Protein AF-A0A7S2D9S4-F1 (afdb_monomer_lite)

Structure (mmCIF, N/CA/C/O backbone):
data_AF-A0A7S2D9S4-F1
#
_entry.id   AF-A0A7S2D9S4-F1
#
loop_
_atom_site.group_PDB
_atom_site.id
_atom_site.type_symbol
_atom_site.label_atom_id
_atom_site.label_alt_id
_atom_site.label_comp_id
_atom_site.label_asym_id
_atom_site.label_entity_id
_atom_site.label_seq_id
_atom_site.pdbx_PDB_ins_code
_atom_site.Cartn_x
_atom_site.Cartn_y
_atom_site.Cartn_z
_atom_site.occupancy
_atom_site.B_iso_or_equiv
_atom_site.auth_seq_id
_atom_site.auth_comp_id
_atom_site.auth_asym_id
_atom_site.auth_atom_id
_atom_site.pdbx_PDB_model_num
ATOM 1 N N . SER A 1 1 ? 46.582 -35.212 61.870 1.00 34.34 1 SER A N 1
ATOM 2 C CA . SER A 1 1 ? 46.529 -35.711 63.253 1.00 34.34 1 SER A CA 1
ATOM 3 C C . SER A 1 1 ? 45.079 -35.964 63.628 1.00 34.34 1 SER A C 1
ATOM 5 O O . SER A 1 1 ? 44.392 -35.088 64.133 1.00 34.34 1 SER A O 1
ATOM 7 N N . ASP A 1 2 ? 44.629 -37.137 63.190 1.00 38.47 2 ASP A N 1
ATOM 8 C CA . ASP A 1 2 ? 43.846 -38.169 63.878 1.00 38.47 2 ASP A CA 1
ATOM 9 C C . ASP A 1 2 ? 42.733 -37.792 64.857 1.00 38.47 2 ASP A C 1
ATOM 11 O O . ASP A 1 2 ? 42.972 -37.215 65.912 1.00 38.47 2 ASP A O 1
ATOM 15 N N . TYR A 1 3 ? 41.545 -38.327 64.558 1.00 33.69 3 TYR A N 1
ATOM 16 C CA . TYR A 1 3 ? 40.692 -38.990 65.542 1.00 33.69 3 TYR A CA 1
ATOM 17 C C . TYR A 1 3 ? 40.003 -40.194 64.883 1.00 33.69 3 TYR A C 1
ATOM 19 O O . TYR A 1 3 ? 39.382 -40.062 63.828 1.00 33.69 3 TYR A O 1
ATOM 27 N N . SER A 1 4 ? 40.113 -41.370 65.505 1.00 41.31 4 SER A N 1
ATOM 28 C CA . SER A 1 4 ? 39.498 -42.620 65.049 1.00 41.31 4 SER A CA 1
ATOM 29 C C . SER A 1 4 ? 38.968 -43.470 66.207 1.00 41.31 4 SER A C 1
ATOM 31 O O . SER A 1 4 ? 39.695 -43.691 67.173 1.00 41.31 4 SER A O 1
ATOM 33 N N . SER A 1 5 ? 37.800 -44.087 65.958 1.00 41.88 5 SER A N 1
ATOM 34 C CA . SER A 1 5 ? 37.340 -45.415 66.436 1.00 41.88 5 SER A CA 1
ATOM 35 C C . SER A 1 5 ? 36.933 -45.541 67.919 1.00 41.88 5 SER A C 1
ATOM 37 O O . SER A 1 5 ? 37.469 -44.837 68.757 1.00 41.88 5 SER A O 1
ATOM 39 N N . SER A 1 6 ? 36.063 -46.451 68.379 1.00 40.38 6 SER A N 1
ATOM 40 C CA . SER A 1 6 ? 35.069 -47.401 67.825 1.00 40.38 6 SER A CA 1
ATOM 41 C C . SER A 1 6 ? 34.424 -48.147 69.019 1.00 40.38 6 SER A C 1
ATOM 43 O O . SER A 1 6 ? 35.024 -48.173 70.093 1.00 40.38 6 SER A O 1
ATOM 45 N N . SER A 1 7 ? 33.280 -48.825 68.840 1.00 31.41 7 SER A N 1
ATOM 46 C CA . SER A 1 7 ? 32.895 -49.982 69.678 1.00 31.41 7 SER A CA 1
ATOM 47 C C . SER A 1 7 ? 31.935 -50.962 68.962 1.00 31.41 7 SER A C 1
ATOM 49 O O . SER A 1 7 ? 31.015 -50.554 68.259 1.00 31.41 7 SER A O 1
ATOM 51 N N . PHE A 1 8 ? 32.215 -52.265 69.139 1.00 38.44 8 PHE A N 1
ATOM 52 C CA . PHE A 1 8 ? 31.454 -53.485 68.767 1.00 38.44 8 PHE A CA 1
ATOM 53 C C . PHE A 1 8 ? 30.311 -53.759 69.789 1.00 38.44 8 PHE A C 1
ATOM 55 O O . PHE A 1 8 ? 30.329 -53.160 70.857 1.00 38.44 8 PHE A O 1
ATOM 62 N N . SER A 1 9 ? 29.289 -54.619 69.603 1.00 40.72 9 SER A N 1
ATOM 63 C CA . SER A 1 9 ? 29.305 -56.088 69.406 1.00 40.72 9 SER A CA 1
ATOM 64 C C . SER A 1 9 ? 27.863 -56.653 69.371 1.00 40.72 9 SER A C 1
ATOM 66 O O . SER A 1 9 ? 27.014 -56.157 70.108 1.00 40.72 9 SER A O 1
ATOM 68 N N . SER A 1 10 ? 27.598 -57.726 68.608 1.00 34.06 10 SER A N 1
ATOM 69 C CA . SER A 1 10 ? 27.167 -59.054 69.128 1.00 34.06 10 SER A CA 1
ATOM 70 C C . SER A 1 10 ? 26.382 -59.894 68.107 1.00 34.06 10 SER A C 1
ATOM 72 O O . SER A 1 10 ? 25.585 -59.407 67.311 1.00 34.06 10 SER A O 1
ATOM 74 N N . CYS A 1 11 ? 26.692 -61.187 68.124 1.00 42.84 11 CYS A N 1
ATOM 75 C CA . CYS A 1 11 ? 26.379 -62.222 67.153 1.00 42.84 11 CYS A CA 1
ATOM 76 C C . CYS A 1 11 ? 25.589 -63.315 67.889 1.00 42.84 11 CYS A C 1
ATOM 78 O O . CYS A 1 11 ? 26.165 -63.968 68.753 1.00 42.84 11 CYS A O 1
ATOM 80 N N . GLU A 1 12 ? 24.295 -63.500 67.593 1.00 40.69 12 GLU A N 1
ATOM 81 C CA . GLU A 1 12 ? 23.480 -64.548 68.249 1.00 40.69 12 GLU A CA 1
ATOM 82 C C . GLU A 1 12 ? 22.351 -65.152 67.379 1.00 40.69 12 GLU A C 1
ATOM 84 O O . GLU A 1 12 ? 21.585 -65.989 67.842 1.00 40.69 12 GLU A O 1
ATOM 89 N N . ILE A 1 13 ? 22.244 -64.799 66.091 1.00 46.59 13 ILE A N 1
ATOM 90 C CA . ILE A 1 13 ? 21.084 -65.190 65.251 1.00 46.59 13 ILE A CA 1
ATOM 91 C C . ILE A 1 13 ? 21.427 -66.269 64.197 1.00 46.59 13 ILE A C 1
ATOM 93 O O . ILE A 1 13 ? 20.544 -66.844 63.568 1.00 46.59 13 ILE A O 1
ATOM 97 N N . ALA A 1 14 ? 22.700 -66.627 64.021 1.00 43.12 14 ALA A N 1
ATOM 98 C CA . ALA A 1 14 ? 23.139 -67.373 62.834 1.00 43.12 14 ALA A CA 1
ATOM 99 C C . ALA A 1 14 ? 22.904 -68.902 62.845 1.00 43.12 14 ALA A C 1
ATOM 101 O O . ALA A 1 14 ? 23.112 -69.536 61.818 1.00 43.12 14 ALA A O 1
ATOM 102 N N . SER A 1 15 ? 22.474 -69.521 63.951 1.00 45.34 15 SER A N 1
ATOM 103 C CA . SER A 1 15 ? 22.431 -70.998 64.042 1.00 45.34 15 SER A CA 1
ATOM 104 C C . SER A 1 15 ? 21.071 -71.623 63.685 1.00 45.34 15 SER A C 1
ATOM 106 O O . SER A 1 15 ? 21.021 -72.716 63.133 1.00 45.34 15 SER A O 1
ATOM 108 N N . LYS A 1 16 ? 19.948 -70.921 63.898 1.00 43.03 16 LYS A N 1
ATOM 109 C CA . LYS A 1 16 ? 18.600 -71.461 63.606 1.00 43.03 16 LYS A CA 1
ATOM 110 C C . LYS A 1 16 ? 18.108 -71.229 62.173 1.00 43.03 16 LYS A C 1
ATOM 112 O O . LYS A 1 16 ? 17.070 -71.756 61.802 1.00 43.03 16 LYS A O 1
ATOM 117 N N . PHE A 1 17 ? 18.844 -70.462 61.371 1.00 44.12 17 PHE A N 1
ATOM 118 C CA . PHE A 1 17 ? 18.437 -70.099 60.010 1.00 44.12 17 PHE A CA 1
ATOM 119 C C . PHE A 1 17 ? 18.928 -71.096 58.941 1.00 44.12 17 PHE A C 1
ATOM 121 O O . PHE A 1 17 ? 18.460 -71.065 57.807 1.00 44.12 17 PHE A O 1
ATOM 128 N N . CYS A 1 18 ? 19.855 -71.997 59.285 1.00 42.78 18 CYS A N 1
ATOM 129 C CA . CYS A 1 18 ? 20.452 -72.924 58.319 1.00 42.78 18 CYS A CA 1
ATOM 130 C C . CYS A 1 18 ? 19.559 -74.131 57.982 1.00 42.78 18 CYS A C 1
ATOM 132 O O . CYS A 1 18 ? 19.650 -74.638 56.867 1.00 42.78 18 CYS A O 1
ATOM 134 N N . ASP A 1 19 ? 18.649 -74.534 58.875 1.00 38.31 19 ASP A N 1
ATOM 135 C CA . ASP A 1 19 ? 17.792 -75.712 58.656 1.00 38.31 19 ASP A CA 1
ATOM 136 C C . ASP A 1 19 ? 16.467 -75.384 57.940 1.00 38.31 19 ASP A C 1
ATOM 138 O O . ASP A 1 19 ? 15.843 -76.265 57.355 1.00 38.31 19 ASP A O 1
ATOM 142 N N . GLU A 1 20 ? 16.066 -74.108 57.892 1.00 40.72 20 GLU A N 1
ATOM 143 C CA . GLU A 1 20 ? 14.843 -73.656 57.203 1.00 40.72 20 GLU A CA 1
ATOM 144 C C . GLU A 1 20 ? 15.096 -73.245 55.734 1.00 40.72 20 GLU A C 1
ATOM 146 O O . GLU A 1 20 ? 14.169 -73.124 54.931 1.00 40.72 20 GLU A O 1
ATOM 151 N N . ILE A 1 21 ? 16.368 -73.099 55.336 1.00 44.41 21 ILE A N 1
ATOM 152 C CA . ILE A 1 21 ? 16.770 -72.785 53.952 1.00 44.41 21 ILE A CA 1
ATOM 153 C C . ILE A 1 21 ? 16.760 -74.034 53.046 1.00 44.41 21 ILE A C 1
ATOM 155 O O . ILE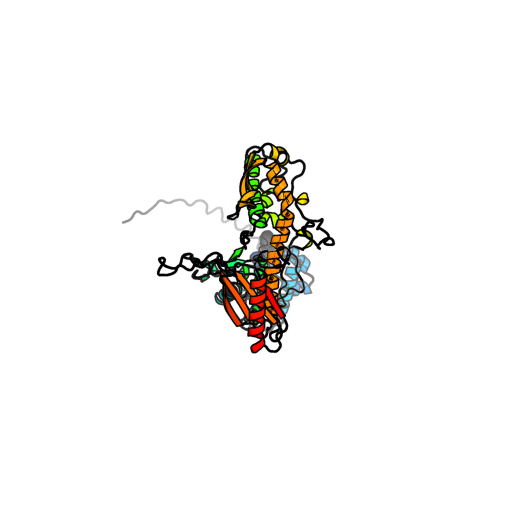 A 1 21 ? 16.640 -73.916 51.824 1.00 44.41 21 ILE A O 1
ATOM 159 N N . VAL A 1 22 ? 16.813 -75.246 53.610 1.00 44.53 22 VAL A N 1
ATOM 160 C CA . VAL A 1 22 ? 16.942 -76.488 52.823 1.00 44.53 22 VAL A CA 1
ATOM 161 C C . VAL A 1 22 ? 15.596 -77.000 52.276 1.00 44.53 22 VAL A C 1
ATOM 163 O O . VAL A 1 22 ? 15.577 -77.759 51.310 1.00 44.53 22 VAL A O 1
ATOM 166 N N . SER A 1 23 ? 14.451 -76.523 52.780 1.00 44.62 23 SER A N 1
ATOM 167 C CA . SER A 1 23 ? 13.117 -77.021 52.392 1.00 44.62 23 SER A CA 1
ATOM 168 C C . SER A 1 23 ? 12.351 -76.193 51.347 1.00 44.62 23 SER A C 1
ATOM 170 O O . SER A 1 23 ? 11.216 -76.544 51.033 1.00 44.62 23 SER A O 1
ATOM 172 N N . ASN A 1 24 ? 12.931 -75.137 50.756 1.00 42.56 24 ASN A N 1
ATOM 173 C CA . ASN A 1 24 ? 12.236 -74.322 49.738 1.00 42.56 24 ASN A CA 1
ATOM 174 C C . ASN A 1 24 ? 12.973 -74.131 48.404 1.00 42.56 24 ASN A C 1
ATOM 176 O O . ASN A 1 24 ? 12.505 -73.388 47.537 1.00 42.56 24 ASN A O 1
ATOM 180 N N . SER A 1 25 ? 14.065 -74.859 48.163 1.00 46.41 25 SER A N 1
ATOM 181 C CA . SER A 1 25 ? 14.618 -74.966 46.811 1.00 46.41 25 SER A CA 1
ATOM 182 C C . SER A 1 25 ? 13.801 -75.974 45.991 1.00 46.41 25 SER A C 1
ATOM 184 O O . SER A 1 25 ? 14.218 -77.095 45.713 1.00 46.41 25 SER A O 1
ATOM 186 N N . LYS A 1 26 ? 12.601 -75.567 45.548 1.00 54.06 26 LYS A N 1
ATOM 187 C CA . LYS A 1 26 ? 12.037 -76.148 44.323 1.00 54.06 26 LYS A CA 1
ATOM 188 C C . LYS A 1 26 ? 13.063 -75.868 43.233 1.00 54.06 26 LYS A C 1
ATOM 190 O O . LYS A 1 26 ? 13.129 -74.746 42.733 1.00 54.06 26 LYS A O 1
ATOM 195 N N . VAL A 1 27 ? 13.885 -76.863 42.911 1.00 53.53 27 VAL A N 1
ATOM 196 C CA . VAL A 1 27 ? 14.747 -76.847 41.731 1.00 53.53 27 VAL A CA 1
ATOM 197 C C . VAL A 1 27 ? 13.801 -76.690 40.547 1.00 53.53 27 VAL A C 1
ATOM 199 O O . VAL A 1 27 ? 13.168 -77.649 40.105 1.00 53.53 27 VAL A O 1
ATOM 202 N N . ARG A 1 28 ? 13.595 -75.441 40.111 1.00 58.34 28 ARG A N 1
ATOM 203 C CA . ARG A 1 28 ? 12.804 -75.153 38.920 1.00 58.34 28 ARG A CA 1
ATOM 204 C C . ARG A 1 28 ? 13.505 -75.873 37.781 1.00 58.34 28 ARG A C 1
ATOM 206 O O . ARG A 1 28 ? 14.725 -75.778 37.648 1.00 58.34 28 ARG A O 1
ATOM 213 N N . SER A 1 29 ? 12.745 -76.611 36.978 1.00 71.38 29 SER A N 1
ATOM 214 C CA . SER A 1 29 ? 13.304 -77.088 35.719 1.00 71.38 29 SER A CA 1
ATOM 215 C C . SER A 1 29 ? 13.772 -75.865 34.926 1.00 71.38 29 SER A C 1
ATOM 217 O O . SER A 1 29 ? 13.128 -74.816 34.985 1.00 71.38 29 SER A O 1
ATOM 219 N N . VAL A 1 30 ? 14.889 -75.987 34.207 1.00 72.31 30 VAL A N 1
ATOM 220 C CA . VAL A 1 30 ? 15.444 -74.890 33.392 1.00 72.31 30 VAL A CA 1
ATOM 221 C C . VAL A 1 30 ? 14.357 -74.288 32.494 1.00 72.31 30 VAL A C 1
ATOM 223 O O . VAL A 1 30 ? 14.194 -73.078 32.446 1.00 72.31 30 VAL A O 1
ATOM 226 N N . LYS A 1 31 ? 13.503 -75.144 31.922 1.00 76.56 31 LYS A N 1
ATOM 227 C CA . LYS A 1 31 ? 12.360 -74.741 31.100 1.00 76.56 31 LYS A CA 1
ATOM 228 C C . LYS A 1 31 ? 11.355 -73.843 31.837 1.00 76.56 31 LYS A C 1
ATOM 230 O O . LYS A 1 31 ? 10.920 -72.848 31.276 1.00 76.56 31 LYS A O 1
ATOM 235 N N . GLN A 1 32 ? 11.015 -74.163 33.088 1.00 74.69 32 GLN A N 1
ATOM 236 C CA . GLN A 1 32 ? 10.103 -73.332 33.883 1.00 74.69 32 GLN A CA 1
ATOM 237 C C . GLN A 1 32 ? 10.742 -71.984 34.241 1.00 74.69 32 GLN A C 1
ATOM 239 O O . GLN A 1 32 ? 10.067 -70.963 34.239 1.00 74.69 32 GLN A O 1
ATOM 244 N N . ALA A 1 33 ? 12.044 -71.971 34.539 1.00 74.62 33 ALA A N 1
ATOM 245 C CA . ALA A 1 33 ? 12.760 -70.731 34.820 1.00 74.62 33 ALA A CA 1
ATOM 246 C C . ALA A 1 33 ? 12.839 -69.814 33.582 1.00 74.62 33 ALA A C 1
ATOM 248 O O . ALA A 1 33 ? 12.669 -68.603 33.717 1.00 74.62 33 ALA A O 1
ATOM 249 N N . ASP A 1 34 ? 13.035 -70.390 32.392 1.00 76.94 34 ASP A N 1
ATOM 250 C CA . ASP A 1 34 ? 13.062 -69.657 31.121 1.00 76.94 34 ASP A CA 1
ATOM 251 C C . ASP A 1 34 ? 11.679 -69.092 30.749 1.00 76.94 34 ASP A C 1
ATOM 253 O O . ASP A 1 34 ? 11.579 -67.949 30.298 1.00 76.94 34 ASP A O 1
ATOM 257 N N . GLU A 1 35 ? 10.604 -69.858 30.974 1.00 81.50 35 GLU A N 1
ATOM 258 C CA . GLU A 1 35 ? 9.220 -69.405 30.771 1.00 81.50 35 GLU A CA 1
ATOM 259 C C . GLU A 1 35 ? 8.868 -68.241 31.715 1.00 81.50 35 GLU A C 1
ATOM 261 O O . GLU A 1 35 ? 8.424 -67.188 31.250 1.00 81.50 35 GLU A O 1
ATOM 266 N N . ASP A 1 36 ? 9.176 -68.366 33.012 1.00 78.69 36 ASP A N 1
ATOM 267 C CA . ASP A 1 36 ? 8.942 -67.308 34.007 1.00 78.69 36 ASP A CA 1
ATOM 268 C C . ASP A 1 36 ? 9.728 -66.017 33.674 1.00 78.69 36 ASP A C 1
ATOM 270 O O . ASP A 1 36 ? 9.254 -64.891 33.892 1.00 78.69 36 ASP A O 1
ATOM 274 N N . ALA A 1 37 ? 10.950 -66.167 33.147 1.00 77.50 37 ALA A N 1
ATOM 275 C CA . ALA A 1 37 ? 11.785 -65.049 32.718 1.00 77.50 37 ALA A CA 1
ATOM 276 C C . ALA A 1 37 ? 11.214 -64.358 31.470 1.00 77.50 37 ALA A C 1
ATOM 278 O O . ALA A 1 37 ? 11.161 -63.126 31.423 1.00 77.50 37 ALA A O 1
ATOM 279 N N . ASN A 1 38 ? 10.750 -65.130 30.483 1.00 81.81 38 ASN A N 1
ATOM 280 C CA . ASN A 1 38 ? 10.130 -64.595 29.272 1.00 81.81 38 ASN A CA 1
ATOM 281 C C . ASN A 1 38 ? 8.853 -63.805 29.599 1.00 81.81 38 ASN A C 1
ATOM 283 O O . ASN A 1 38 ? 8.688 -62.673 29.138 1.00 81.81 38 ASN A O 1
ATOM 287 N N . ASP A 1 39 ? 8.002 -64.344 30.474 1.00 83.69 39 ASP A N 1
ATOM 288 C CA . ASP A 1 39 ? 6.786 -63.664 30.926 1.00 83.69 39 ASP A CA 1
ATOM 289 C C . ASP A 1 39 ? 7.112 -62.338 31.628 1.00 83.69 39 ASP A C 1
ATOM 291 O O . ASP A 1 39 ? 6.521 -61.298 31.321 1.00 83.69 39 ASP A O 1
ATOM 295 N N . SER A 1 40 ? 8.117 -62.338 32.508 1.00 83.06 40 SER A N 1
ATOM 296 C CA . SER A 1 40 ? 8.566 -61.125 33.205 1.00 83.06 40 SER A CA 1
ATOM 297 C C . SER A 1 40 ? 9.092 -60.054 32.239 1.00 83.06 40 SER A C 1
ATOM 299 O O . SER A 1 40 ? 8.783 -58.866 32.388 1.00 83.06 40 SER A O 1
ATOM 301 N N . LEU A 1 41 ? 9.858 -60.461 31.221 1.00 82.31 41 LEU A N 1
ATOM 302 C CA . LEU A 1 41 ? 10.399 -59.559 30.200 1.00 82.31 41 LEU A CA 1
ATOM 303 C C . LEU A 1 41 ? 9.298 -58.964 29.316 1.00 82.31 41 LEU A C 1
ATOM 305 O O . LEU A 1 41 ? 9.310 -57.760 29.047 1.00 82.31 41 LEU A O 1
ATOM 309 N N . LEU A 1 42 ? 8.325 -59.774 28.894 1.00 86.69 42 LEU A N 1
ATOM 310 C CA . LEU A 1 42 ? 7.212 -59.315 28.061 1.00 86.69 42 LEU A CA 1
ATOM 311 C C . LEU A 1 42 ? 6.291 -58.351 28.819 1.00 86.69 42 LEU A C 1
ATOM 313 O O . LEU A 1 42 ? 5.883 -57.329 28.262 1.00 86.69 42 LEU A O 1
ATOM 317 N N . VAL A 1 43 ? 6.035 -58.604 30.108 1.00 88.00 43 VAL A N 1
ATOM 318 C CA . VAL A 1 43 ? 5.277 -57.681 30.970 1.00 88.00 43 VAL A CA 1
ATOM 319 C C . VAL A 1 43 ? 5.974 -56.320 31.073 1.00 88.00 43 VAL A C 1
ATOM 321 O O . VAL A 1 43 ? 5.325 -55.281 30.911 1.00 88.00 43 VAL A O 1
ATOM 324 N N . GLN A 1 44 ? 7.296 -56.298 31.277 1.00 86.94 44 GLN A N 1
ATOM 325 C CA . GLN A 1 44 ? 8.052 -55.043 31.308 1.00 86.94 44 GLN A CA 1
ATOM 326 C C . GLN A 1 44 ? 8.053 -54.322 29.958 1.00 86.94 44 GLN A C 1
ATOM 328 O O . GLN A 1 44 ? 7.797 -53.117 29.904 1.00 86.94 44 GLN A O 1
ATOM 333 N N . LEU A 1 45 ? 8.291 -55.048 28.863 1.00 86.94 45 LEU A N 1
ATOM 334 C CA . LEU A 1 45 ? 8.290 -54.488 27.513 1.00 86.94 45 LEU A CA 1
ATOM 335 C C . LEU A 1 45 ? 6.950 -53.818 27.182 1.00 86.94 45 LEU A C 1
ATOM 337 O O . LEU A 1 45 ? 6.920 -52.719 26.615 1.00 86.94 45 LEU A O 1
ATOM 341 N N . ARG A 1 46 ? 5.841 -54.455 27.570 1.00 88.56 46 ARG A N 1
ATOM 342 C CA . ARG A 1 46 ? 4.503 -53.895 27.397 1.00 88.56 46 ARG A CA 1
ATOM 343 C C . ARG A 1 46 ? 4.302 -52.620 28.204 1.00 88.56 46 ARG A C 1
ATOM 345 O O . ARG A 1 46 ? 3.842 -51.628 27.642 1.00 88.56 46 ARG A O 1
ATOM 352 N N . SER A 1 47 ? 4.701 -52.619 29.475 1.00 89.56 47 SER A N 1
ATOM 353 C CA . SER A 1 47 ? 4.623 -51.433 30.337 1.00 89.56 47 SER A CA 1
ATOM 354 C C . SER A 1 47 ? 5.374 -50.237 29.731 1.00 89.56 47 SER A C 1
ATOM 356 O O . SER A 1 47 ? 4.802 -49.160 29.552 1.00 89.56 47 SER A O 1
ATOM 358 N N . VAL A 1 48 ? 6.621 -50.448 29.290 1.00 87.19 48 VAL A N 1
ATOM 359 C CA . VAL A 1 48 ? 7.446 -49.408 28.645 1.00 87.19 48 VAL A CA 1
ATOM 360 C C . VAL A 1 48 ? 6.798 -48.897 27.356 1.00 87.19 48 VAL A C 1
ATOM 362 O O . VAL A 1 48 ? 6.753 -47.690 27.104 1.00 87.19 48 VAL A O 1
ATOM 365 N N . THR A 1 49 ? 6.257 -49.799 26.538 1.00 87.56 49 THR A N 1
ATOM 366 C CA . THR A 1 49 ? 5.587 -49.437 25.281 1.00 87.56 49 THR A CA 1
ATOM 367 C C . THR A 1 49 ? 4.337 -48.587 25.530 1.00 87.56 49 THR A C 1
ATOM 369 O O . THR A 1 49 ? 4.101 -47.597 24.823 1.00 87.56 49 THR A O 1
ATOM 372 N N . GLU A 1 50 ? 3.553 -48.921 26.557 1.00 86.94 50 GLU A N 1
ATOM 373 C CA . GLU A 1 50 ? 2.372 -48.158 26.965 1.00 86.94 50 GLU A CA 1
ATOM 374 C C . GLU A 1 50 ? 2.753 -46.768 27.509 1.00 86.94 50 GLU A C 1
ATOM 376 O O . GLU A 1 50 ? 2.126 -45.770 27.136 1.00 86.94 50 GLU A O 1
ATOM 381 N N . GLU A 1 51 ? 3.813 -46.654 28.316 1.00 85.75 51 GLU A N 1
ATOM 382 C CA . GLU A 1 51 ? 4.315 -45.360 28.804 1.00 85.75 51 GLU A CA 1
ATOM 383 C C . GLU A 1 51 ? 4.812 -44.446 27.679 1.00 85.75 51 GLU A C 1
ATOM 385 O O . GLU A 1 51 ? 4.460 -43.259 27.629 1.00 85.75 51 GLU A O 1
ATOM 390 N N . LEU A 1 52 ? 5.598 -44.990 26.744 1.00 83.88 52 LEU A N 1
ATOM 391 C CA . LEU A 1 52 ? 6.098 -44.235 25.593 1.00 83.88 52 LEU A CA 1
ATOM 392 C C . LEU A 1 52 ? 4.945 -43.740 24.713 1.00 83.88 52 LEU A C 1
ATOM 394 O O . LEU A 1 52 ? 4.985 -42.607 24.216 1.00 83.88 52 LEU A O 1
ATOM 398 N N . SER A 1 53 ? 3.891 -44.550 24.586 1.00 82.12 53 SER A N 1
ATOM 399 C CA . SER A 1 53 ? 2.706 -44.235 23.787 1.00 82.12 53 SER A CA 1
ATOM 400 C C . SER A 1 53 ? 1.867 -43.090 24.369 1.00 82.12 53 SER A C 1
ATOM 402 O O . SER A 1 53 ? 1.297 -42.322 23.593 1.00 82.12 53 SER A O 1
ATOM 404 N N . LYS A 1 54 ? 1.824 -42.913 25.701 1.00 81.44 54 LYS A N 1
ATOM 405 C CA . LYS A 1 54 ? 1.035 -41.851 26.368 1.00 81.44 54 LYS A CA 1
ATOM 406 C C . LYS A 1 54 ? 1.519 -40.430 26.050 1.00 81.44 54 LYS A C 1
ATOM 408 O O . LYS A 1 54 ? 0.711 -39.514 25.952 1.00 81.44 54 LYS A O 1
ATOM 413 N N . LYS A 1 55 ? 2.832 -40.233 25.894 1.00 70.81 55 LYS A N 1
ATOM 414 C CA . LYS A 1 55 ? 3.453 -38.899 25.740 1.00 70.81 55 LYS A CA 1
ATOM 415 C C . LYS A 1 55 ? 3.508 -38.395 24.287 1.00 70.81 55 LYS A C 1
ATOM 417 O O . LYS A 1 55 ? 3.695 -37.204 24.071 1.00 70.81 55 LYS A O 1
ATOM 422 N N . GLY A 1 56 ? 3.352 -39.273 23.291 1.00 63.66 56 GLY A N 1
ATOM 423 C CA . GLY A 1 56 ? 3.079 -38.909 21.890 1.00 63.66 56 GLY A CA 1
ATOM 424 C C . GLY A 1 56 ? 4.151 -38.126 21.107 1.00 63.66 56 GLY A C 1
ATOM 425 O O . GLY A 1 56 ? 3.890 -37.792 19.950 1.00 63.66 56 GLY A O 1
ATOM 426 N N . THR A 1 57 ? 5.329 -37.849 21.680 1.00 75.56 57 THR A N 1
ATOM 427 C CA . THR A 1 57 ? 6.420 -37.090 21.037 1.00 75.56 57 THR A CA 1
ATOM 428 C C . THR A 1 57 ? 7.120 -37.883 19.927 1.00 75.56 57 THR A C 1
ATOM 430 O O . THR A 1 57 ? 7.137 -39.116 19.939 1.00 75.56 57 THR A O 1
ATOM 433 N N . ASP A 1 58 ? 7.768 -37.189 18.985 1.00 66.19 58 ASP A N 1
ATOM 434 C CA . ASP A 1 58 ? 8.531 -37.832 17.900 1.00 66.19 58 ASP A CA 1
ATOM 435 C C . ASP A 1 58 ? 9.683 -38.707 18.421 1.00 66.19 58 ASP A C 1
ATOM 437 O O . ASP A 1 58 ? 9.970 -39.762 17.859 1.00 66.19 58 ASP A O 1
ATOM 441 N N . GLN A 1 59 ? 10.306 -38.314 19.538 1.00 71.38 59 GLN A N 1
ATOM 442 C CA . GLN A 1 59 ? 11.338 -39.114 20.206 1.00 71.38 59 GLN A CA 1
ATOM 443 C C . GLN A 1 59 ? 10.777 -40.443 20.727 1.00 71.38 59 GLN A C 1
ATOM 445 O O . GLN A 1 59 ? 11.401 -41.487 20.543 1.00 71.38 59 GLN A O 1
ATOM 450 N N . ASN A 1 60 ? 9.574 -40.432 21.304 1.00 79.00 60 ASN A N 1
ATOM 451 C CA . ASN A 1 60 ? 8.940 -41.645 21.812 1.00 79.00 60 ASN A CA 1
ATOM 452 C C . ASN A 1 60 ? 8.468 -42.564 20.685 1.00 79.00 60 ASN A C 1
ATOM 454 O O . ASN A 1 60 ? 8.613 -43.779 20.785 1.00 79.00 60 ASN A O 1
ATOM 458 N N . ARG A 1 61 ? 7.952 -41.998 19.585 1.00 78.50 61 ARG A N 1
ATOM 459 C CA . ARG A 1 61 ? 7.599 -42.773 18.383 1.00 78.50 61 ARG A CA 1
ATOM 460 C C . ARG A 1 61 ? 8.824 -43.469 17.792 1.00 78.50 61 ARG A C 1
ATOM 462 O O . ARG A 1 61 ? 8.735 -44.630 17.401 1.00 78.50 61 ARG A O 1
ATOM 469 N N . HIS A 1 62 ? 9.969 -42.787 17.776 1.00 78.12 62 HIS A N 1
ATOM 470 C CA . HIS A 1 62 ? 11.227 -43.379 17.332 1.00 78.12 62 HIS A CA 1
ATOM 471 C C . HIS A 1 62 ? 11.702 -44.505 18.265 1.00 78.12 62 HIS A C 1
ATOM 473 O O . HIS A 1 62 ? 12.059 -45.576 17.780 1.00 78.12 62 HIS A O 1
ATOM 479 N N . ALA A 1 63 ? 11.627 -44.316 19.587 1.00 80.88 63 ALA A N 1
ATOM 480 C CA . ALA A 1 63 ? 11.961 -45.359 20.561 1.00 80.88 63 ALA A CA 1
ATOM 481 C C . ALA A 1 63 ? 11.073 -46.611 20.410 1.00 80.88 63 ALA A C 1
ATOM 483 O O . ALA A 1 63 ? 11.585 -47.727 20.392 1.00 80.88 63 ALA A O 1
ATOM 484 N N . ILE A 1 64 ? 9.761 -46.430 20.207 1.00 85.31 64 ILE A N 1
ATOM 485 C CA . ILE A 1 64 ? 8.818 -47.528 19.933 1.00 85.31 64 ILE A CA 1
ATOM 486 C C . ILE A 1 64 ? 9.192 -48.271 18.642 1.00 85.31 64 ILE A C 1
ATOM 488 O O . ILE A 1 64 ? 9.139 -49.497 18.603 1.00 85.31 64 ILE A O 1
ATOM 492 N N . SER A 1 65 ? 9.608 -47.553 17.594 1.00 82.62 65 SER A N 1
ATOM 493 C CA . SER A 1 65 ? 10.057 -48.174 16.342 1.00 82.62 65 SER A CA 1
ATOM 494 C C . SER A 1 65 ? 11.315 -49.026 16.530 1.00 82.62 65 SER A C 1
ATOM 496 O O . SER A 1 65 ? 11.414 -50.092 15.926 1.00 82.62 65 SER A O 1
ATOM 498 N N . ILE A 1 66 ? 12.266 -48.577 17.356 1.00 82.75 66 ILE A N 1
ATOM 499 C CA . ILE A 1 66 ? 13.485 -49.338 17.670 1.00 82.75 66 ILE A CA 1
ATOM 500 C C . ILE A 1 66 ? 13.130 -50.607 18.452 1.00 82.75 66 ILE A C 1
ATOM 502 O O . ILE A 1 66 ? 13.586 -51.691 18.094 1.00 82.75 66 ILE A O 1
ATOM 506 N N . LEU A 1 67 ? 12.279 -50.489 19.477 1.00 85.19 67 LEU A N 1
ATOM 507 C CA . LEU A 1 67 ? 11.810 -51.632 20.267 1.00 85.19 67 LEU A CA 1
ATOM 508 C C . LEU A 1 67 ? 11.079 -52.659 19.394 1.00 85.19 67 LEU A C 1
ATOM 510 O O . LEU A 1 67 ? 11.351 -53.853 19.487 1.00 85.19 67 LEU A O 1
ATOM 514 N N . ALA A 1 68 ? 10.206 -52.199 18.495 1.00 86.50 68 ALA A N 1
ATOM 515 C CA . ALA A 1 68 ? 9.495 -53.077 17.574 1.00 86.50 68 ALA A CA 1
ATOM 516 C C . ALA A 1 68 ? 10.452 -53.845 16.654 1.00 86.50 68 ALA A C 1
ATOM 518 O O . ALA A 1 68 ? 10.295 -55.050 16.488 1.00 86.50 68 ALA A O 1
ATOM 519 N N . GLN A 1 69 ? 11.475 -53.182 16.109 1.00 84.62 69 GLN A N 1
ATOM 520 C CA . GLN A 1 69 ? 12.488 -53.838 15.277 1.00 84.62 69 GLN A CA 1
ATOM 521 C C . GLN A 1 69 ? 13.370 -54.820 16.057 1.00 84.62 69 GLN A C 1
ATOM 523 O O . GLN A 1 69 ? 13.860 -55.774 15.462 1.00 84.62 69 GLN A O 1
ATOM 528 N N . ALA A 1 70 ? 13.578 -54.612 17.358 1.00 83.62 70 ALA A N 1
ATOM 529 C CA . ALA A 1 70 ? 14.364 -55.524 18.188 1.00 83.62 70 ALA A CA 1
ATOM 530 C C . ALA A 1 70 ? 13.600 -56.808 18.553 1.00 83.62 70 ALA A C 1
ATOM 532 O O . ALA A 1 70 ? 14.211 -57.862 18.690 1.00 83.62 70 ALA A O 1
ATOM 533 N N . VAL A 1 71 ? 12.276 -56.717 18.712 1.00 85.00 71 VAL A N 1
ATOM 534 C CA . VAL A 1 71 ? 11.448 -57.818 19.235 1.00 85.00 71 VAL A CA 1
ATOM 535 C C . VAL A 1 71 ? 10.689 -58.560 18.128 1.00 85.00 71 VAL A C 1
ATOM 537 O O . VAL A 1 71 ? 10.340 -59.726 18.297 1.00 85.00 71 VAL A O 1
ATOM 540 N N . CYS A 1 72 ? 10.423 -57.921 16.983 1.00 87.69 72 CYS A N 1
ATOM 541 C CA . CYS A 1 72 ? 9.611 -58.524 15.926 1.00 87.69 72 CYS A CA 1
ATOM 542 C C . CYS A 1 72 ? 10.456 -59.260 14.870 1.00 87.69 72 CYS A C 1
ATOM 544 O O . CYS A 1 72 ? 11.161 -58.627 14.084 1.00 87.69 72 CYS A O 1
ATOM 546 N N . SER A 1 73 ? 10.328 -60.588 14.795 1.00 86.00 73 SER A N 1
ATOM 547 C CA . SER A 1 73 ? 10.874 -61.411 13.700 1.00 86.00 73 SER A CA 1
ATOM 548 C C . SER A 1 73 ? 9.927 -61.431 12.486 1.00 86.00 73 SER A C 1
ATOM 550 O O . SER A 1 73 ? 8.710 -61.398 12.688 1.00 86.00 73 SER A O 1
ATOM 552 N N . PRO A 1 74 ? 10.430 -61.547 11.237 1.00 85.56 74 PRO A N 1
ATOM 553 C CA . PRO A 1 74 ? 9.605 -61.840 10.057 1.00 85.56 74 PRO A CA 1
ATOM 554 C C . PRO A 1 74 ? 8.642 -63.023 10.249 1.00 85.56 74 PRO A C 1
ATOM 556 O O . PRO A 1 74 ? 7.495 -62.958 9.800 1.00 85.56 74 PRO A O 1
ATOM 559 N N . ASP A 1 75 ? 9.061 -64.031 11.020 1.00 86.62 75 ASP A N 1
ATOM 560 C CA . ASP A 1 75 ? 8.287 -65.243 11.322 1.00 86.62 75 ASP A CA 1
ATOM 561 C C . ASP A 1 75 ? 6.952 -64.948 12.023 1.00 86.62 75 ASP A C 1
ATOM 563 O O . ASP A 1 75 ? 6.039 -65.772 12.009 1.00 86.62 75 ASP A O 1
ATOM 567 N N . ILE A 1 76 ? 6.807 -63.774 12.648 1.00 87.62 76 ILE A N 1
ATOM 568 C CA . ILE A 1 76 ? 5.557 -63.348 13.290 1.00 87.62 76 ILE A CA 1
ATOM 569 C C . ILE A 1 76 ? 4.450 -63.152 12.251 1.00 87.62 76 ILE A C 1
ATOM 571 O O . ILE A 1 76 ? 3.289 -63.463 12.529 1.00 87.62 76 ILE A O 1
ATOM 575 N N . ILE A 1 77 ? 4.790 -62.632 11.067 1.00 84.88 77 ILE A N 1
ATOM 576 C CA . ILE A 1 77 ? 3.837 -62.513 9.960 1.00 84.88 77 ILE A CA 1
ATOM 577 C C . ILE A 1 77 ? 3.609 -63.891 9.342 1.00 84.88 77 ILE A C 1
ATOM 579 O O . ILE A 1 77 ? 2.456 -64.279 9.169 1.00 84.88 77 ILE A O 1
ATOM 583 N N . GLU A 1 78 ? 4.681 -64.638 9.066 1.00 84.00 78 GLU A N 1
ATOM 584 C CA . GLU A 1 78 ? 4.601 -65.944 8.395 1.00 84.00 78 GLU A CA 1
ATOM 585 C C . GLU A 1 78 ? 3.767 -66.962 9.191 1.00 84.00 78 GLU A C 1
ATOM 587 O O . GLU A 1 78 ? 2.973 -67.699 8.612 1.00 84.00 78 GLU A O 1
ATOM 592 N N . ASN A 1 79 ? 3.849 -66.926 10.525 1.00 86.50 79 ASN A N 1
ATOM 593 C CA . ASN A 1 79 ? 3.087 -67.801 11.419 1.00 86.50 79 ASN A CA 1
ATOM 594 C C . ASN A 1 79 ? 1.765 -67.186 11.927 1.00 86.50 79 ASN A C 1
ATOM 596 O O . ASN A 1 79 ? 1.156 -67.714 12.856 1.00 86.50 79 ASN A O 1
ATOM 600 N N . ASN A 1 80 ? 1.300 -66.066 11.355 1.00 86.06 80 ASN A N 1
ATOM 601 C CA . ASN A 1 80 ? 0.063 -65.372 11.754 1.00 86.06 80 ASN A CA 1
ATOM 602 C C . ASN A 1 80 ? -0.013 -64.970 13.249 1.00 86.06 80 ASN A C 1
ATOM 604 O O . ASN A 1 80 ? -1.095 -64.868 13.835 1.00 86.06 80 ASN A O 1
ATOM 608 N N . LEU A 1 81 ? 1.126 -64.668 13.878 1.00 90.12 81 LEU A N 1
ATOM 609 C CA . LEU A 1 81 ? 1.233 -64.375 15.314 1.00 90.12 81 LEU A CA 1
ATOM 610 C C . LEU A 1 81 ? 1.037 -62.892 15.674 1.00 90.12 81 LEU A C 1
ATOM 612 O O . LEU A 1 81 ? 1.047 -62.539 16.853 1.00 90.12 81 LEU A O 1
ATOM 616 N N . VAL A 1 82 ? 0.780 -62.016 14.695 1.00 87.38 82 VAL A N 1
ATOM 617 C CA . VAL A 1 82 ? 0.661 -60.552 14.876 1.00 87.38 82 VAL A CA 1
ATOM 618 C C . VAL A 1 82 ? -0.286 -60.162 16.020 1.00 87.38 82 VAL A C 1
ATOM 620 O O . VAL A 1 82 ? 0.018 -59.265 16.805 1.00 87.38 82 VAL A O 1
ATOM 623 N N . ALA A 1 83 ? -1.432 -60.835 16.157 1.00 85.88 83 ALA A N 1
ATOM 624 C CA . ALA A 1 83 ? -2.389 -60.536 17.224 1.00 85.88 83 ALA A CA 1
ATOM 625 C C . ALA A 1 83 ? -1.859 -60.904 18.623 1.00 85.88 83 ALA A C 1
ATOM 627 O O . ALA A 1 83 ? -2.140 -60.192 19.588 1.00 85.88 83 ALA A O 1
ATOM 628 N N . ALA A 1 84 ? -1.092 -61.991 18.738 1.00 86.50 84 ALA A N 1
ATOM 629 C CA . ALA A 1 84 ? -0.445 -62.382 19.987 1.00 86.50 84 ALA A CA 1
ATOM 630 C C . ALA A 1 84 ? 0.679 -61.403 20.346 1.00 86.50 84 ALA A C 1
ATOM 632 O O . ALA A 1 84 ? 0.732 -60.926 21.478 1.00 86.50 84 ALA A O 1
ATOM 633 N N . THR A 1 85 ? 1.492 -61.003 19.366 1.00 87.00 85 THR A N 1
ATOM 634 C CA . THR A 1 85 ? 2.564 -60.016 19.548 1.00 87.00 85 THR A CA 1
ATOM 635 C C . THR A 1 85 ? 2.032 -58.675 20.048 1.00 87.00 85 THR A C 1
ATOM 637 O O . THR A 1 85 ? 2.599 -58.110 20.979 1.00 87.00 85 THR A O 1
ATOM 640 N N . ILE A 1 86 ? 0.908 -58.185 19.512 1.00 89.81 86 ILE A N 1
ATOM 641 C CA . ILE A 1 86 ? 0.258 -56.954 20.001 1.00 89.81 86 ILE A CA 1
ATOM 642 C C . ILE A 1 86 ? -0.134 -57.089 21.481 1.00 89.81 86 ILE A C 1
ATOM 644 O O . ILE A 1 86 ? 0.132 -56.185 22.270 1.00 89.81 86 ILE A O 1
ATOM 648 N N . ARG A 1 87 ? -0.733 -58.221 21.882 1.00 87.88 87 ARG A N 1
ATOM 649 C CA . ARG A 1 87 ? -1.147 -58.451 23.279 1.00 87.88 87 ARG A CA 1
ATOM 650 C C . ARG A 1 87 ? 0.037 -58.543 24.241 1.00 87.88 87 ARG A C 1
ATOM 652 O O . ARG A 1 87 ? -0.072 -58.060 25.365 1.00 87.88 87 ARG A O 1
ATOM 659 N N . LEU A 1 88 ? 1.136 -59.159 23.812 1.00 86.38 88 LEU A N 1
ATOM 660 C CA . LEU A 1 88 ? 2.311 -59.385 24.656 1.00 86.38 88 LEU A CA 1
ATOM 661 C C . LEU A 1 88 ? 3.213 -58.154 24.759 1.00 86.38 88 LEU A C 1
ATOM 663 O O . LEU A 1 88 ? 3.809 -57.939 25.802 1.00 86.38 88 LEU A O 1
ATOM 667 N N . THR A 1 89 ? 3.295 -57.330 23.711 1.00 86.50 89 THR A N 1
ATOM 668 C CA . THR A 1 89 ? 4.252 -56.208 23.646 1.00 86.50 89 THR A CA 1
ATOM 669 C C . THR A 1 89 ? 3.605 -54.830 23.775 1.00 86.50 89 THR A C 1
ATOM 671 O O . THR A 1 89 ? 4.304 -53.848 23.991 1.00 86.50 89 THR A O 1
ATOM 674 N N . GLY A 1 90 ? 2.283 -54.716 23.602 1.00 86.12 90 GLY A N 1
ATOM 675 C CA . GLY A 1 90 ? 1.580 -53.426 23.563 1.00 86.12 90 GLY A CA 1
ATOM 676 C C . GLY A 1 90 ? 1.823 -52.604 22.287 1.00 86.12 90 GLY A C 1
ATOM 677 O O . GLY A 1 90 ? 1.319 -51.485 22.170 1.00 86.12 90 GLY A O 1
ATOM 678 N N . LEU A 1 91 ? 2.576 -53.133 21.315 1.00 90.25 91 LEU A N 1
ATOM 679 C CA . LEU A 1 91 ? 2.845 -52.462 20.043 1.00 90.25 91 LEU A CA 1
ATOM 680 C C . LEU A 1 91 ? 1.580 -52.367 19.181 1.00 90.25 91 LEU A C 1
ATOM 682 O O . LEU A 1 91 ? 0.744 -53.269 19.151 1.00 90.25 91 LEU A O 1
ATOM 686 N N . LYS A 1 92 ? 1.451 -51.281 18.411 1.00 89.69 92 LYS A N 1
ATOM 687 C CA . LYS A 1 92 ? 0.355 -51.136 17.440 1.00 89.69 92 LYS A CA 1
ATOM 688 C C . LYS A 1 92 ? 0.572 -52.056 16.240 1.00 89.69 92 LYS A C 1
ATOM 690 O O . LYS A 1 92 ? 1.701 -52.270 15.809 1.00 89.69 92 LYS A O 1
ATOM 695 N N . ARG A 1 93 ? -0.530 -52.513 15.635 1.00 87.25 93 ARG A N 1
ATOM 696 C CA . ARG A 1 93 ? -0.520 -53.431 14.481 1.00 87.25 93 ARG A CA 1
ATOM 697 C C . ARG A 1 93 ? 0.402 -52.972 13.348 1.00 87.25 93 ARG A C 1
ATOM 699 O O . ARG A 1 93 ? 1.230 -53.757 12.907 1.00 87.25 93 ARG A O 1
ATOM 706 N N . ASN A 1 94 ? 0.298 -51.712 12.924 1.00 86.06 94 ASN A N 1
ATOM 707 C CA . ASN A 1 94 ? 1.132 -51.186 11.838 1.00 86.06 94 ASN A CA 1
ATOM 708 C C . ASN A 1 94 ? 2.616 -51.197 12.217 1.00 86.06 94 ASN A C 1
ATOM 710 O O . ASN A 1 94 ? 3.436 -51.626 11.426 1.00 86.06 94 ASN A O 1
ATOM 714 N N . THR A 1 95 ? 2.953 -50.850 13.461 1.00 87.31 95 THR A N 1
ATOM 715 C CA . THR A 1 95 ? 4.336 -50.879 13.955 1.00 87.31 95 THR A CA 1
ATOM 716 C C . THR A 1 95 ? 4.931 -52.289 13.940 1.00 87.31 95 THR A C 1
ATOM 718 O O . THR A 1 95 ? 6.092 -52.453 13.578 1.00 87.31 95 THR A O 1
ATOM 721 N N . VAL A 1 96 ? 4.141 -53.311 14.293 1.00 86.25 96 VAL A N 1
ATOM 722 C CA . VAL A 1 96 ? 4.568 -54.720 14.213 1.00 86.25 96 VAL A CA 1
ATOM 723 C C . VAL A 1 96 ? 4.806 -55.130 12.758 1.00 86.25 96 VAL A C 1
ATOM 725 O O . VAL A 1 96 ? 5.840 -55.719 12.454 1.00 86.25 96 VAL A O 1
ATOM 728 N N . ILE A 1 97 ? 3.886 -54.784 11.851 1.00 84.81 97 ILE A N 1
ATOM 729 C CA . ILE A 1 97 ? 3.998 -55.116 10.422 1.00 84.81 97 ILE A CA 1
ATOM 730 C C . ILE A 1 97 ? 5.213 -54.422 9.791 1.00 84.81 97 ILE A C 1
ATOM 732 O O . ILE A 1 97 ? 6.004 -55.074 9.106 1.00 84.81 97 ILE A O 1
ATOM 736 N N . ASP A 1 98 ? 5.402 -53.132 10.069 1.00 83.06 98 ASP A N 1
ATOM 737 C CA . ASP A 1 98 ? 6.521 -52.336 9.561 1.00 83.06 98 ASP A CA 1
ATOM 738 C C . ASP A 1 98 ? 7.865 -52.899 10.050 1.00 83.06 98 ASP A C 1
ATOM 740 O O . ASP A 1 98 ? 8.807 -53.038 9.269 1.00 83.06 98 ASP A O 1
ATOM 744 N N . ALA A 1 99 ? 7.950 -53.287 11.329 1.00 86.62 99 ALA A N 1
ATOM 745 C CA . ALA A 1 99 ? 9.149 -53.886 11.907 1.00 86.62 99 ALA A CA 1
ATOM 746 C C . ALA A 1 99 ? 9.477 -55.257 11.295 1.00 86.62 99 ALA A C 1
ATOM 748 O O . ALA A 1 99 ? 10.615 -55.476 10.881 1.00 86.62 99 ALA A O 1
ATOM 749 N N . CYS A 1 100 ? 8.488 -56.150 11.168 1.00 85.38 100 CYS A N 1
ATOM 750 C CA . CYS A 1 100 ? 8.677 -57.467 10.548 1.00 85.38 100 CYS A CA 1
ATOM 751 C C . CYS A 1 100 ? 9.117 -57.338 9.083 1.00 85.38 100 CYS A C 1
ATOM 753 O O . CYS A 1 100 ? 10.051 -58.011 8.653 1.00 85.38 100 CYS A O 1
ATOM 755 N N . THR A 1 101 ? 8.491 -56.429 8.329 1.00 82.94 101 THR A N 1
ATOM 756 C CA . THR A 1 101 ? 8.819 -56.176 6.916 1.00 82.94 101 THR A CA 1
ATOM 757 C C . THR A 1 101 ? 10.224 -55.593 6.772 1.00 82.94 101 THR A C 1
ATOM 759 O O . THR A 1 101 ? 11.006 -56.037 5.929 1.00 82.94 101 THR A O 1
ATOM 762 N N . SER A 1 102 ? 10.584 -54.636 7.636 1.00 80.06 102 SER A N 1
ATOM 763 C CA . SER A 1 102 ? 11.929 -54.061 7.674 1.00 80.06 102 SER A CA 1
ATOM 764 C C . SER A 1 102 ? 12.984 -55.108 8.029 1.00 80.06 102 SER A C 1
ATOM 766 O O . SER A 1 102 ? 14.070 -55.089 7.453 1.00 80.06 102 SER A O 1
ATOM 768 N N . ASN A 1 103 ? 12.692 -56.019 8.958 1.00 81.75 103 ASN A N 1
ATOM 769 C CA . ASN A 1 103 ? 13.619 -57.082 9.331 1.00 81.75 103 ASN A CA 1
ATOM 770 C C . ASN A 1 103 ? 13.741 -58.135 8.224 1.00 81.75 103 ASN A C 1
ATOM 772 O O . ASN A 1 103 ? 14.859 -58.521 7.908 1.00 81.75 103 ASN A O 1
ATOM 776 N N . ALA A 1 104 ? 12.653 -58.492 7.536 1.00 80.06 104 ALA A N 1
ATOM 777 C CA . ALA A 1 104 ? 12.687 -59.411 6.394 1.00 80.06 104 ALA A CA 1
ATOM 778 C C . ALA A 1 104 ? 13.559 -58.873 5.247 1.00 80.06 104 ALA A C 1
ATOM 780 O O . ALA A 1 104 ? 14.312 -59.619 4.618 1.00 80.06 104 ALA A O 1
ATOM 781 N N . ALA A 1 105 ? 13.497 -57.559 5.002 1.00 74.69 105 ALA A N 1
ATOM 782 C CA . ALA A 1 105 ? 14.362 -56.886 4.038 1.00 74.69 105 ALA A CA 1
ATOM 783 C C . ALA A 1 105 ? 15.843 -56.899 4.464 1.00 74.69 105 ALA A C 1
ATOM 785 O O . ALA A 1 105 ? 16.719 -57.013 3.609 1.00 74.69 105 ALA A O 1
ATOM 786 N N . ARG A 1 106 ? 16.133 -56.831 5.774 1.00 68.94 106 ARG A N 1
ATOM 787 C CA . ARG A 1 106 ? 17.502 -56.943 6.313 1.00 68.94 106 ARG A CA 1
ATOM 788 C C . ARG A 1 106 ? 18.057 -58.358 6.183 1.00 68.94 106 ARG A C 1
ATOM 790 O O . ARG A 1 106 ? 19.217 -58.492 5.823 1.00 68.94 106 ARG A O 1
ATOM 797 N N . THR A 1 107 ? 17.247 -59.393 6.409 1.00 65.31 107 THR A N 1
ATOM 798 C CA . THR A 1 107 ? 17.689 -60.796 6.298 1.00 65.31 107 THR A CA 1
ATOM 799 C C . THR A 1 107 ? 17.970 -61.215 4.849 1.00 65.31 107 THR A C 1
ATOM 801 O O . THR A 1 107 ? 18.802 -62.084 4.616 1.00 65.31 107 THR A O 1
ATOM 804 N N . LYS A 1 108 ? 17.309 -60.587 3.863 1.00 63.06 108 LYS A N 1
ATOM 805 C CA . LYS A 1 108 ? 17.521 -60.846 2.423 1.00 63.06 108 LYS A CA 1
ATOM 806 C C . LYS A 1 108 ? 18.678 -60.047 1.799 1.00 63.06 108 LYS A C 1
ATOM 808 O O . LYS A 1 108 ? 19.083 -60.351 0.680 1.00 63.06 108 LYS A O 1
ATOM 813 N N . GLY A 1 109 ? 19.203 -59.028 2.483 1.00 50.97 109 GLY A N 1
ATOM 814 C CA . GLY A 1 109 ? 20.331 -58.217 2.016 1.00 50.97 109 GLY A CA 1
ATOM 815 C C . GLY A 1 109 ? 21.670 -58.750 2.532 1.00 50.97 109 GLY A C 1
ATOM 816 O O . GLY A 1 109 ? 21.851 -58.885 3.736 1.00 50.97 109 GLY A O 1
ATOM 817 N N . ASN A 1 110 ? 22.612 -59.022 1.624 1.00 44.62 110 ASN A N 1
ATOM 818 C CA . ASN A 1 110 ? 23.974 -59.490 1.916 1.00 44.62 110 ASN A CA 1
ATOM 819 C C . ASN A 1 110 ? 24.623 -58.744 3.108 1.00 44.62 110 ASN A C 1
ATOM 821 O O . ASN A 1 110 ? 24.773 -57.519 3.100 1.00 44.62 110 ASN A O 1
ATOM 825 N N . THR A 1 111 ? 25.025 -59.501 4.128 1.00 49.31 111 THR A N 1
ATOM 826 C CA . THR A 1 111 ? 25.522 -59.053 5.439 1.00 49.31 111 THR A CA 1
ATOM 827 C C . THR A 1 111 ? 26.968 -58.546 5.416 1.00 49.31 111 THR A C 1
ATOM 829 O O . THR A 1 111 ? 27.827 -59.105 6.097 1.00 49.31 111 THR A O 1
ATOM 832 N N . SER A 1 112 ? 27.280 -57.488 4.661 1.00 44.22 112 SER A N 1
ATOM 833 C CA . SER A 1 112 ? 28.653 -56.947 4.692 1.00 44.22 112 SER A CA 1
ATOM 834 C C . SER A 1 112 ? 28.836 -55.432 4.674 1.00 44.22 112 SER A C 1
ATOM 836 O O . SER A 1 112 ? 29.980 -55.013 4.774 1.00 44.22 112 SER A O 1
ATOM 838 N N . ASN A 1 113 ? 27.799 -54.584 4.634 1.00 45.34 113 ASN A N 1
ATOM 839 C CA . ASN A 1 113 ? 28.014 -53.127 4.758 1.00 45.34 113 ASN A CA 1
ATOM 840 C C . ASN A 1 113 ? 26.747 -52.322 5.108 1.00 45.34 113 ASN A C 1
ATOM 842 O O . ASN A 1 113 ? 26.313 -51.466 4.340 1.00 45.34 113 ASN A O 1
ATOM 846 N N . MET A 1 114 ? 26.142 -52.553 6.279 1.00 39.00 114 MET A N 1
ATOM 847 C CA . MET A 1 114 ? 25.106 -51.645 6.801 1.00 39.00 114 MET A CA 1
ATOM 848 C C . MET A 1 114 ? 25.298 -51.367 8.299 1.00 39.00 114 MET A C 1
ATOM 850 O O . MET A 1 114 ? 25.467 -52.316 9.065 1.00 39.00 114 MET A O 1
ATOM 854 N N . PRO A 1 115 ? 25.267 -50.092 8.738 1.00 35.75 115 PRO A N 1
ATOM 855 C CA . PRO A 1 115 ? 25.500 -49.736 10.131 1.00 35.75 115 PRO A CA 1
ATOM 856 C C . PRO A 1 115 ? 24.459 -50.313 11.095 1.00 35.75 115 PRO A C 1
ATOM 858 O O . PRO A 1 115 ? 23.293 -50.523 10.750 1.00 35.75 115 PRO A O 1
ATOM 861 N N . SER A 1 116 ? 24.884 -50.488 12.345 1.00 37.09 116 SER A N 1
ATOM 862 C CA . SER A 1 116 ? 24.041 -50.807 13.495 1.00 37.09 116 SER A CA 1
ATOM 863 C C . SER A 1 116 ? 22.873 -49.819 13.668 1.00 37.09 116 SER A C 1
ATOM 865 O O . SER A 1 116 ? 22.897 -48.680 13.197 1.00 37.09 116 SER A O 1
ATOM 867 N N . ILE A 1 117 ? 21.830 -50.267 14.380 1.00 44.75 117 ILE A N 1
ATOM 868 C CA . ILE A 1 117 ? 20.544 -49.574 14.628 1.00 44.75 117 ILE A CA 1
ATOM 869 C C . ILE A 1 117 ? 20.708 -48.140 15.195 1.00 44.75 117 ILE A C 1
ATOM 871 O O . ILE A 1 117 ? 19.782 -47.338 15.119 1.00 44.75 117 ILE A O 1
ATOM 875 N N . SER A 1 118 ? 21.897 -47.752 15.668 1.00 39.53 118 SER A N 1
ATOM 876 C CA . SER A 1 118 ? 22.206 -46.391 16.130 1.00 39.53 118 SER A CA 1
ATOM 877 C C . SER A 1 118 ? 22.502 -45.364 15.021 1.00 39.53 118 SER A C 1
ATOM 879 O O . SER A 1 118 ? 22.659 -44.179 15.327 1.00 39.53 118 SER A O 1
ATOM 881 N N . GLN A 1 119 ? 22.576 -45.762 13.742 1.00 41.06 119 GLN A N 1
ATOM 882 C CA . GLN A 1 119 ? 23.033 -44.876 12.658 1.00 41.06 119 GLN A CA 1
ATOM 883 C C . GLN A 1 119 ? 22.044 -44.612 11.518 1.00 41.06 119 GLN A C 1
ATOM 885 O O . GLN A 1 119 ? 22.352 -43.794 10.648 1.00 41.06 119 GLN A O 1
ATOM 890 N N . GLN A 1 120 ? 20.817 -45.144 11.550 1.00 39.78 120 GLN A N 1
ATOM 891 C CA . GLN A 1 120 ? 19.745 -44.607 10.703 1.00 39.78 120 GLN A CA 1
ATOM 892 C C . GLN A 1 120 ? 19.212 -43.296 11.295 1.00 39.78 120 GLN A C 1
ATOM 894 O O . GLN A 1 120 ? 18.051 -43.155 11.674 1.00 39.78 120 GLN A O 1
ATOM 899 N N . LYS A 1 121 ? 20.081 -42.278 11.322 1.00 36.41 121 LYS A N 1
ATOM 900 C CA . LYS A 1 121 ? 19.616 -40.900 11.229 1.00 36.41 121 LYS A CA 1
ATOM 901 C C . LYS A 1 121 ? 18.761 -40.869 9.966 1.00 36.41 121 LYS A C 1
ATOM 903 O O . LYS A 1 121 ? 19.298 -40.994 8.866 1.00 36.41 121 LYS A O 1
ATOM 908 N N . SER A 1 122 ? 17.448 -40.652 10.110 1.00 36.84 122 SER A N 1
ATOM 909 C CA . SER A 1 122 ? 16.677 -39.970 9.064 1.00 36.84 122 SER A CA 1
ATOM 910 C C . SER A 1 122 ? 17.608 -38.907 8.492 1.00 36.84 122 SER A C 1
ATOM 912 O O . SER A 1 122 ? 18.215 -38.214 9.320 1.00 36.84 122 SER A O 1
ATOM 914 N N . LYS A 1 123 ? 17.794 -38.798 7.169 1.00 37.19 123 LYS A N 1
ATOM 915 C CA . LYS A 1 123 ? 18.533 -37.668 6.586 1.00 37.19 123 LYS A CA 1
ATOM 916 C C . LYS A 1 123 ? 17.903 -36.399 7.152 1.00 37.19 123 LYS A C 1
ATOM 918 O O . LYS A 1 123 ? 16.859 -35.938 6.701 1.00 37.19 123 LYS A O 1
ATOM 923 N N . ARG A 1 124 ? 18.476 -35.907 8.248 1.00 40.91 124 ARG A N 1
ATOM 924 C CA . ARG A 1 124 ? 17.995 -34.754 8.981 1.00 40.91 124 ARG A CA 1
ATOM 925 C C . ARG A 1 124 ? 18.330 -33.662 7.997 1.00 40.91 124 ARG A C 1
ATOM 927 O O . ARG A 1 124 ? 19.520 -33.459 7.750 1.00 40.91 124 ARG A O 1
ATOM 934 N N . ARG A 1 125 ? 17.311 -33.049 7.379 1.00 43.25 125 ARG A N 1
ATOM 935 C CA . ARG A 1 125 ? 17.499 -31.827 6.588 1.00 43.25 125 ARG A CA 1
ATOM 936 C C . ARG A 1 125 ? 18.514 -30.987 7.348 1.00 43.25 125 ARG A C 1
ATOM 938 O O . ARG A 1 125 ? 18.327 -30.756 8.551 1.00 43.25 125 ARG A O 1
ATOM 945 N N . ARG A 1 126 ? 19.637 -30.679 6.695 1.00 43.69 126 ARG A N 1
ATOM 946 C CA . ARG A 1 126 ? 20.736 -29.945 7.317 1.00 43.69 126 ARG A CA 1
ATOM 947 C C . ARG A 1 126 ? 20.122 -28.731 8.017 1.00 43.69 126 ARG A C 1
ATOM 949 O O . ARG A 1 126 ? 19.225 -28.090 7.468 1.00 43.69 126 ARG A O 1
ATOM 956 N N . ARG A 1 127 ? 20.542 -28.449 9.257 1.00 51.50 127 ARG A N 1
ATOM 957 C CA . ARG A 1 127 ? 20.226 -27.158 9.886 1.00 51.50 127 ARG A CA 1
ATOM 958 C C . ARG A 1 127 ? 20.646 -26.096 8.872 1.00 51.50 127 ARG A C 1
ATOM 960 O O . ARG A 1 127 ? 21.803 -26.130 8.461 1.00 51.50 127 ARG A O 1
ATOM 967 N N . SER A 1 128 ? 19.688 -25.264 8.460 1.00 56.81 128 SER A N 1
ATOM 968 C CA . SER A 1 128 ? 19.880 -24.017 7.713 1.00 56.81 128 SER A CA 1
ATOM 969 C C . SER A 1 128 ? 21.316 -23.511 7.837 1.00 56.81 128 SER A C 1
ATOM 971 O O . SER A 1 128 ? 21.782 -23.278 8.959 1.00 56.81 128 SER A O 1
ATOM 973 N N . THR A 1 129 ? 22.049 -23.445 6.725 1.00 62.62 129 THR A N 1
ATOM 974 C CA . THR A 1 129 ? 23.400 -22.886 6.769 1.00 62.62 129 THR A CA 1
ATOM 975 C C . THR A 1 129 ? 23.307 -21.368 6.831 1.00 62.62 129 THR A C 1
ATOM 977 O O . THR A 1 129 ? 22.379 -20.785 6.283 1.00 62.62 129 THR A O 1
ATOM 980 N N . VAL A 1 130 ? 24.288 -20.707 7.448 1.00 64.56 130 VAL A N 1
ATOM 981 C CA . VAL A 1 130 ? 24.381 -19.232 7.451 1.00 64.56 130 VAL A CA 1
ATOM 982 C C . VAL A 1 130 ? 24.307 -18.663 6.023 1.00 64.56 130 VAL A C 1
ATOM 984 O O . VAL A 1 130 ? 23.755 -17.590 5.819 1.00 64.56 130 VAL A O 1
ATOM 987 N N . ARG A 1 131 ? 24.793 -19.412 5.019 1.00 69.12 131 ARG A N 1
ATOM 988 C CA . ARG A 1 131 ? 24.691 -19.043 3.598 1.00 69.12 131 ARG A CA 1
ATOM 989 C C . ARG A 1 131 ? 23.252 -19.045 3.078 1.00 69.12 131 ARG A C 1
ATOM 991 O O . ARG A 1 131 ? 22.893 -18.137 2.344 1.00 69.12 131 ARG A O 1
ATOM 998 N N . ASP A 1 132 ? 22.427 -20.013 3.478 1.00 77.75 132 ASP A N 1
ATOM 999 C CA . ASP A 1 132 ? 21.005 -20.031 3.108 1.00 77.75 132 ASP A CA 1
ATOM 1000 C C . ASP A 1 132 ? 20.262 -18.848 3.742 1.00 77.75 132 ASP A C 1
ATOM 1002 O O . ASP A 1 132 ? 19.429 -18.214 3.105 1.00 77.75 132 ASP A O 1
ATOM 1006 N N . GLU A 1 133 ? 20.582 -18.519 4.998 1.00 82.69 133 GLU A N 1
ATOM 1007 C CA . GLU A 1 133 ? 19.969 -17.388 5.709 1.00 82.69 133 GLU A CA 1
ATOM 1008 C C . GLU A 1 133 ? 20.357 -16.040 5.100 1.00 82.69 133 GLU A C 1
ATOM 1010 O O . GLU A 1 133 ? 19.489 -15.175 4.977 1.00 82.69 133 GLU A O 1
ATOM 1015 N N . ALA A 1 134 ? 21.618 -15.891 4.677 1.00 80.50 134 ALA A N 1
ATOM 1016 C CA . ALA A 1 134 ? 22.103 -14.724 3.946 1.00 80.50 134 ALA A CA 1
ATOM 1017 C C . ALA A 1 134 ? 21.399 -14.573 2.589 1.00 80.50 134 ALA A C 1
ATOM 1019 O O . ALA A 1 134 ? 20.913 -13.488 2.288 1.00 80.50 134 ALA A O 1
ATOM 1020 N N . PHE A 1 135 ? 21.237 -15.671 1.840 1.00 86.75 135 PHE A N 1
ATOM 1021 C CA . PHE A 1 135 ? 20.476 -15.673 0.589 1.00 86.75 135 PHE A CA 1
ATOM 1022 C C . PHE A 1 135 ? 19.032 -15.195 0.797 1.00 86.75 135 PHE A C 1
ATOM 1024 O O . PHE A 1 135 ? 18.584 -14.269 0.126 1.00 86.75 135 PHE A O 1
ATOM 1031 N N . TYR A 1 136 ? 18.300 -15.768 1.765 1.00 87.88 136 TYR A N 1
ATOM 1032 C CA . TYR A 1 136 ? 16.927 -15.326 2.046 1.00 87.88 136 TYR A CA 1
ATOM 1033 C C . TYR A 1 136 ? 16.874 -13.862 2.478 1.00 87.88 136 TYR A C 1
ATOM 1035 O O . TYR A 1 136 ? 15.936 -13.152 2.125 1.00 87.88 136 TYR A O 1
ATOM 1043 N N . TYR A 1 137 ? 17.852 -13.416 3.267 1.00 85.94 137 TYR A N 1
ATOM 1044 C CA . TYR A 1 137 ? 17.945 -12.029 3.689 1.00 85.94 137 TYR A CA 1
ATOM 1045 C C . TYR A 1 137 ? 18.109 -11.092 2.485 1.00 85.94 137 TYR A C 1
ATOM 1047 O O . TYR A 1 137 ? 17.298 -10.179 2.341 1.00 85.94 137 TYR A O 1
ATOM 1055 N N . GLU A 1 138 ? 19.090 -11.330 1.613 1.00 84.88 138 GLU A N 1
ATOM 1056 C CA . GLU A 1 138 ? 19.356 -10.502 0.426 1.00 84.88 138 GLU A CA 1
ATOM 1057 C C . GLU A 1 138 ? 18.161 -10.504 -0.530 1.00 84.88 138 GLU A C 1
ATOM 1059 O O . GLU A 1 138 ? 17.633 -9.441 -0.856 1.00 84.88 138 GLU A O 1
ATOM 1064 N N . LEU A 1 139 ? 17.627 -11.688 -0.846 1.00 87.25 139 LEU A N 1
ATOM 1065 C CA . LEU A 1 139 ? 16.470 -11.841 -1.727 1.00 87.25 139 LEU A CA 1
ATOM 1066 C C . LEU A 1 139 ? 15.246 -11.047 -1.229 1.00 87.25 139 LEU A C 1
ATOM 1068 O O . LEU A 1 139 ? 14.530 -10.425 -2.014 1.00 87.25 139 LEU A O 1
ATOM 1072 N N . ILE A 1 140 ? 15.001 -11.031 0.088 1.00 88.50 140 ILE A N 1
ATOM 1073 C CA . ILE A 1 140 ? 13.887 -10.274 0.679 1.00 88.50 140 ILE A CA 1
ATOM 1074 C C . ILE A 1 140 ? 14.131 -8.757 0.637 1.00 88.50 140 ILE A C 1
ATOM 1076 O O . ILE A 1 140 ? 13.166 -8.008 0.491 1.00 88.50 140 ILE A O 1
ATOM 1080 N N . HIS A 1 141 ? 15.371 -8.292 0.809 1.00 83.31 141 HIS A N 1
ATOM 1081 C CA . HIS A 1 141 ? 15.672 -6.854 0.853 1.00 83.31 141 HIS A CA 1
ATOM 1082 C C . HIS A 1 141 ? 15.775 -6.226 -0.532 1.00 83.31 141 HIS A C 1
ATOM 1084 O O . HIS A 1 141 ? 15.392 -5.070 -0.692 1.00 83.31 141 HIS A O 1
ATOM 1090 N N . GLU A 1 142 ? 16.305 -6.964 -1.502 1.00 80.94 142 GLU A N 1
ATOM 1091 C CA . GLU A 1 142 ? 16.702 -6.398 -2.791 1.00 80.94 142 GLU A CA 1
ATOM 1092 C C . GLU A 1 142 ? 15.717 -6.737 -3.908 1.00 80.94 142 GLU A C 1
ATOM 1094 O O . GLU A 1 142 ? 15.476 -5.906 -4.781 1.00 80.94 142 GLU A O 1
ATOM 1099 N N . SER A 1 143 ? 15.106 -7.923 -3.863 1.00 80.88 143 SER A N 1
ATOM 1100 C CA . SER A 1 143 ? 14.323 -8.447 -4.990 1.00 80.88 143 SER A CA 1
ATOM 1101 C C . SER A 1 143 ? 12.837 -8.622 -4.679 1.00 80.88 143 SER A C 1
ATOM 1103 O O . SER A 1 143 ? 12.028 -8.725 -5.598 1.00 80.88 143 SER A O 1
ATOM 1105 N N . CYS A 1 144 ? 12.441 -8.653 -3.402 1.00 80.56 144 CYS A N 1
ATOM 1106 C CA . CYS A 1 144 ? 11.047 -8.888 -3.039 1.00 80.56 144 CYS A CA 1
ATOM 1107 C C . CYS A 1 144 ? 10.150 -7.712 -3.459 1.00 80.56 144 CYS A C 1
ATOM 1109 O O . CYS A 1 144 ? 10.230 -6.635 -2.865 1.00 80.56 144 CYS A O 1
ATOM 1111 N N . PRO A 1 145 ? 9.180 -7.913 -4.372 1.00 73.88 145 PRO A N 1
ATOM 1112 C CA . PRO A 1 145 ? 8.311 -6.850 -4.865 1.00 73.88 145 PRO A CA 1
ATOM 1113 C C . PRO A 1 145 ? 7.331 -6.360 -3.795 1.00 73.88 145 PRO A C 1
ATOM 1115 O O . PRO A 1 145 ? 6.653 -5.355 -3.984 1.00 73.88 145 PRO A O 1
ATOM 1118 N N . LEU A 1 146 ? 7.212 -7.061 -2.666 1.00 77.00 146 LEU A N 1
ATOM 1119 C CA . LEU A 1 146 ? 6.382 -6.642 -1.540 1.00 77.00 146 LEU A CA 1
ATOM 1120 C C . LEU A 1 146 ? 7.122 -5.733 -0.558 1.00 77.00 146 LEU A C 1
ATOM 1122 O O . LEU A 1 146 ? 6.479 -5.254 0.378 1.00 77.00 146 LEU A O 1
ATOM 1126 N N . VAL A 1 147 ? 8.427 -5.527 -0.740 1.00 80.19 147 VAL A N 1
ATOM 1127 C CA . VAL A 1 147 ? 9.297 -4.745 0.137 1.00 80.19 147 VAL A CA 1
ATOM 1128 C C . VAL A 1 147 ? 9.834 -3.546 -0.638 1.00 80.19 147 VAL A C 1
ATOM 1130 O O . VAL A 1 147 ? 10.273 -3.668 -1.773 1.00 80.19 147 VAL A O 1
ATOM 1133 N N . GLU A 1 148 ? 9.774 -2.368 -0.029 1.00 76.25 148 GLU A N 1
ATOM 1134 C CA . GLU A 1 148 ? 10.270 -1.123 -0.617 1.00 76.25 148 GLU A CA 1
ATOM 1135 C C . GLU A 1 148 ? 11.026 -0.304 0.423 1.00 76.25 148 GLU A C 1
ATOM 1137 O O . GLU A 1 148 ? 10.809 -0.446 1.627 1.00 76.25 148 GLU A O 1
ATOM 1142 N N . LEU A 1 149 ? 11.895 0.592 -0.037 1.00 74.81 149 LEU A N 1
ATOM 1143 C CA . LEU A 1 149 ? 12.569 1.551 0.831 1.00 74.81 149 LEU A CA 1
ATOM 1144 C C . LEU A 1 149 ? 11.571 2.562 1.407 1.00 74.81 149 LEU A C 1
ATOM 1146 O O . LEU A 1 149 ? 10.824 3.213 0.676 1.00 74.81 149 LEU A O 1
ATOM 1150 N N . ASP A 1 150 ? 11.617 2.755 2.724 1.00 71.62 150 ASP A N 1
ATOM 1151 C CA . ASP A 1 150 ? 10.868 3.801 3.417 1.00 71.62 150 ASP A CA 1
ATOM 1152 C C . ASP A 1 150 ? 11.535 5.163 3.166 1.00 71.62 150 ASP A C 1
ATOM 1154 O O . ASP A 1 150 ? 12.421 5.605 3.906 1.00 71.62 150 ASP A O 1
ATOM 1158 N N . ARG A 1 151 ? 11.098 5.849 2.107 1.00 66.00 151 ARG A N 1
ATOM 1159 C CA . ARG A 1 151 ? 11.642 7.156 1.702 1.00 66.00 151 ARG A CA 1
ATOM 1160 C C . ARG A 1 151 ? 11.338 8.286 2.696 1.00 66.00 151 ARG A C 1
ATOM 1162 O O . ARG A 1 151 ? 11.965 9.340 2.617 1.00 66.00 151 ARG A O 1
ATOM 1169 N N . SER A 1 152 ? 10.427 8.077 3.655 1.00 57.44 152 SER A N 1
ATOM 1170 C CA . SER A 1 152 ? 10.105 9.078 4.686 1.00 57.44 152 SER A CA 1
ATOM 1171 C C . SER A 1 152 ? 11.222 9.239 5.725 1.00 57.44 152 SER A C 1
ATOM 1173 O O . SER A 1 152 ? 11.336 10.282 6.372 1.00 57.44 152 SER A O 1
ATOM 1175 N N . LYS A 1 153 ? 12.084 8.224 5.879 1.00 63.62 153 LYS A N 1
ATOM 1176 C CA . LYS A 1 153 ? 13.174 8.216 6.859 1.00 63.62 153 LYS A CA 1
ATOM 1177 C C . LYS A 1 153 ? 14.520 8.277 6.158 1.00 63.62 153 LYS A C 1
ATOM 1179 O O . LYS A 1 153 ? 15.005 7.300 5.601 1.00 63.62 153 LYS A O 1
ATOM 1184 N N . LYS A 1 154 ? 15.173 9.434 6.265 1.00 60.44 154 LYS A N 1
ATOM 1185 C CA . LYS A 1 154 ? 16.515 9.668 5.702 1.00 60.44 154 LYS A CA 1
ATOM 1186 C C . LYS A 1 154 ? 17.639 9.013 6.514 1.00 60.44 154 LYS A C 1
ATOM 1188 O O . LYS A 1 154 ? 18.781 8.966 6.065 1.00 60.44 154 LYS A O 1
ATOM 1193 N N . THR A 1 155 ? 17.351 8.533 7.724 1.00 65.31 155 THR A N 1
ATOM 1194 C CA . THR A 1 155 ? 18.354 7.967 8.627 1.00 65.31 155 THR A CA 1
ATOM 1195 C C . THR A 1 155 ? 18.399 6.444 8.535 1.00 65.31 155 THR A C 1
ATOM 1197 O O . THR A 1 155 ? 17.387 5.756 8.659 1.00 65.31 155 THR A O 1
ATOM 1200 N N . ARG A 1 156 ? 19.614 5.908 8.358 1.00 66.25 156 ARG A N 1
ATOM 1201 C CA . ARG A 1 156 ? 19.888 4.469 8.483 1.00 66.25 156 ARG A CA 1
ATOM 1202 C C . ARG A 1 156 ? 19.534 3.987 9.885 1.00 66.25 156 ARG A C 1
ATOM 1204 O O . ARG A 1 156 ? 19.613 4.754 10.849 1.00 66.25 156 ARG A O 1
ATOM 1211 N N . TRP A 1 157 ? 19.203 2.705 10.006 1.00 60.94 157 TRP A N 1
ATOM 1212 C CA . TRP A 1 157 ? 18.863 2.074 11.280 1.00 60.94 157 TRP A CA 1
ATOM 1213 C C . TRP A 1 157 ? 20.102 1.959 12.196 1.00 60.94 157 TRP A C 1
ATOM 1215 O O . TRP A 1 157 ? 20.732 0.914 12.309 1.00 60.94 157 TRP A O 1
ATOM 1225 N N . LYS A 1 158 ? 20.519 3.058 12.834 1.00 50.59 158 LYS A N 1
ATOM 1226 C CA . LYS A 1 158 ? 21.741 3.089 13.652 1.00 50.59 158 LYS A CA 1
ATOM 1227 C C . LYS A 1 158 ? 21.560 2.293 14.954 1.00 50.59 158 LYS A C 1
ATOM 1229 O O . LYS A 1 158 ? 20.693 2.611 15.761 1.00 50.59 158 LYS A O 1
ATOM 1234 N N . GLY A 1 159 ? 22.451 1.327 15.192 1.00 52.59 159 GLY A N 1
ATOM 1235 C CA . GLY A 1 159 ? 22.833 0.919 16.549 1.00 52.59 159 GLY A CA 1
ATOM 1236 C C . GLY A 1 159 ? 22.275 -0.393 17.106 1.00 52.59 159 GLY A C 1
ATOM 1237 O O . GLY A 1 159 ? 22.437 -0.624 18.301 1.00 52.59 159 GLY A O 1
ATOM 1238 N N . LYS A 1 160 ? 21.657 -1.277 16.311 1.00 54.28 160 LYS A N 1
ATOM 1239 C CA . LYS A 1 160 ? 21.244 -2.603 16.809 1.00 54.28 160 LYS A CA 1
ATOM 1240 C C . LYS A 1 160 ? 21.578 -3.688 15.794 1.00 54.28 160 LYS A C 1
ATOM 1242 O O . LYS A 1 160 ? 20.997 -3.725 14.721 1.00 54.28 160 LYS A O 1
ATOM 1247 N N . LYS A 1 161 ? 22.491 -4.595 16.145 1.00 58.19 161 LYS A N 1
ATOM 1248 C CA . LYS A 1 161 ? 22.699 -5.832 15.382 1.00 58.19 161 LYS A CA 1
ATOM 1249 C C . LYS A 1 161 ? 21.368 -6.578 15.296 1.00 58.19 161 LYS A C 1
ATOM 1251 O O . LYS A 1 161 ? 20.753 -6.842 16.332 1.00 58.19 161 LYS A O 1
ATOM 1256 N N . VAL A 1 162 ? 20.909 -6.876 14.083 1.00 61.06 162 VAL A N 1
ATOM 1257 C CA . VAL A 1 162 ? 19.681 -7.654 13.889 1.00 61.06 162 VAL A CA 1
ATOM 1258 C C . VAL A 1 162 ? 20.089 -9.109 13.748 1.00 61.06 162 VAL A C 1
ATOM 1260 O O . VAL A 1 162 ? 20.950 -9.444 12.936 1.00 61.06 162 VAL A O 1
ATOM 1263 N N . LYS A 1 163 ? 19.488 -9.962 14.576 1.00 66.00 163 LYS A N 1
ATOM 1264 C CA . LYS A 1 163 ? 19.634 -11.411 14.468 1.00 66.00 163 LYS A CA 1
ATOM 1265 C C . LYS A 1 163 ? 18.639 -11.897 13.427 1.00 66.00 163 LYS A C 1
ATOM 1267 O O . LYS A 1 163 ? 17.438 -11.699 13.591 1.00 66.00 163 LYS A O 1
ATOM 1272 N N . ILE A 1 164 ? 19.154 -12.481 12.357 1.00 65.94 164 ILE A N 1
ATOM 1273 C CA . ILE A 1 164 ? 18.370 -12.956 11.216 1.00 65.94 164 ILE A CA 1
ATOM 1274 C C . ILE A 1 164 ? 18.538 -14.465 11.125 1.00 65.94 164 ILE A C 1
ATOM 1276 O O . ILE A 1 164 ? 19.642 -14.986 11.303 1.00 65.94 164 ILE A O 1
ATOM 1280 N N . GLY A 1 165 ? 17.429 -15.148 10.850 1.00 64.88 165 GLY A N 1
ATOM 1281 C CA . GLY A 1 165 ? 17.408 -16.591 10.667 1.00 64.88 165 GLY A CA 1
ATOM 1282 C C . GLY A 1 165 ? 17.497 -17.382 11.975 1.00 64.88 165 GLY A C 1
ATOM 1283 O O . GLY A 1 165 ? 17.438 -16.843 13.082 1.00 64.88 165 GLY A O 1
ATOM 1284 N N . ARG A 1 166 ? 17.610 -18.708 11.862 1.00 67.94 166 ARG A N 1
ATOM 1285 C CA . ARG A 1 166 ? 17.691 -19.614 13.020 1.00 67.94 166 ARG A CA 1
ATOM 1286 C C . ARG A 1 166 ? 19.102 -19.710 13.584 1.00 67.94 166 ARG A C 1
ATOM 1288 O O . ARG A 1 166 ? 19.257 -20.158 14.721 1.00 67.94 166 ARG A O 1
ATOM 1295 N N . SER A 1 167 ? 20.113 -19.322 12.808 1.00 64.44 167 SER A N 1
ATOM 1296 C CA . SER A 1 167 ? 21.501 -19.291 13.263 1.00 64.44 167 SER A CA 1
ATOM 1297 C C . SER A 1 167 ? 21.824 -18.058 14.116 1.00 64.44 167 SER A C 1
ATOM 1299 O O . SER A 1 167 ? 22.903 -18.003 14.703 1.00 64.44 167 SER A O 1
ATOM 1301 N N . ASN A 1 168 ? 20.877 -17.113 14.255 1.00 64.12 168 ASN A N 1
ATOM 1302 C CA . ASN A 1 168 ? 21.087 -15.815 14.902 1.00 64.12 168 ASN A CA 1
ATOM 1303 C C . ASN A 1 168 ? 22.260 -15.039 14.285 1.00 64.12 168 ASN A C 1
ATOM 1305 O O . ASN A 1 168 ? 22.941 -14.298 14.996 1.00 64.12 168 ASN A O 1
ATOM 1309 N N . SER A 1 169 ? 22.489 -15.201 12.977 1.00 65.00 169 SER A N 1
ATOM 1310 C CA . SER A 1 169 ? 23.472 -14.423 12.225 1.00 65.00 169 SER A CA 1
ATOM 1311 C C . SER A 1 169 ? 23.269 -12.938 12.516 1.00 65.00 169 SER A C 1
ATOM 1313 O O . SER A 1 169 ? 22.189 -12.388 12.284 1.00 65.00 169 SER A O 1
ATOM 1315 N N . GLU A 1 170 ? 24.291 -12.307 13.091 1.00 64.31 170 GLU A N 1
ATOM 1316 C CA . GLU A 1 170 ? 24.279 -10.882 13.392 1.00 64.31 170 GLU A CA 1
ATOM 1317 C C . GLU A 1 170 ? 24.627 -10.117 12.119 1.00 64.31 170 GLU A C 1
ATOM 1319 O O . GLU A 1 170 ? 25.787 -10.078 11.712 1.00 64.31 170 GLU A O 1
ATOM 1324 N N . HIS A 1 171 ? 23.634 -9.481 11.500 1.00 63.03 171 HIS A N 1
ATOM 1325 C CA . HIS A 1 171 ? 23.903 -8.540 10.419 1.00 63.03 171 HIS A CA 1
ATOM 1326 C C . HIS A 1 171 ? 24.041 -7.132 10.995 1.00 63.03 171 HIS A C 1
ATOM 1328 O O . HIS A 1 171 ? 23.232 -6.676 11.817 1.00 63.03 171 HIS A O 1
ATOM 1334 N N . ASN A 1 172 ? 25.091 -6.433 10.561 1.00 53.84 172 ASN A N 1
ATOM 1335 C CA . ASN A 1 172 ? 25.266 -5.023 10.872 1.00 53.84 172 ASN A CA 1
ATOM 1336 C C . ASN A 1 172 ? 24.119 -4.233 10.242 1.00 53.84 172 ASN A C 1
ATOM 1338 O O . ASN A 1 172 ? 23.892 -4.290 9.036 1.00 53.84 172 ASN A O 1
ATOM 1342 N N . SER A 1 173 ? 23.400 -3.475 11.068 1.00 54.72 173 SER A N 1
ATOM 1343 C CA . SER A 1 173 ? 22.210 -2.736 10.661 1.00 54.72 173 SER A CA 1
ATOM 1344 C C . SER A 1 173 ? 22.537 -1.433 9.931 1.00 54.72 173 SER A C 1
ATOM 1346 O O . SER A 1 173 ? 22.071 -0.355 10.288 1.00 54.72 173 SER A O 1
ATOM 1348 N N . THR A 1 174 ? 23.341 -1.489 8.876 1.00 60.75 174 THR A N 1
ATOM 1349 C CA . THR A 1 174 ? 23.419 -0.366 7.929 1.00 60.75 174 THR A CA 1
ATOM 1350 C C . THR A 1 174 ? 22.187 -0.297 7.025 1.00 60.75 174 THR A C 1
ATOM 1352 O O . THR A 1 174 ? 22.102 0.613 6.201 1.00 60.75 174 THR A O 1
ATOM 1355 N N . CYS A 1 175 ? 21.223 -1.208 7.210 1.00 70.88 175 CYS A N 1
ATOM 1356 C CA . CYS A 1 175 ? 19.963 -1.264 6.489 1.00 70.88 175 CYS A CA 1
ATOM 1357 C C . CYS A 1 175 ? 19.261 0.097 6.487 1.00 70.88 175 CYS A C 1
ATOM 1359 O O . CYS A 1 175 ? 19.078 0.744 7.530 1.00 70.88 175 CYS A O 1
ATOM 1361 N N . MET A 1 176 ? 18.805 0.495 5.304 1.00 73.81 176 MET A N 1
ATOM 1362 C CA . MET A 1 176 ? 17.779 1.518 5.191 1.00 73.81 176 MET A CA 1
ATOM 1363 C C . MET A 1 176 ? 16.463 0.979 5.775 1.00 73.81 176 MET A C 1
ATOM 1365 O O . MET A 1 176 ? 16.221 -0.233 5.726 1.00 73.81 176 MET A O 1
ATOM 1369 N N . PRO A 1 177 ? 15.611 1.830 6.368 1.00 76.81 177 PRO A N 1
ATOM 1370 C CA . PRO A 1 177 ? 14.278 1.407 6.767 1.00 76.81 177 PRO A CA 1
ATOM 1371 C C . PRO A 1 177 ? 13.474 0.992 5.528 1.00 76.81 177 PRO A C 1
ATOM 1373 O O . PRO A 1 177 ? 13.555 1.646 4.490 1.00 76.81 177 PRO A O 1
ATOM 1376 N N . HIS A 1 178 ? 12.723 -0.100 5.639 1.00 79.38 178 HIS A N 1
ATOM 1377 C CA . HIS A 1 178 ? 11.889 -0.628 4.565 1.00 79.38 178 HIS A CA 1
ATOM 1378 C C . HIS A 1 178 ? 10.436 -0.747 5.030 1.00 79.38 178 HIS A C 1
ATOM 1380 O O . HIS A 1 178 ? 10.147 -0.898 6.224 1.00 79.38 178 HIS A O 1
ATOM 1386 N N . ILE A 1 179 ? 9.519 -0.721 4.073 1.00 78.38 179 ILE A N 1
ATOM 1387 C CA . ILE A 1 179 ? 8.091 -0.958 4.252 1.00 78.38 179 ILE A CA 1
ATOM 1388 C C . ILE A 1 179 ? 7.675 -2.215 3.488 1.00 78.38 179 ILE A C 1
ATOM 1390 O O . ILE A 1 179 ? 8.187 -2.487 2.406 1.00 78.38 179 ILE A O 1
ATOM 1394 N N . ARG A 1 180 ? 6.750 -2.999 4.053 1.00 80.62 180 ARG A N 1
ATOM 1395 C CA . ARG A 1 180 ? 6.109 -4.134 3.374 1.00 80.62 180 ARG A CA 1
ATOM 1396 C C . ARG A 1 180 ? 4.639 -3.860 3.084 1.00 80.62 180 ARG A C 1
ATOM 1398 O O . ARG A 1 180 ? 3.893 -3.488 3.992 1.00 80.62 180 ARG A O 1
ATOM 1405 N N . HIS A 1 181 ? 4.217 -4.151 1.854 1.00 66.69 181 HIS A N 1
ATOM 1406 C CA . HIS A 1 181 ? 2.830 -3.997 1.373 1.00 66.69 181 HIS A CA 1
ATOM 1407 C C . HIS A 1 181 ? 1.982 -5.278 1.531 1.00 66.69 181 HIS A C 1
ATOM 1409 O O . HIS A 1 181 ? 0.759 -5.270 1.365 1.00 66.69 181 HIS A O 1
ATOM 1415 N N . GLY A 1 182 ? 2.627 -6.387 1.904 1.00 68.69 182 GLY A N 1
ATOM 1416 C CA . GLY A 1 182 ? 2.011 -7.676 2.226 1.00 68.69 182 GLY A CA 1
ATOM 1417 C C . GLY A 1 182 ? 2.234 -8.104 3.678 1.00 68.69 182 GLY A C 1
ATOM 1418 O O . GLY A 1 182 ? 2.989 -7.488 4.438 1.00 68.69 182 GLY A O 1
ATOM 1419 N N . THR A 1 183 ? 1.580 -9.189 4.083 1.00 77.25 183 THR A N 1
ATOM 1420 C CA . THR A 1 183 ? 1.877 -9.880 5.343 1.00 77.25 183 THR A CA 1
ATOM 1421 C C . THR A 1 183 ? 3.261 -10.533 5.281 1.00 77.25 183 THR A C 1
ATOM 1423 O O . THR A 1 183 ? 3.804 -10.776 4.205 1.00 77.25 183 THR A O 1
ATOM 1426 N N . LYS A 1 184 ? 3.839 -10.882 6.439 1.00 84.81 184 LYS A N 1
ATOM 1427 C CA . LYS A 1 184 ? 5.061 -11.708 6.459 1.00 84.81 184 LYS A CA 1
ATOM 1428 C C . LYS A 1 184 ? 4.866 -13.030 5.701 1.00 84.81 184 LYS A C 1
ATOM 1430 O O . LYS A 1 184 ? 5.799 -13.502 5.069 1.00 84.81 184 LYS A O 1
ATOM 1435 N N . ASN A 1 185 ? 3.658 -13.594 5.727 1.00 84.25 185 ASN A N 1
ATOM 1436 C CA . ASN A 1 185 ? 3.339 -14.825 5.007 1.00 84.25 185 ASN A CA 1
ATOM 1437 C C . ASN A 1 185 ? 3.270 -14.614 3.491 1.00 84.25 185 ASN A C 1
ATOM 1439 O O . ASN A 1 185 ? 3.629 -15.523 2.751 1.00 84.25 185 ASN A O 1
ATOM 1443 N N . ASP A 1 186 ? 2.864 -13.431 3.026 1.00 79.50 186 ASP A N 1
ATOM 1444 C CA . ASP A 1 186 ? 2.882 -13.101 1.596 1.00 79.50 186 ASP A CA 1
ATOM 1445 C C . ASP A 1 186 ? 4.326 -13.020 1.081 1.00 79.50 186 ASP A C 1
ATOM 1447 O O . ASP A 1 186 ? 4.625 -13.580 0.033 1.00 79.50 186 ASP A O 1
ATOM 1451 N N . ILE A 1 187 ? 5.241 -12.428 1.864 1.00 85.62 187 ILE A N 1
ATOM 1452 C CA . ILE A 1 187 ? 6.686 -12.430 1.563 1.00 85.62 187 ILE A CA 1
ATOM 1453 C C . ILE A 1 187 ? 7.226 -13.862 1.529 1.00 85.62 187 ILE A C 1
ATOM 1455 O O . ILE A 1 187 ? 7.927 -14.234 0.597 1.00 85.62 187 ILE A O 1
ATOM 1459 N N . VAL A 1 188 ? 6.881 -14.689 2.520 1.00 88.81 188 VAL A N 1
ATOM 1460 C CA . VAL A 1 188 ? 7.299 -16.100 2.547 1.00 88.81 188 VAL A CA 1
ATOM 1461 C C . VAL A 1 188 ? 6.774 -16.859 1.329 1.00 88.81 188 VAL A C 1
ATOM 1463 O O . VAL A 1 188 ? 7.513 -17.638 0.737 1.00 88.81 188 VAL A O 1
ATOM 1466 N N . SER A 1 189 ? 5.518 -16.626 0.947 1.00 84.75 189 SER A N 1
ATOM 1467 C CA . SER A 1 189 ? 4.907 -17.256 -0.228 1.00 84.75 189 SER A CA 1
ATOM 1468 C C . SER A 1 189 ? 5.613 -16.824 -1.511 1.00 84.75 189 SER A C 1
ATOM 1470 O O . SER A 1 189 ? 5.889 -17.670 -2.353 1.00 84.75 189 SER A O 1
ATOM 1472 N N . TRP A 1 190 ? 5.965 -15.537 -1.622 1.00 86.56 190 TRP A N 1
ATOM 1473 C CA . TRP A 1 190 ? 6.763 -15.016 -2.730 1.00 86.56 190 TRP A CA 1
ATOM 1474 C C . TRP A 1 190 ? 8.135 -15.695 -2.808 1.00 86.56 190 TRP A C 1
ATOM 1476 O O . TRP A 1 190 ? 8.453 -16.262 -3.844 1.00 86.56 190 TRP A O 1
ATOM 1486 N N . VAL A 1 191 ? 8.896 -15.738 -1.707 1.00 88.38 191 VAL A N 1
ATOM 1487 C CA . VAL A 1 191 ? 10.216 -16.400 -1.672 1.00 88.38 191 VAL A CA 1
ATOM 1488 C C . VAL A 1 191 ? 10.108 -17.874 -2.064 1.00 88.38 191 VAL A C 1
ATOM 1490 O O . VAL A 1 191 ? 10.946 -18.384 -2.796 1.00 88.38 191 VAL A O 1
ATOM 1493 N N . LEU A 1 192 ? 9.084 -18.583 -1.579 1.00 87.19 192 LEU A N 1
ATOM 1494 C CA . LEU A 1 192 ? 8.893 -20.001 -1.895 1.00 87.19 192 LEU A CA 1
ATOM 1495 C C . LEU A 1 192 ? 8.554 -20.256 -3.367 1.00 87.19 192 LEU A C 1
ATOM 1497 O O . LEU A 1 192 ? 8.877 -21.336 -3.861 1.00 87.19 192 LEU A O 1
ATOM 1501 N N . GLY A 1 193 ? 7.898 -19.299 -4.025 1.00 79.75 193 GLY A N 1
ATOM 1502 C CA . GLY A 1 193 ? 7.549 -19.347 -5.444 1.00 79.75 193 GLY A CA 1
ATOM 1503 C C . GLY A 1 193 ? 8.571 -18.683 -6.369 1.00 79.75 193 GLY A C 1
ATOM 1504 O O . GLY A 1 193 ? 8.345 -18.670 -7.573 1.00 79.75 193 GLY A O 1
ATOM 1505 N N . SER A 1 194 ? 9.658 -18.131 -5.826 1.00 81.38 194 SER A N 1
ATOM 1506 C CA . SER A 1 194 ? 10.645 -17.371 -6.588 1.00 81.38 194 SER A CA 1
ATOM 1507 C C . SER A 1 194 ? 11.588 -18.301 -7.358 1.00 81.38 194 SER A C 1
ATOM 1509 O O . SER A 1 194 ? 11.997 -19.363 -6.870 1.00 81.38 194 SER A O 1
ATOM 1511 N N . GLU A 1 195 ? 11.946 -17.912 -8.579 1.00 78.00 195 GLU A N 1
ATOM 1512 C CA . GLU A 1 195 ? 12.893 -18.681 -9.385 1.00 78.00 195 GLU A CA 1
ATOM 1513 C C . GLU A 1 195 ? 14.327 -18.549 -8.876 1.00 78.00 195 GLU A C 1
ATOM 1515 O O . GLU A 1 195 ? 15.091 -19.505 -8.981 1.00 78.00 195 GLU A O 1
ATOM 1520 N N . GLU A 1 196 ? 14.669 -17.445 -8.210 1.00 84.44 196 GLU A N 1
ATOM 1521 C CA . GLU A 1 196 ? 15.957 -17.262 -7.541 1.00 84.44 196 GLU A CA 1
ATOM 1522 C C . GLU A 1 196 ? 16.167 -18.343 -6.474 1.00 84.44 196 GLU A C 1
ATOM 1524 O O . GLU A 1 196 ? 17.252 -18.916 -6.363 1.00 84.44 196 GLU A O 1
ATOM 1529 N N . LEU A 1 197 ? 15.116 -18.697 -5.721 1.00 84.69 197 LEU A N 1
ATOM 1530 C CA . LEU A 1 197 ? 15.175 -19.822 -4.792 1.00 84.69 197 LEU A CA 1
ATOM 1531 C C . LEU A 1 197 ? 15.334 -21.158 -5.529 1.00 84.69 197 LEU A C 1
ATOM 1533 O O . LEU A 1 197 ? 16.017 -22.053 -5.028 1.00 84.69 197 LEU A O 1
ATOM 1537 N N . ASN A 1 198 ? 14.712 -21.326 -6.696 1.00 81.69 198 ASN A N 1
ATOM 1538 C CA . ASN A 1 198 ? 14.879 -22.540 -7.495 1.00 81.69 198 ASN A CA 1
ATOM 1539 C C . ASN A 1 198 ? 16.314 -22.662 -8.029 1.00 81.69 198 ASN A C 1
ATOM 1541 O O . ASN A 1 198 ? 16.905 -23.733 -7.895 1.00 81.69 198 ASN A O 1
ATOM 1545 N N . GLY A 1 199 ? 16.907 -21.574 -8.526 1.00 82.19 199 GLY A N 1
ATOM 1546 C CA . GLY A 1 199 ? 18.316 -21.509 -8.921 1.00 82.19 199 GLY A CA 1
ATOM 1547 C C . GLY A 1 199 ? 19.258 -21.780 -7.745 1.00 82.19 199 GLY A C 1
ATOM 1548 O O . GLY A 1 199 ? 20.151 -22.625 -7.844 1.00 82.19 199 GLY A O 1
ATOM 1549 N N . HIS A 1 200 ? 18.998 -21.172 -6.583 1.00 83.06 200 HIS A N 1
ATOM 1550 C CA . HIS A 1 200 ? 19.764 -21.430 -5.358 1.00 83.06 200 HIS A CA 1
ATOM 1551 C C . HIS A 1 200 ? 19.654 -22.893 -4.911 1.00 83.06 200 HIS A C 1
ATOM 1553 O O . HIS A 1 200 ? 20.651 -23.494 -4.524 1.00 83.06 200 HIS A O 1
ATOM 1559 N N . LYS A 1 201 ? 18.475 -23.520 -5.027 1.00 83.62 201 LYS A N 1
ATOM 1560 C CA . LYS A 1 201 ? 18.291 -24.961 -4.766 1.00 83.62 201 LYS A CA 1
ATOM 1561 C C . LYS A 1 201 ? 18.997 -25.848 -5.788 1.00 83.62 201 LYS A C 1
ATOM 1563 O O . LYS A 1 201 ? 19.431 -26.931 -5.419 1.00 83.62 201 LYS A O 1
ATOM 1568 N N . GLN A 1 202 ? 19.119 -25.436 -7.048 1.00 81.75 202 GLN A N 1
ATOM 1569 C CA . GLN A 1 202 ? 19.883 -26.196 -8.044 1.00 81.75 202 GLN A CA 1
ATOM 1570 C C . GLN A 1 202 ? 21.382 -26.174 -7.722 1.00 81.75 202 GLN A C 1
ATOM 1572 O O . GLN A 1 202 ? 22.036 -27.215 -7.760 1.00 81.75 202 GLN A O 1
ATOM 1577 N N . GLN A 1 203 ? 21.913 -25.011 -7.336 1.00 80.50 203 GLN A N 1
ATOM 1578 C CA . GLN A 1 203 ? 23.313 -24.851 -6.921 1.00 80.50 203 GLN A CA 1
ATOM 1579 C C . GLN A 1 203 ? 23.586 -25.462 -5.536 1.00 80.50 203 GLN A C 1
ATOM 1581 O O . GLN A 1 203 ? 24.693 -25.924 -5.244 1.00 80.50 203 GLN A O 1
ATOM 1586 N N . HIS A 1 204 ? 22.559 -25.516 -4.686 1.00 80.75 204 HIS A N 1
ATOM 1587 C CA . HIS A 1 204 ? 22.597 -26.085 -3.345 1.00 80.75 204 HIS A CA 1
ATOM 1588 C C . HIS A 1 204 ? 21.403 -27.033 -3.112 1.00 80.75 204 HIS A C 1
ATOM 1590 O O . HIS A 1 204 ? 20.450 -26.662 -2.418 1.00 80.75 204 HIS A O 1
ATOM 1596 N N . PRO A 1 205 ? 21.460 -28.286 -3.618 1.00 73.31 205 PRO A N 1
ATOM 1597 C CA . PRO A 1 205 ? 20.357 -29.260 -3.539 1.00 73.31 205 PRO A CA 1
ATOM 1598 C C . PRO A 1 205 ? 19.868 -29.568 -2.118 1.00 73.31 205 PRO A C 1
ATOM 1600 O O . PRO A 1 205 ? 18.724 -29.969 -1.912 1.00 73.31 205 PRO A O 1
ATOM 1603 N N . ASP A 1 206 ? 20.725 -29.342 -1.123 1.00 70.62 206 ASP A N 1
ATOM 1604 C CA . ASP A 1 206 ? 20.426 -29.541 0.295 1.00 70.62 206 ASP A CA 1
ATOM 1605 C C . ASP A 1 206 ? 19.789 -28.311 0.981 1.00 70.62 206 ASP A C 1
ATOM 1607 O O . ASP A 1 206 ? 19.570 -28.333 2.199 1.00 70.62 206 ASP A O 1
ATOM 1611 N N . CYS A 1 207 ? 19.501 -27.231 0.242 1.00 75.50 207 CYS A N 1
ATOM 1612 C CA . CYS A 1 207 ? 18.947 -25.990 0.787 1.00 75.50 207 CYS A CA 1
ATOM 1613 C C . CYS A 1 207 ? 17.577 -26.218 1.458 1.00 75.50 207 CYS A C 1
ATOM 1615 O O . CYS A 1 207 ? 16.622 -26.735 0.870 1.00 75.50 207 CYS A O 1
ATOM 1617 N N . SER A 1 208 ? 17.451 -25.791 2.719 1.00 70.38 208 SER A N 1
ATOM 1618 C CA . SER A 1 208 ? 16.223 -25.947 3.504 1.00 70.38 208 SER A CA 1
ATOM 1619 C C . SER A 1 208 ? 15.293 -24.736 3.361 1.00 70.38 208 SER A C 1
ATOM 1621 O O . SER A 1 208 ? 15.292 -23.850 4.213 1.00 70.38 208 SER A O 1
ATOM 1623 N N . ALA A 1 209 ? 14.408 -24.741 2.365 1.00 77.38 209 ALA A N 1
ATOM 1624 C CA . ALA A 1 209 ? 13.358 -23.727 2.210 1.00 77.38 209 ALA A CA 1
ATOM 1625 C C . ALA A 1 209 ? 12.128 -24.025 3.086 1.00 77.38 209 ALA A C 1
ATOM 1627 O O . ALA A 1 209 ? 11.135 -24.588 2.626 1.00 77.38 209 ALA A O 1
ATOM 1628 N N . SER A 1 210 ? 12.200 -23.694 4.381 1.00 83.94 210 SER A N 1
ATOM 1629 C CA . SER A 1 210 ? 11.040 -23.808 5.282 1.00 83.94 210 SER A CA 1
ATOM 1630 C C . SER A 1 210 ? 10.365 -22.446 5.497 1.00 83.94 210 SER A C 1
ATOM 1632 O O . SER A 1 210 ? 11.086 -21.472 5.730 1.00 83.94 210 SER A O 1
ATOM 1634 N N . PRO A 1 211 ? 9.018 -22.365 5.524 1.00 87.12 211 PRO A N 1
ATOM 1635 C CA . PRO A 1 211 ? 8.298 -21.109 5.758 1.00 87.12 211 PRO A CA 1
ATOM 1636 C C . PRO A 1 211 ? 8.765 -20.366 7.017 1.00 87.12 211 PRO A C 1
ATOM 1638 O O . PRO A 1 211 ? 9.000 -19.163 6.990 1.00 87.12 211 PRO A O 1
ATOM 1641 N N . LEU A 1 212 ? 8.976 -21.104 8.111 1.00 84.50 212 LEU A N 1
ATOM 1642 C CA . LEU A 1 212 ? 9.433 -20.550 9.388 1.00 84.50 212 LEU A CA 1
ATOM 1643 C C . LEU A 1 212 ? 10.860 -19.989 9.323 1.00 84.50 212 LEU A C 1
ATOM 1645 O O . LEU A 1 212 ? 11.166 -19.032 10.026 1.00 84.50 212 LEU A O 1
ATOM 1649 N N . LEU A 1 213 ? 11.738 -20.595 8.516 1.00 84.75 213 LEU A N 1
ATOM 1650 C CA . LEU A 1 213 ? 13.097 -20.089 8.323 1.00 84.75 213 LEU A CA 1
ATOM 1651 C C . LEU A 1 213 ? 13.066 -18.770 7.551 1.00 84.75 213 LEU A C 1
ATOM 1653 O O . LEU A 1 213 ? 13.601 -17.776 8.029 1.00 84.75 213 LEU A O 1
ATOM 1657 N N . ILE A 1 214 ? 12.367 -18.750 6.417 1.00 88.25 214 ILE A N 1
ATOM 1658 C CA . ILE A 1 214 ? 12.223 -17.552 5.584 1.00 88.25 214 ILE A CA 1
ATOM 1659 C C . ILE A 1 214 ? 11.596 -16.418 6.403 1.00 88.25 214 ILE A C 1
ATOM 1661 O O . ILE A 1 214 ? 12.086 -15.293 6.398 1.00 88.25 214 ILE A O 1
ATOM 1665 N N . GLN A 1 215 ? 10.565 -16.724 7.197 1.00 88.56 215 GLN A N 1
ATOM 1666 C CA . GLN A 1 215 ? 9.925 -15.746 8.073 1.00 88.56 215 GLN A CA 1
ATOM 1667 C C . GLN A 1 215 ? 10.885 -15.174 9.127 1.00 88.56 215 GLN A C 1
ATOM 1669 O O . GLN A 1 215 ? 10.799 -13.984 9.435 1.00 88.56 215 GLN A O 1
ATOM 1674 N N . SER A 1 216 ? 11.797 -15.995 9.667 1.00 85.00 216 SER A N 1
ATOM 1675 C CA . SER A 1 216 ? 12.851 -15.542 10.588 1.00 85.00 216 SER A CA 1
ATOM 1676 C C . SER A 1 216 ? 13.953 -14.726 9.905 1.00 85.00 216 SER A C 1
ATOM 1678 O O . SER A 1 216 ? 14.697 -14.030 10.591 1.00 85.00 216 SER A O 1
ATOM 1680 N N . CYS A 1 217 ? 14.038 -14.768 8.572 1.00 86.25 217 CYS A N 1
ATOM 1681 C CA . CYS A 1 217 ? 14.947 -13.931 7.793 1.00 86.25 217 CYS A CA 1
ATOM 1682 C C . CYS A 1 217 ? 14.360 -12.548 7.443 1.00 86.25 217 CYS A C 1
ATOM 1684 O O . CYS A 1 217 ? 15.086 -11.678 6.965 1.00 86.25 217 CYS A O 1
ATOM 1686 N N . ILE A 1 218 ? 13.068 -12.305 7.709 1.00 87.69 218 ILE A N 1
ATOM 1687 C CA . ILE A 1 218 ? 12.446 -10.986 7.516 1.00 87.69 218 ILE A CA 1
ATOM 1688 C C . ILE A 1 218 ? 12.963 -10.029 8.595 1.00 87.69 218 ILE A C 1
ATOM 1690 O O . ILE A 1 218 ? 12.539 -10.100 9.752 1.00 87.69 218 ILE A O 1
ATOM 1694 N N . CYS A 1 219 ? 13.851 -9.121 8.192 1.00 83.81 219 CYS A N 1
ATOM 1695 C CA . CYS A 1 219 ? 14.506 -8.161 9.074 1.00 83.81 219 CYS A CA 1
ATOM 1696 C C . CYS A 1 219 ? 13.517 -7.209 9.760 1.00 83.81 219 CYS A C 1
ATOM 1698 O O . CYS A 1 219 ? 12.510 -6.785 9.190 1.00 83.81 219 CYS A O 1
ATOM 1700 N N . ASP A 1 220 ? 13.853 -6.795 10.981 1.00 82.12 220 ASP A N 1
ATOM 1701 C CA . ASP A 1 220 ? 13.075 -5.822 11.746 1.00 82.12 220 ASP A CA 1
ATOM 1702 C C . ASP A 1 220 ? 13.042 -4.423 11.119 1.00 82.12 220 ASP A C 1
ATOM 1704 O O . ASP A 1 220 ? 12.172 -3.624 11.491 1.00 82.12 220 ASP A O 1
ATOM 1708 N N . CYS A 1 221 ? 13.951 -4.116 10.186 1.00 79.25 221 CYS A N 1
ATOM 1709 C CA . CYS A 1 221 ? 13.916 -2.874 9.415 1.00 79.25 221 CYS A CA 1
ATOM 1710 C C . CYS A 1 221 ? 12.719 -2.821 8.448 1.00 79.25 221 CYS A C 1
ATOM 1712 O O . CYS A 1 221 ? 12.304 -1.719 8.097 1.00 79.25 221 CYS A O 1
ATOM 1714 N N . ILE A 1 222 ? 12.141 -3.975 8.082 1.00 82.94 222 ILE A N 1
ATOM 1715 C CA . ILE A 1 222 ? 10.975 -4.105 7.204 1.00 82.94 222 ILE A CA 1
ATOM 1716 C C . ILE A 1 222 ? 9.708 -4.007 8.060 1.00 82.94 222 ILE A C 1
ATOM 1718 O O . ILE A 1 222 ? 9.230 -4.983 8.654 1.00 82.94 222 ILE A O 1
ATOM 1722 N N . LYS A 1 223 ? 9.154 -2.799 8.162 1.00 81.12 223 LYS A N 1
ATOM 1723 C CA . LYS A 1 223 ? 7.907 -2.554 8.896 1.00 81.12 223 LYS A CA 1
ATOM 1724 C C . LYS A 1 223 ? 6.706 -2.714 7.982 1.00 81.12 223 LYS A C 1
ATOM 1726 O O . LYS A 1 223 ? 6.789 -2.505 6.784 1.00 81.12 223 LYS A O 1
ATOM 1731 N N . GLU A 1 224 ? 5.574 -3.116 8.547 1.00 75.00 224 GLU A N 1
ATOM 1732 C CA . GLU A 1 224 ? 4.317 -3.053 7.799 1.00 75.00 224 GLU A CA 1
ATOM 1733 C C . GLU A 1 224 ? 4.075 -1.617 7.352 1.00 75.00 224 GLU A C 1
ATOM 1735 O O . GLU A 1 224 ? 4.247 -0.710 8.175 1.00 75.00 224 GLU A O 1
ATOM 1740 N N . ALA A 1 225 ? 3.707 -1.434 6.081 1.00 66.25 225 ALA A N 1
ATOM 1741 C CA . ALA A 1 225 ? 3.261 -0.145 5.580 1.00 66.25 225 ALA A CA 1
ATOM 1742 C C . ALA A 1 225 ? 2.156 0.354 6.517 1.00 66.25 225 ALA A C 1
ATOM 1744 O O . ALA A 1 225 ? 1.092 -0.261 6.653 1.00 66.25 225 ALA A O 1
ATOM 1745 N N . LYS A 1 226 ? 2.446 1.429 7.254 1.00 61.31 226 LYS A N 1
ATOM 1746 C CA . LYS A 1 226 ? 1.421 2.083 8.060 1.00 61.31 226 LYS A CA 1
ATOM 1747 C C . LYS A 1 226 ? 0.549 2.835 7.065 1.00 61.31 226 LYS A C 1
ATOM 1749 O O . LYS A 1 226 ? 1.063 3.556 6.221 1.00 61.31 226 LYS A O 1
ATOM 1754 N N . THR A 1 227 ? -0.764 2.694 7.176 1.00 52.72 227 THR A N 1
ATOM 1755 C CA . THR A 1 227 ? -1.734 3.420 6.337 1.00 52.72 227 THR A CA 1
ATOM 1756 C C . THR A 1 227 ? -1.558 4.947 6.363 1.00 52.72 227 THR A C 1
ATOM 1758 O O . THR A 1 227 ? -2.022 5.614 5.444 1.00 52.72 227 THR A O 1
ATOM 1761 N N . GLY A 1 228 ? -0.789 5.480 7.320 1.00 50.53 228 GLY A N 1
ATOM 1762 C CA . GLY A 1 228 ? -0.342 6.873 7.379 1.00 50.53 228 GLY A CA 1
ATOM 1763 C C . GLY A 1 228 ? 0.760 7.281 6.385 1.00 50.53 228 GLY A C 1
ATOM 1764 O O . GLY A 1 228 ? 1.369 8.327 6.576 1.00 50.53 228 GLY A O 1
ATOM 1765 N N . GLU A 1 229 ? 1.065 6.488 5.353 1.00 53.09 229 GLU A N 1
ATOM 1766 C CA . GLU A 1 229 ? 1.920 6.935 4.235 1.00 53.09 229 GLU A CA 1
ATOM 1767 C C . GLU A 1 229 ? 1.213 7.945 3.323 1.00 53.09 229 GLU A C 1
ATOM 1769 O O . GLU A 1 229 ? 1.867 8.753 2.667 1.00 53.09 229 GLU A O 1
ATOM 1774 N N . CYS A 1 230 ? -0.121 7.919 3.293 1.00 62.38 230 CYS A N 1
ATOM 1775 C CA . CYS A 1 230 ? -0.903 8.900 2.562 1.00 62.38 230 CYS A CA 1
ATOM 1776 C C . CYS A 1 230 ? -1.285 10.063 3.482 1.00 62.38 230 CYS A C 1
ATOM 1778 O O . CYS A 1 230 ? -2.088 9.904 4.402 1.00 62.38 230 CYS A O 1
ATOM 1780 N N . VAL A 1 231 ? -0.741 11.246 3.200 1.00 64.06 231 VAL A N 1
ATOM 1781 C CA . VAL A 1 231 ? -1.050 12.495 3.917 1.00 64.06 231 VAL A CA 1
ATOM 1782 C C . VAL A 1 231 ? -2.280 13.219 3.355 1.00 64.06 231 VAL A C 1
ATOM 1784 O O . VAL A 1 231 ? -2.539 14.370 3.707 1.00 64.06 231 VAL A O 1
ATOM 1787 N N . CYS A 1 232 ? -3.045 12.568 2.471 1.00 73.31 232 CYS A N 1
ATOM 1788 C CA . CYS A 1 232 ? -4.217 13.189 1.870 1.00 73.31 232 CYS A CA 1
ATOM 1789 C C . CYS A 1 232 ? -5.299 13.483 2.928 1.00 73.31 232 CYS A C 1
ATOM 1791 O O . CYS A 1 232 ? -5.369 12.813 3.968 1.00 73.31 232 CYS A O 1
ATOM 1793 N N . PRO A 1 233 ? -6.200 14.441 2.648 1.00 77.75 233 PRO A N 1
ATOM 1794 C CA . PRO A 1 233 ? -7.327 14.755 3.521 1.00 77.75 233 PRO A CA 1
ATOM 1795 C C . PRO A 1 233 ? -8.155 13.537 3.942 1.00 77.75 233 PRO A C 1
ATOM 1797 O O . PRO A 1 233 ? -8.508 13.419 5.109 1.00 77.75 233 PRO A O 1
ATOM 1800 N N . VAL A 1 234 ? -8.414 12.606 3.021 1.00 84.06 234 VAL A N 1
ATOM 1801 C CA . VAL A 1 234 ? -9.242 11.414 3.269 1.00 84.06 234 VAL A CA 1
ATOM 1802 C C . VAL A 1 234 ? -8.626 10.511 4.335 1.00 84.06 234 VAL A C 1
ATOM 1804 O O . VAL A 1 234 ? -9.306 10.116 5.284 1.00 84.06 234 VAL A O 1
ATOM 1807 N N . CYS A 1 235 ? -7.340 10.189 4.186 1.00 83.12 235 CYS A N 1
ATOM 1808 C CA . CYS A 1 235 ? -6.621 9.341 5.127 1.00 83.12 235 CYS A CA 1
ATOM 1809 C C . CYS A 1 235 ? -6.443 10.043 6.467 1.00 83.12 235 CYS A C 1
ATOM 1811 O O . CYS A 1 235 ? -6.808 9.472 7.491 1.00 83.12 235 CYS A O 1
ATOM 1813 N N . TYR A 1 236 ? -5.963 11.290 6.462 1.00 83.88 236 TYR A N 1
ATOM 1814 C CA . TYR A 1 236 ? -5.762 12.046 7.696 1.00 83.88 236 TYR A CA 1
ATOM 1815 C C . TYR A 1 236 ? -7.051 12.143 8.517 1.00 83.88 236 TYR A C 1
ATOM 1817 O O . TYR A 1 236 ? -7.058 11.799 9.700 1.00 83.88 236 TYR A O 1
ATOM 1825 N N . ASP A 1 237 ? -8.147 12.570 7.886 1.00 86.31 237 ASP A N 1
ATOM 1826 C CA . ASP A 1 237 ? -9.409 12.787 8.579 1.00 86.31 237 ASP A CA 1
ATOM 1827 C C . ASP A 1 237 ? -9.941 11.467 9.175 1.00 86.31 237 ASP A C 1
ATOM 1829 O O . ASP A 1 237 ? -10.378 11.443 10.325 1.00 86.31 237 ASP A O 1
ATOM 1833 N N . PHE A 1 238 ? -9.874 10.349 8.440 1.00 92.19 238 PHE A N 1
ATOM 1834 C CA . PHE A 1 238 ? -10.336 9.051 8.945 1.00 92.19 238 PHE A CA 1
ATOM 1835 C C . PHE A 1 238 ? -9.467 8.521 10.095 1.00 92.19 238 PHE A C 1
ATOM 1837 O O . PHE A 1 238 ? -9.995 8.105 11.128 1.00 92.19 238 PHE A O 1
ATOM 1844 N N . GLU A 1 239 ? -8.139 8.545 9.944 1.00 90.12 239 GLU A N 1
ATOM 1845 C CA . GLU A 1 239 ? -7.215 8.034 10.962 1.00 90.12 239 GLU A CA 1
ATOM 1846 C C . GLU A 1 239 ? -7.282 8.852 12.258 1.00 90.12 239 GLU A C 1
ATOM 1848 O O . GLU A 1 239 ? -7.287 8.280 13.354 1.00 90.12 239 GLU A O 1
ATOM 1853 N N . HIS A 1 240 ? -7.394 10.179 12.140 1.00 88.75 240 HIS A N 1
ATOM 1854 C CA . HIS A 1 240 ? -7.553 11.082 13.280 1.00 88.75 240 HIS A CA 1
ATOM 1855 C C . HIS A 1 240 ? -8.859 10.819 14.033 1.00 88.75 240 HIS A C 1
ATOM 1857 O O . HIS A 1 240 ? -8.841 10.623 15.251 1.00 88.75 240 HIS A O 1
ATOM 1863 N N . ARG A 1 241 ? -9.985 10.732 13.309 1.00 94.62 241 ARG A N 1
ATOM 1864 C CA . ARG A 1 241 ? -11.294 10.419 13.903 1.00 94.62 241 ARG A CA 1
ATOM 1865 C C . ARG A 1 241 ? -11.288 9.060 14.597 1.00 94.62 241 ARG A C 1
ATOM 1867 O O . ARG A 1 241 ? -11.724 8.963 15.741 1.00 94.62 241 ARG A O 1
ATOM 1874 N N . LEU A 1 242 ? -10.750 8.023 13.947 1.00 95.44 242 LEU A N 1
ATOM 1875 C CA . LEU A 1 242 ? -10.690 6.672 14.511 1.00 95.44 242 LEU A CA 1
ATOM 1876 C C . LEU A 1 242 ? -9.864 6.630 15.804 1.00 95.44 242 LEU A C 1
ATOM 1878 O O . LEU A 1 242 ? -10.262 5.978 16.770 1.00 95.44 242 LEU A O 1
ATOM 1882 N N . LYS A 1 243 ? -8.741 7.359 15.844 1.00 93.44 243 LYS A N 1
ATOM 1883 C CA . LYS A 1 243 ? -7.899 7.478 17.039 1.00 93.44 243 LYS A CA 1
ATOM 1884 C C . LYS A 1 243 ? -8.662 8.107 18.207 1.00 93.44 243 LYS A C 1
ATOM 1886 O O . LYS A 1 243 ? -8.638 7.554 19.303 1.00 93.44 243 LYS A O 1
ATOM 1891 N N . ILE A 1 244 ? -9.341 9.231 17.973 1.00 94.69 244 ILE A N 1
ATOM 1892 C CA . ILE A 1 244 ? -10.111 9.932 19.014 1.00 94.69 244 ILE A CA 1
ATOM 1893 C C . ILE A 1 244 ? -11.288 9.076 19.475 1.00 94.69 244 ILE A C 1
ATOM 1895 O O . ILE A 1 244 ? -11.518 8.945 20.677 1.00 94.69 244 ILE A O 1
ATOM 1899 N N . PHE A 1 245 ? -11.973 8.417 18.538 1.00 96.25 245 PHE A N 1
ATOM 1900 C CA . PHE A 1 245 ? -13.053 7.497 18.864 1.00 96.25 245 PHE A CA 1
ATOM 1901 C C . PHE A 1 245 ? -12.573 6.354 19.763 1.00 96.25 245 PHE A C 1
ATOM 1903 O O . PHE A 1 245 ? -13.221 6.037 20.758 1.00 96.25 245 PHE A O 1
ATOM 1910 N N . ASN A 1 246 ? -11.410 5.768 19.461 1.00 94.69 246 ASN A N 1
ATOM 1911 C CA . ASN A 1 246 ? -10.828 4.708 20.278 1.00 94.69 246 ASN A CA 1
ATOM 1912 C C . ASN A 1 246 ? -10.506 5.169 21.708 1.00 94.69 246 ASN A C 1
ATOM 1914 O O . ASN A 1 246 ? -10.723 4.407 22.649 1.00 94.69 246 ASN A O 1
ATOM 1918 N N . THR A 1 247 ? -10.015 6.397 21.885 1.00 94.56 247 THR A N 1
ATOM 1919 C CA . THR A 1 247 ? -9.814 6.979 23.220 1.00 94.56 247 THR A CA 1
ATOM 1920 C C . THR A 1 247 ? -11.151 7.142 23.944 1.00 94.56 247 THR A C 1
ATOM 1922 O O . THR A 1 247 ? -11.334 6.573 25.019 1.00 94.56 247 THR A O 1
ATOM 1925 N N . GLY A 1 248 ? -12.127 7.809 23.317 1.00 93.62 248 GLY A N 1
ATOM 1926 C CA . GLY A 1 248 ? -13.431 8.075 23.932 1.00 93.62 248 GLY A CA 1
ATOM 1927 C C . GLY A 1 248 ? -14.203 6.805 24.306 1.00 93.62 248 GLY A C 1
ATOM 1928 O O . GLY A 1 248 ? -14.784 6.728 25.388 1.00 93.62 248 GLY A O 1
ATOM 1929 N N . ILE A 1 249 ? -14.171 5.773 23.457 1.00 91.62 249 ILE A N 1
ATOM 1930 C CA . ILE A 1 249 ? -14.845 4.502 23.754 1.00 91.62 249 ILE A CA 1
ATOM 1931 C C . ILE A 1 249 ? -14.120 3.679 24.824 1.00 91.62 249 ILE A C 1
ATOM 1933 O O . ILE A 1 249 ? -14.759 2.891 25.522 1.00 91.62 249 ILE A O 1
ATOM 1937 N N . SER A 1 250 ? -12.800 3.836 24.961 1.00 91.38 250 SER A N 1
ATOM 1938 C CA . SER A 1 250 ? -12.038 3.170 26.024 1.00 91.38 250 SER A CA 1
ATOM 1939 C C . SER A 1 250 ? -12.398 3.758 27.386 1.00 91.38 250 SER A C 1
ATOM 1941 O O . SER A 1 250 ? -12.714 3.004 28.299 1.00 91.38 250 SER A O 1
ATOM 1943 N N . GLU A 1 251 ? -12.493 5.085 27.487 1.00 91.81 251 GLU A N 1
ATOM 1944 C CA . GLU A 1 251 ? -12.930 5.768 28.713 1.00 91.81 251 GLU A CA 1
ATOM 1945 C C . GLU A 1 251 ? -14.365 5.382 29.112 1.00 91.81 251 GLU A C 1
ATOM 1947 O O . GLU A 1 251 ? -14.639 5.107 30.279 1.00 91.81 251 GLU A O 1
ATOM 1952 N N . LEU A 1 252 ? -15.291 5.283 28.148 1.00 90.75 252 LEU A N 1
ATOM 1953 C CA . LEU A 1 252 ? -16.651 4.802 28.429 1.00 90.75 252 LEU A CA 1
ATOM 1954 C C . LEU A 1 252 ? -16.672 3.354 28.944 1.00 90.75 252 LEU A C 1
ATOM 1956 O O . LEU A 1 252 ? -17.507 3.008 29.777 1.00 90.75 252 LEU A O 1
ATOM 1960 N N . ARG A 1 253 ? -15.755 2.505 28.468 1.00 88.62 253 ARG A N 1
ATOM 1961 C CA . ARG A 1 253 ? -15.630 1.109 28.919 1.00 88.62 253 ARG A CA 1
ATOM 1962 C C . ARG A 1 253 ? -15.044 0.979 30.313 1.00 88.62 253 ARG A C 1
ATOM 1964 O O . ARG A 1 253 ? -15.432 0.066 31.036 1.00 88.62 253 ARG A O 1
ATOM 1971 N N . GLU A 1 254 ? -14.128 1.867 30.678 1.00 87.88 254 GLU A N 1
ATOM 1972 C CA . GLU A 1 254 ? -13.597 1.942 32.041 1.00 87.88 254 GLU A CA 1
ATOM 1973 C C . GLU A 1 254 ? -14.702 2.300 33.039 1.00 87.88 254 GLU A C 1
ATOM 1975 O O . GLU A 1 254 ? -14.747 1.755 34.138 1.00 87.88 254 GLU A O 1
ATOM 1980 N N . GLN A 1 255 ? -15.640 3.156 32.630 1.00 85.38 255 GLN A N 1
ATOM 1981 C CA . GLN A 1 255 ? -16.787 3.549 33.450 1.00 85.38 255 GLN A CA 1
ATOM 1982 C C . GLN A 1 255 ? -17.899 2.492 33.470 1.00 85.38 255 GLN A C 1
ATOM 1984 O O . GLN A 1 255 ? -18.620 2.366 34.461 1.00 85.38 255 GLN A O 1
ATOM 1989 N N . ARG A 1 256 ? -18.069 1.741 32.376 1.00 82.12 256 ARG A N 1
ATOM 1990 C CA . ARG A 1 256 ? -19.157 0.773 32.211 1.00 82.12 256 ARG A CA 1
ATOM 1991 C C . ARG A 1 256 ? -18.692 -0.435 31.406 1.00 82.12 256 ARG A C 1
ATOM 1993 O O . ARG A 1 256 ? -18.472 -0.349 30.200 1.00 82.12 256 ARG A O 1
ATOM 2000 N N . SER A 1 257 ? -18.621 -1.596 32.047 1.00 79.00 257 SER A N 1
ATOM 2001 C CA . SER A 1 257 ? -18.355 -2.855 31.352 1.00 79.00 257 SER A CA 1
ATOM 2002 C C . SER A 1 257 ? -19.625 -3.391 30.665 1.00 79.00 257 SER A C 1
ATOM 2004 O O . SER A 1 257 ? -20.736 -3.253 31.176 1.00 79.00 257 SER A O 1
ATOM 2006 N N . CYS A 1 258 ? -19.482 -4.012 29.487 1.00 82.19 258 CYS A N 1
ATOM 2007 C CA . CYS A 1 258 ? -20.529 -4.859 28.895 1.00 82.19 258 CYS A CA 1
ATOM 2008 C C . CYS A 1 258 ? -19.930 -6.169 28.378 1.00 82.19 258 CYS A C 1
ATOM 2010 O O . CYS A 1 258 ? -18.783 -6.214 27.934 1.00 82.19 258 CYS A O 1
ATOM 2012 N N . SER A 1 259 ? -20.747 -7.222 28.357 1.00 83.19 259 SER A N 1
ATOM 2013 C CA . SER A 1 259 ? -20.416 -8.526 27.762 1.00 83.19 259 SER A CA 1
ATOM 2014 C C . SER A 1 259 ? -20.419 -8.522 26.228 1.00 83.19 259 SER A C 1
ATOM 2016 O O . SER A 1 259 ? -19.886 -9.422 25.592 1.00 83.19 259 SER A O 1
ATOM 2018 N N . CYS A 1 260 ? -21.023 -7.503 25.627 1.00 82.38 260 CYS A N 1
ATOM 2019 C CA . CYS A 1 260 ? -21.253 -7.359 24.197 1.00 82.38 260 CYS A CA 1
ATOM 2020 C C . CYS A 1 260 ? -20.058 -6.815 23.391 1.00 82.38 260 CYS A C 1
ATOM 2022 O O . CYS A 1 260 ? -19.989 -7.014 22.179 1.00 82.38 260 CYS A O 1
ATOM 2024 N N . CYS A 1 261 ? -19.109 -6.135 24.036 1.00 83.62 261 CYS A N 1
ATOM 2025 C CA . CYS A 1 261 ? -17.865 -5.671 23.422 1.00 83.62 261 CYS A CA 1
ATOM 2026 C C . CYS A 1 261 ? -16.692 -5.732 24.415 1.00 83.62 261 CYS A C 1
ATOM 2028 O O . CYS A 1 261 ? -16.134 -4.690 24.775 1.00 83.62 261 CYS A O 1
ATOM 2030 N N . PRO A 1 262 ? -16.312 -6.940 24.869 1.00 83.19 262 PRO A N 1
ATOM 2031 C CA . PRO A 1 262 ? -15.135 -7.119 25.709 1.00 83.19 262 PRO A CA 1
ATOM 2032 C C . PRO A 1 262 ? -13.867 -6.654 24.979 1.00 83.19 262 PRO A C 1
ATOM 2034 O O . PRO A 1 262 ? -13.857 -6.498 23.754 1.00 83.19 262 PRO A O 1
ATOM 2037 N N . THR A 1 263 ? -12.789 -6.424 25.728 1.00 81.06 263 THR A N 1
ATOM 2038 C CA . THR A 1 263 ? -11.527 -5.833 25.241 1.00 81.06 263 THR A CA 1
ATOM 2039 C C . THR A 1 263 ? -10.887 -6.582 24.060 1.00 81.06 263 THR A C 1
ATOM 2041 O O . THR A 1 263 ? -10.127 -5.995 23.280 1.00 81.06 263 THR A O 1
ATOM 2044 N N . ASP A 1 264 ? -11.193 -7.870 23.920 1.00 84.25 264 ASP A N 1
ATOM 2045 C CA . ASP A 1 264 ? -10.744 -8.790 22.873 1.00 84.25 264 ASP A CA 1
ATOM 2046 C C . ASP A 1 264 ? -11.741 -8.955 21.711 1.00 84.25 264 ASP A C 1
ATOM 2048 O O . ASP A 1 264 ? -11.426 -9.614 20.719 1.00 84.25 264 ASP A O 1
ATOM 2052 N N . SER A 1 265 ? -12.924 -8.336 21.780 1.00 89.56 265 SER A N 1
ATOM 2053 C CA . SER A 1 265 ? -13.906 -8.420 20.698 1.00 89.56 265 SER A CA 1
ATOM 2054 C C . SER A 1 265 ? -13.391 -7.797 19.400 1.00 89.56 265 SER A C 1
ATOM 2056 O O . SER A 1 265 ? -12.600 -6.847 19.394 1.00 89.56 265 SER A O 1
ATOM 2058 N N . ILE A 1 266 ? -13.909 -8.300 18.276 1.00 90.62 266 ILE A N 1
ATOM 2059 C CA . ILE A 1 266 ? -13.547 -7.837 16.929 1.00 90.62 266 ILE A CA 1
ATOM 2060 C C . ILE A 1 266 ? -13.758 -6.325 16.796 1.00 90.62 266 ILE A C 1
ATOM 2062 O O . ILE A 1 266 ? -12.908 -5.639 16.234 1.00 90.62 266 ILE A O 1
ATOM 2066 N N . PHE A 1 267 ? -14.847 -5.797 17.360 1.00 92.12 267 PHE A N 1
ATOM 2067 C CA . PHE A 1 267 ? -15.133 -4.365 17.364 1.00 92.12 267 PHE A CA 1
ATOM 2068 C C . PHE A 1 267 ? -14.042 -3.550 18.062 1.00 92.12 267 PHE A C 1
ATOM 2070 O O . PHE A 1 267 ? -13.510 -2.608 17.481 1.00 92.12 267 PHE A O 1
ATOM 2077 N N . VAL A 1 268 ? -13.669 -3.932 19.290 1.00 89.69 268 VAL A N 1
ATOM 2078 C CA . VAL A 1 268 ? -12.616 -3.238 20.051 1.00 89.69 268 VAL A CA 1
ATOM 2079 C C . VAL A 1 268 ? -11.267 -3.369 19.358 1.00 89.69 268 VAL A C 1
ATOM 2081 O O . VAL A 1 268 ? -10.495 -2.417 19.309 1.00 89.69 268 VAL A O 1
ATOM 2084 N N . GLY A 1 269 ? -10.972 -4.542 18.799 1.00 90.69 269 GLY A N 1
ATOM 2085 C CA . GLY A 1 269 ? -9.774 -4.750 17.995 1.00 90.69 269 GLY A CA 1
ATOM 2086 C C . GLY A 1 269 ? -9.723 -3.814 16.786 1.00 90.69 269 GLY A C 1
ATOM 2087 O O . GLY A 1 269 ? -8.679 -3.217 16.523 1.00 90.69 269 GLY A O 1
ATOM 2088 N N . ALA A 1 270 ? -10.851 -3.646 16.092 1.00 92.44 270 ALA A N 1
ATOM 2089 C CA . ALA A 1 270 ? -10.966 -2.828 14.890 1.00 92.44 270 ALA A CA 1
ATOM 2090 C C . ALA A 1 270 ? -10.705 -1.337 15.148 1.00 92.44 270 ALA A C 1
ATOM 2092 O O . ALA A 1 270 ? -10.099 -0.678 14.307 1.00 92.44 270 ALA A O 1
ATOM 2093 N N . THR A 1 271 ? -11.109 -0.794 16.301 1.00 91.81 271 THR A N 1
ATOM 2094 C CA . THR A 1 271 ? -10.954 0.644 16.593 1.00 91.81 271 THR A CA 1
ATOM 2095 C C . THR A 1 271 ? -9.520 1.050 16.930 1.00 91.81 271 THR A C 1
ATOM 2097 O O . THR A 1 271 ? -9.181 2.224 16.832 1.00 91.81 271 THR A O 1
ATOM 2100 N N . LYS A 1 272 ? -8.644 0.101 17.287 1.00 89.62 272 LYS A N 1
ATOM 2101 C CA . LYS A 1 272 ? -7.272 0.394 17.745 1.00 89.62 272 LYS A CA 1
ATOM 2102 C C . LYS A 1 272 ? -6.365 0.975 16.663 1.00 89.62 272 LYS A C 1
ATOM 2104 O O . LYS A 1 272 ? -5.392 1.654 16.981 1.00 89.62 272 LYS A O 1
ATOM 2109 N N . SER A 1 273 ? -6.610 0.648 15.396 1.00 88.56 273 SER A N 1
ATOM 2110 C CA . SER A 1 273 ? -5.810 1.168 14.284 1.00 88.56 273 SER A CA 1
ATOM 2111 C C . SER A 1 273 ? -6.547 1.039 12.953 1.00 88.56 273 SER A C 1
ATOM 2113 O O . SER A 1 273 ? -7.362 0.127 12.805 1.00 88.56 273 SER A O 1
ATOM 2115 N N . PRO A 1 274 ? -6.207 1.853 11.942 1.00 88.38 274 PRO A N 1
ATOM 2116 C CA . PRO A 1 274 ? -6.835 1.755 10.625 1.00 88.38 274 PRO A CA 1
ATOM 2117 C C . PRO A 1 274 ? -6.553 0.417 9.917 1.00 88.38 274 PRO A C 1
ATOM 2119 O O . PRO A 1 274 ? -7.408 -0.118 9.212 1.00 88.38 274 PRO A O 1
ATOM 2122 N N . VAL A 1 275 ? -5.384 -0.184 10.167 1.00 86.06 275 VAL A N 1
ATOM 2123 C CA . VAL A 1 275 ? -5.037 -1.532 9.680 1.00 86.06 275 VAL A CA 1
ATOM 2124 C C . VAL A 1 275 ? -5.959 -2.591 10.290 1.00 86.06 275 VAL A C 1
ATOM 2126 O O . VAL A 1 275 ? -6.512 -3.426 9.569 1.00 86.06 275 VAL A O 1
ATOM 2129 N N . ALA A 1 276 ? -6.161 -2.547 11.611 1.00 89.31 276 ALA A N 1
ATOM 2130 C CA . ALA A 1 276 ? -7.080 -3.454 12.297 1.00 89.31 276 ALA A CA 1
ATOM 2131 C C . ALA A 1 276 ? -8.529 -3.231 11.848 1.00 89.31 276 ALA A C 1
ATOM 2133 O O . ALA A 1 276 ? -9.253 -4.201 11.624 1.00 89.31 276 ALA A O 1
ATOM 2134 N N . PHE A 1 277 ? -8.917 -1.971 11.637 1.00 92.06 277 PHE A N 1
ATOM 2135 C CA . PHE A 1 277 ? -10.217 -1.601 11.096 1.00 92.06 277 PHE A CA 1
ATOM 2136 C C . PHE A 1 277 ? -10.451 -2.263 9.738 1.00 92.06 277 PHE A C 1
ATOM 2138 O O . PHE A 1 277 ? -11.397 -3.034 9.590 1.00 92.06 277 PHE A O 1
ATOM 2145 N N . LYS A 1 278 ? -9.539 -2.056 8.775 1.00 90.88 278 LYS A N 1
ATOM 2146 C CA . LYS A 1 278 ? -9.605 -2.657 7.433 1.00 90.88 278 LYS A CA 1
ATOM 2147 C C . LYS A 1 278 ? -9.708 -4.179 7.495 1.00 90.88 278 LYS A C 1
ATOM 2149 O O . LYS A 1 278 ? -10.543 -4.754 6.802 1.00 90.88 278 LYS A O 1
ATOM 2154 N N . LYS A 1 279 ? -8.903 -4.826 8.345 1.00 89.62 279 LYS A N 1
ATOM 2155 C CA . LYS A 1 279 ? -8.925 -6.285 8.528 1.00 89.62 279 LYS A CA 1
ATOM 2156 C C . LYS A 1 279 ? -10.268 -6.791 9.066 1.00 89.62 279 LYS A C 1
ATOM 2158 O O . LYS A 1 279 ? -10.699 -7.865 8.671 1.00 89.62 279 LYS A O 1
ATOM 2163 N N . ALA A 1 280 ? -10.915 -6.039 9.953 1.00 91.75 280 ALA A N 1
ATOM 2164 C CA . ALA A 1 280 ? -12.188 -6.430 10.551 1.00 91.75 280 ALA A CA 1
ATOM 2165 C C . ALA A 1 280 ? -13.390 -6.196 9.620 1.00 91.75 280 ALA A C 1
ATOM 2167 O O . ALA A 1 280 ? -14.359 -6.950 9.665 1.00 91.75 280 ALA A O 1
ATOM 2168 N N . VAL A 1 281 ? -13.346 -5.155 8.779 1.00 92.25 281 VAL A N 1
ATOM 2169 C CA . VAL A 1 281 ? -14.488 -4.756 7.931 1.00 92.25 281 VAL A CA 1
ATOM 2170 C C . VAL A 1 281 ? -14.408 -5.258 6.488 1.00 92.25 281 VAL A C 1
ATOM 2172 O O . VAL A 1 281 ? -15.384 -5.123 5.750 1.00 92.25 281 VAL A O 1
ATOM 2175 N N . CYS A 1 282 ? -13.288 -5.846 6.069 1.00 91.62 282 CYS A N 1
ATOM 2176 C CA . CYS A 1 282 ? -13.101 -6.400 4.727 1.00 91.62 282 CYS A CA 1
ATOM 2177 C C . CYS A 1 282 ? -12.984 -7.927 4.754 1.00 91.62 282 CYS A C 1
ATOM 2179 O O . CYS A 1 282 ? -12.538 -8.510 5.737 1.00 91.62 282 CYS A O 1
ATOM 2181 N N . CYS A 1 283 ? -13.337 -8.580 3.644 1.00 90.31 283 CYS A N 1
ATOM 2182 C CA . CYS A 1 283 ? -12.991 -9.986 3.446 1.00 90.31 283 CYS A CA 1
ATOM 2183 C C . CYS A 1 283 ? -11.468 -10.176 3.364 1.00 90.31 283 CYS A C 1
ATOM 2185 O O . CYS A 1 283 ? -10.721 -9.229 3.089 1.00 90.31 283 CYS A O 1
ATOM 2187 N N . GLU A 1 284 ? -11.027 -11.422 3.550 1.00 87.81 284 GLU A N 1
ATOM 2188 C CA . GLU A 1 284 ? -9.639 -11.809 3.309 1.00 87.81 284 GLU A CA 1
ATOM 2189 C C . GLU A 1 284 ? -9.191 -11.435 1.893 1.00 87.81 284 GLU A C 1
ATOM 2191 O O . GLU A 1 284 ? -9.989 -11.369 0.950 1.00 87.81 284 GLU A O 1
ATOM 2196 N N . LYS A 1 285 ? -7.895 -11.142 1.761 1.00 88.44 285 LYS A N 1
ATOM 2197 C CA . LYS A 1 285 ? -7.308 -10.805 0.469 1.00 88.44 285 LYS A CA 1
ATOM 2198 C C . LYS A 1 285 ? -7.356 -12.030 -0.447 1.00 88.44 285 LYS A C 1
ATOM 2200 O O . LYS A 1 285 ? -7.044 -13.135 -0.012 1.00 88.44 285 LYS A O 1
ATOM 2205 N N . ALA A 1 286 ? -7.695 -11.803 -1.708 1.00 86.56 286 ALA A N 1
ATOM 2206 C CA . ALA A 1 286 ? -7.710 -12.818 -2.752 1.00 86.56 286 ALA A CA 1
ATOM 2207 C C . ALA A 1 286 ? -6.628 -12.516 -3.792 1.00 86.56 286 ALA A C 1
ATOM 2209 O O . ALA A 1 286 ? -6.198 -11.368 -3.926 1.00 86.56 286 ALA A O 1
ATOM 2210 N N . GLU A 1 287 ? -6.194 -13.550 -4.504 1.00 88.88 287 GLU A N 1
ATOM 2211 C CA . GLU A 1 287 ? -5.262 -13.435 -5.626 1.00 88.88 287 GLU A CA 1
ATOM 2212 C C . GLU A 1 287 ? -5.917 -12.685 -6.791 1.00 88.88 287 GLU A C 1
ATOM 2214 O O . GLU A 1 287 ? -7.082 -12.921 -7.117 1.00 88.88 287 GLU A O 1
ATOM 2219 N N . PHE A 1 288 ? -5.174 -11.754 -7.389 1.00 86.88 288 PHE A N 1
ATOM 2220 C CA . PHE A 1 288 ? -5.594 -11.000 -8.569 1.00 86.88 288 PHE A CA 1
ATOM 2221 C C . PHE A 1 288 ? -4.850 -11.499 -9.807 1.00 86.88 288 PHE A C 1
ATOM 2223 O O . PHE A 1 288 ? -3.728 -11.076 -10.089 1.00 86.88 288 PHE A O 1
ATOM 2230 N N . ASN A 1 289 ? -5.496 -12.406 -10.539 1.00 85.88 289 ASN A N 1
ATOM 2231 C CA . ASN A 1 289 ? -4.976 -12.940 -11.796 1.00 85.88 289 ASN A CA 1
ATOM 2232 C C . ASN A 1 289 ? -4.816 -11.829 -12.843 1.00 85.88 289 ASN A C 1
ATOM 2234 O O . ASN A 1 289 ? -5.665 -10.945 -12.936 1.00 85.88 289 ASN A O 1
ATOM 2238 N N . GLY A 1 290 ? -3.746 -11.897 -13.635 1.00 86.06 290 GLY A N 1
ATOM 2239 C CA . GLY A 1 290 ? -3.403 -10.893 -14.646 1.00 86.06 290 GLY A CA 1
ATOM 2240 C C . GLY A 1 290 ? -2.477 -9.788 -14.135 1.00 86.06 290 GLY A C 1
ATOM 2241 O O . GLY A 1 290 ? -2.026 -8.971 -14.925 1.00 86.06 290 GLY A O 1
ATOM 2242 N N . LEU A 1 291 ? -2.165 -9.771 -12.834 1.00 89.12 291 LEU A N 1
ATOM 2243 C CA . LEU A 1 291 ? -1.212 -8.832 -12.235 1.00 89.12 291 LEU A CA 1
ATOM 2244 C C . LEU A 1 291 ? 0.116 -9.496 -11.847 1.00 89.12 291 LEU A C 1
ATOM 2246 O O . LEU A 1 291 ? 0.859 -8.958 -11.026 1.00 89.12 291 LEU A O 1
ATOM 2250 N N . GLN A 1 292 ? 0.416 -10.679 -12.382 1.00 89.75 292 GLN A N 1
ATOM 2251 C CA . GLN A 1 292 ? 1.720 -11.307 -12.192 1.00 89.75 292 GLN A CA 1
ATOM 2252 C C . GLN A 1 292 ? 2.809 -10.466 -12.866 1.00 89.75 292 GLN A C 1
ATOM 2254 O O . GLN A 1 292 ? 2.615 -9.941 -13.960 1.00 89.75 292 GLN A O 1
ATOM 2259 N N . LEU A 1 293 ? 3.965 -10.337 -12.213 1.00 87.75 293 LEU A N 1
ATOM 2260 C CA . LEU A 1 293 ? 5.113 -9.677 -12.831 1.00 87.75 293 LEU A CA 1
ATOM 2261 C C . LEU A 1 293 ? 5.762 -10.647 -13.834 1.00 87.75 293 LEU A C 1
ATOM 2263 O O . LEU A 1 293 ? 5.911 -11.820 -13.492 1.00 87.75 293 LEU A O 1
ATOM 2267 N N . PRO A 1 294 ? 6.197 -10.201 -15.028 1.00 86.75 294 PRO A N 1
ATOM 2268 C CA . PRO A 1 294 ? 6.725 -11.114 -16.047 1.00 86.75 294 PRO A CA 1
ATOM 2269 C C . PRO A 1 294 ? 7.976 -11.882 -15.602 1.00 86.75 294 PRO A C 1
ATOM 2271 O O . PRO A 1 294 ? 8.106 -13.063 -15.899 1.00 86.75 294 PRO A O 1
ATOM 2274 N N . HIS A 1 295 ? 8.854 -11.248 -14.819 1.00 81.31 295 HIS A N 1
ATOM 2275 C CA . HIS A 1 295 ? 10.036 -11.900 -14.241 1.00 81.31 295 HIS A CA 1
ATOM 2276 C C . HIS A 1 295 ? 9.697 -12.881 -13.106 1.00 81.31 295 HIS A C 1
ATOM 2278 O O . HIS A 1 295 ? 10.573 -13.591 -12.620 1.00 81.31 295 HIS A O 1
ATOM 2284 N N . ASN A 1 296 ? 8.442 -12.908 -12.647 1.00 80.88 296 ASN A N 1
ATOM 2285 C CA . ASN A 1 296 ? 7.986 -13.772 -11.568 1.00 80.88 296 ASN A CA 1
ATOM 2286 C C . ASN A 1 296 ? 6.518 -14.213 -11.755 1.00 80.88 296 ASN A C 1
ATOM 2288 O O . ASN A 1 296 ? 5.626 -13.802 -10.997 1.00 80.88 296 ASN A O 1
ATOM 2292 N N . PRO A 1 297 ? 6.253 -15.075 -12.750 1.00 82.19 297 PRO A N 1
ATOM 2293 C CA . PRO A 1 297 ? 4.905 -15.526 -13.080 1.00 82.19 297 PRO A CA 1
ATOM 2294 C C . PRO A 1 297 ? 4.294 -16.416 -11.985 1.00 82.19 297 PRO A C 1
ATOM 2296 O O . PRO A 1 297 ? 3.074 -16.546 -11.905 1.00 82.19 297 PRO A O 1
ATOM 2299 N N . GLY A 1 298 ? 5.123 -17.010 -11.115 1.00 81.75 298 GLY A N 1
ATOM 2300 C CA . GLY A 1 298 ? 4.688 -17.876 -10.015 1.00 81.75 298 GLY A CA 1
ATOM 2301 C C . GLY A 1 298 ? 4.040 -17.141 -8.837 1.00 81.75 298 GLY A C 1
ATOM 2302 O O . GLY A 1 298 ? 3.416 -17.777 -7.985 1.00 81.75 298 GLY A O 1
ATOM 2303 N N . PHE A 1 299 ? 4.153 -15.811 -8.769 1.00 83.75 299 PHE A N 1
ATOM 2304 C CA . PHE A 1 299 ? 3.549 -15.011 -7.707 1.00 83.75 299 PHE A CA 1
ATOM 2305 C C . PHE A 1 299 ? 2.380 -14.179 -8.219 1.00 83.75 299 PHE A C 1
ATOM 2307 O O . PHE A 1 299 ? 2.537 -13.300 -9.065 1.00 83.75 299 PHE A O 1
ATOM 2314 N N . THR A 1 300 ? 1.219 -14.376 -7.599 1.00 86.06 300 THR A N 1
ATOM 2315 C CA . THR A 1 300 ? 0.039 -13.545 -7.841 1.00 86.06 300 THR A CA 1
ATOM 2316 C C . THR A 1 300 ? -0.189 -12.614 -6.649 1.00 86.06 300 THR A C 1
ATOM 2318 O O . THR A 1 300 ? -0.302 -13.094 -5.514 1.00 86.06 300 THR A O 1
ATOM 2321 N N . PRO A 1 301 ? -0.264 -11.284 -6.853 1.00 87.12 301 PRO A N 1
ATOM 2322 C CA . PRO A 1 301 ? -0.487 -10.354 -5.757 1.00 87.12 301 PRO A CA 1
ATOM 2323 C C . PRO A 1 301 ? -1.871 -10.559 -5.140 1.00 87.12 301 PRO A C 1
ATOM 2325 O O . PRO A 1 301 ? -2.849 -10.887 -5.816 1.00 87.12 301 PRO A O 1
ATOM 2328 N N . LYS A 1 302 ? -1.959 -10.328 -3.828 1.00 87.62 302 LYS A N 1
ATOM 2329 C CA . LYS A 1 302 ? -3.205 -10.448 -3.071 1.00 87.62 302 LYS A CA 1
ATOM 2330 C C . LYS A 1 302 ? -3.742 -9.078 -2.686 1.00 87.62 302 LYS A C 1
ATOM 2332 O O . LYS A 1 302 ? -3.086 -8.333 -1.953 1.00 87.62 302 LYS A O 1
ATOM 2337 N N . PHE A 1 303 ? -4.980 -8.788 -3.078 1.00 86.88 303 PHE A N 1
ATOM 2338 C CA . PHE A 1 303 ? -5.686 -7.570 -2.679 1.00 86.88 303 PHE A CA 1
ATOM 2339 C C . PHE A 1 303 ? -7.007 -7.890 -1.999 1.00 86.88 303 PHE A C 1
ATOM 2341 O O . PHE A 1 303 ? -7.609 -8.947 -2.183 1.00 86.88 303 PHE A O 1
ATOM 2348 N N . THR A 1 304 ? -7.486 -6.941 -1.202 1.00 88.12 304 THR A N 1
ATOM 2349 C CA . THR A 1 304 ? -8.881 -6.956 -0.771 1.00 88.12 304 THR A CA 1
ATOM 2350 C C . THR A 1 304 ? -9.767 -6.883 -2.013 1.00 88.12 304 THR A C 1
ATOM 2352 O O . THR A 1 304 ? -9.521 -6.058 -2.892 1.00 88.12 304 THR A O 1
ATOM 2355 N N . ALA A 1 305 ? -10.791 -7.735 -2.091 1.00 86.81 305 ALA A N 1
ATOM 2356 C CA . ALA A 1 305 ? -11.713 -7.727 -3.220 1.00 86.81 305 ALA A CA 1
ATOM 2357 C C . ALA A 1 305 ? -12.358 -6.341 -3.388 1.00 86.81 305 ALA A C 1
ATOM 2359 O O . ALA A 1 305 ? -12.840 -5.760 -2.413 1.00 86.81 305 ALA A O 1
ATOM 2360 N N . PHE A 1 306 ? -12.418 -5.842 -4.624 1.00 85.62 306 PHE A N 1
ATOM 2361 C CA . PHE A 1 306 ? -12.891 -4.488 -4.928 1.00 85.62 306 PHE A CA 1
ATOM 2362 C C . PHE A 1 306 ? -14.284 -4.198 -4.336 1.00 85.62 306 PHE A C 1
ATOM 2364 O O . PHE A 1 306 ? -14.492 -3.195 -3.659 1.00 85.62 306 PHE A O 1
ATOM 2371 N N . LYS A 1 307 ? -15.210 -5.159 -4.425 1.00 86.25 307 LYS A N 1
ATOM 2372 C CA . LYS A 1 307 ? -16.553 -5.093 -3.814 1.00 86.25 307 LYS A CA 1
ATOM 2373 C C . LYS A 1 307 ? -16.597 -4.823 -2.301 1.00 86.25 307 LYS A C 1
ATOM 2375 O O . LYS A 1 307 ? -17.619 -4.373 -1.778 1.00 86.25 307 LYS A O 1
ATOM 2380 N N . CYS A 1 308 ? -15.532 -5.145 -1.565 1.00 87.12 308 CYS A N 1
ATOM 2381 C CA . CYS A 1 308 ? -15.444 -4.890 -0.124 1.00 87.12 308 CYS A CA 1
ATOM 2382 C C .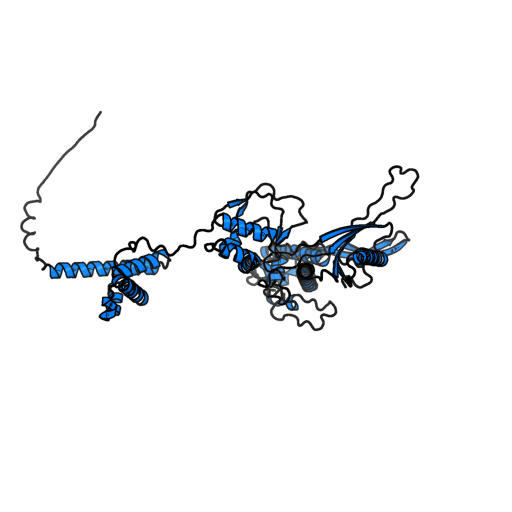 CYS A 1 308 ? -15.132 -3.424 0.185 1.00 87.12 308 CYS A C 1
ATOM 2384 O O . CYS A 1 308 ? -15.452 -2.957 1.275 1.00 87.12 308 CYS A O 1
ATOM 2386 N N . VAL A 1 309 ? -14.515 -2.717 -0.762 1.00 87.25 309 VAL A N 1
ATOM 2387 C CA . VAL A 1 309 ? -13.957 -1.376 -0.566 1.00 87.25 309 VAL A CA 1
ATOM 2388 C C . VAL A 1 309 ? -14.600 -0.320 -1.458 1.00 87.25 309 VAL A C 1
ATOM 2390 O O . VAL A 1 309 ? -14.410 0.851 -1.182 1.00 87.25 309 VAL A O 1
ATOM 2393 N N . VAL A 1 310 ? -15.384 -0.716 -2.469 1.00 83.06 310 VAL A N 1
ATOM 2394 C CA . VAL A 1 310 ? -16.130 0.190 -3.355 1.00 83.06 310 VAL A CA 1
ATOM 2395 C C . VAL A 1 310 ? -16.907 1.237 -2.566 1.00 83.06 310 VAL A C 1
ATOM 2397 O O . VAL A 1 310 ? -17.671 0.908 -1.647 1.00 83.06 310 VAL A O 1
ATOM 2400 N N . ASP A 1 311 ? -16.714 2.485 -2.984 1.00 75.38 311 ASP A N 1
ATOM 2401 C CA . ASP A 1 311 ? -17.497 3.640 -2.582 1.00 75.38 311 ASP A CA 1
ATOM 2402 C C . ASP A 1 311 ? -18.508 3.963 -3.689 1.00 75.38 311 ASP A C 1
ATOM 2404 O O . ASP A 1 311 ? -18.153 4.452 -4.760 1.00 75.38 311 ASP A O 1
ATOM 2408 N N . CYS A 1 312 ? -19.787 3.679 -3.432 1.00 64.50 312 CYS A N 1
ATOM 2409 C CA . CYS A 1 312 ? -20.879 3.912 -4.380 1.00 64.50 312 CYS A CA 1
ATOM 2410 C C . CYS A 1 312 ? -21.118 5.399 -4.690 1.00 64.50 312 CYS A C 1
ATOM 2412 O O . CYS A 1 312 ? -21.919 5.712 -5.569 1.00 64.50 312 CYS A O 1
ATOM 2414 N N . LYS A 1 313 ? -20.453 6.315 -3.971 1.00 66.56 313 LYS A N 1
ATOM 2415 C CA . LYS A 1 313 ? -20.489 7.756 -4.249 1.00 66.56 313 LYS A CA 1
ATOM 2416 C C . LYS A 1 313 ? -19.599 8.163 -5.432 1.00 66.56 313 LYS A C 1
ATOM 2418 O O . LYS A 1 313 ? -19.745 9.282 -5.912 1.00 66.56 3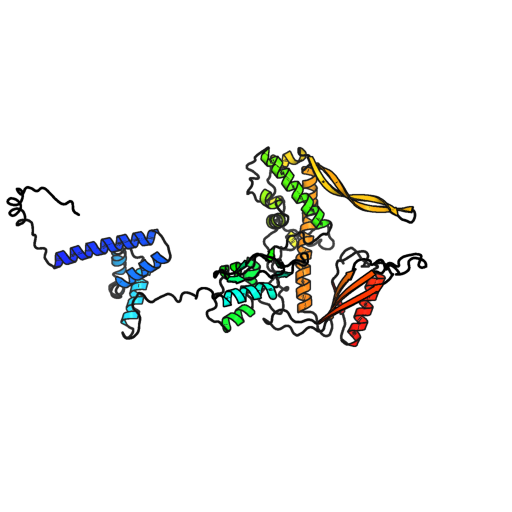13 LYS A O 1
ATOM 2423 N N . LEU A 1 314 ? -18.706 7.288 -5.907 1.00 62.16 314 LEU A N 1
ATOM 2424 C CA . LEU A 1 314 ? -17.797 7.568 -7.024 1.00 62.16 314 LEU A CA 1
ATOM 2425 C C . LEU A 1 314 ? -18.365 7.031 -8.364 1.00 62.16 314 LEU A C 1
ATOM 2427 O O . LEU A 1 314 ? -18.623 5.828 -8.484 1.00 62.16 314 LEU A O 1
ATOM 2431 N N . PRO A 1 315 ? -18.562 7.878 -9.394 1.00 56.75 315 PRO A N 1
ATOM 2432 C CA . PRO A 1 315 ? -18.821 7.428 -10.769 1.00 56.75 315 PRO A CA 1
ATOM 2433 C C . PRO A 1 315 ? -17.568 6.751 -11.375 1.00 56.75 315 PRO A C 1
ATOM 2435 O O . PRO A 1 315 ? -16.472 7.187 -11.035 1.00 56.75 315 PRO A O 1
ATOM 2438 N N . PRO A 1 316 ? -17.662 5.749 -12.282 1.00 51.84 316 PRO A N 1
ATOM 2439 C CA . PRO A 1 316 ? -18.831 5.059 -12.824 1.00 51.84 316 PRO A CA 1
ATOM 2440 C C . PRO A 1 316 ? -18.997 3.654 -12.207 1.00 51.84 316 PRO A C 1
ATOM 2442 O O . PRO A 1 316 ? -19.304 2.689 -12.899 1.00 51.84 316 PRO A O 1
ATOM 2445 N N . HIS A 1 317 ? -18.809 3.493 -10.895 1.00 57.50 317 HIS A N 1
ATOM 2446 C CA . HIS A 1 317 ? -18.885 2.172 -10.250 1.00 57.50 317 HIS A CA 1
ATOM 2447 C C . HIS A 1 317 ? -20.320 1.707 -9.941 1.00 57.50 317 HIS A C 1
ATOM 2449 O O . HIS A 1 317 ? -20.520 0.896 -9.036 1.00 57.50 317 HIS A O 1
ATOM 2455 N N . LYS A 1 318 ? -21.329 2.211 -10.667 1.00 50.94 318 LYS A N 1
ATOM 2456 C CA . LYS A 1 318 ? -22.755 1.938 -10.395 1.00 50.94 318 LYS A CA 1
ATOM 2457 C C . LYS A 1 318 ? -23.106 0.443 -10.473 1.00 50.94 318 LYS A C 1
ATOM 2459 O O . LYS A 1 318 ? -24.016 0.017 -9.771 1.00 50.94 318 LYS A O 1
ATOM 2464 N N . ASP A 1 319 ? -22.323 -0.341 -11.214 1.00 52.25 319 ASP A N 1
ATOM 2465 C CA . ASP A 1 319 ? -22.503 -1.793 -11.376 1.00 52.25 319 ASP A CA 1
ATOM 2466 C C . ASP A 1 319 ? -21.650 -2.639 -10.411 1.00 52.25 319 ASP A C 1
ATOM 2468 O O . ASP A 1 319 ? -21.668 -3.874 -10.444 1.00 52.25 319 ASP A O 1
ATOM 2472 N N . ALA A 1 320 ? -20.880 -2.006 -9.519 1.00 63.94 320 ALA A N 1
ATOM 2473 C CA . ALA A 1 320 ? -20.044 -2.728 -8.574 1.00 63.94 320 ALA A CA 1
ATOM 2474 C C . ALA A 1 320 ? -20.884 -3.251 -7.398 1.00 63.94 320 ALA A C 1
ATOM 2476 O O . ALA A 1 320 ? -21.112 -2.563 -6.401 1.00 63.94 320 ALA A O 1
ATOM 2477 N N . ASN A 1 321 ? -21.318 -4.510 -7.501 1.00 70.88 321 ASN A N 1
ATOM 2478 C CA . ASN A 1 321 ? -22.023 -5.217 -6.432 1.00 70.88 321 ASN A CA 1
ATOM 2479 C C . ASN A 1 321 ? -21.252 -5.138 -5.105 1.00 70.88 321 ASN A C 1
ATOM 2481 O O . ASN A 1 321 ? -20.185 -5.738 -4.960 1.00 70.88 321 ASN A O 1
ATOM 2485 N N . ILE A 1 322 ? -21.807 -4.426 -4.120 1.00 79.06 322 ILE A N 1
ATOM 2486 C CA . ILE A 1 322 ? -21.212 -4.281 -2.788 1.00 79.06 322 ILE A CA 1
ATOM 2487 C C . ILE A 1 322 ? -21.177 -5.646 -2.091 1.00 79.06 322 ILE A C 1
ATOM 2489 O O . ILE A 1 322 ? -22.142 -6.410 -2.111 1.00 79.06 322 ILE A O 1
ATOM 2493 N N . CYS A 1 323 ? -20.062 -5.956 -1.425 1.00 84.44 323 CYS A N 1
ATOM 2494 C CA . CYS A 1 323 ? -19.959 -7.179 -0.637 1.00 84.44 323 CYS A CA 1
ATOM 2495 C C . CYS A 1 323 ? -20.999 -7.198 0.497 1.00 84.44 323 CYS A C 1
ATOM 2497 O O . CYS A 1 323 ? -21.027 -6.294 1.330 1.00 84.44 323 CYS A O 1
ATOM 2499 N N . ASN A 1 324 ? -21.797 -8.265 0.566 1.00 82.69 324 ASN A N 1
ATOM 2500 C CA . ASN A 1 324 ? -22.774 -8.512 1.630 1.00 82.69 324 ASN A CA 1
ATOM 2501 C C . ASN A 1 324 ? -22.210 -9.324 2.812 1.00 82.69 324 ASN A C 1
ATOM 2503 O O . ASN A 1 324 ? -22.880 -9.459 3.832 1.00 82.69 324 ASN A O 1
ATOM 2507 N N . LYS A 1 325 ? -20.990 -9.866 2.688 1.00 85.00 325 LYS A N 1
ATOM 2508 C CA . LYS A 1 325 ? -20.352 -10.714 3.713 1.00 85.00 325 LYS A CA 1
ATOM 2509 C C . LYS A 1 325 ? -19.539 -9.932 4.744 1.00 85.00 325 LYS A C 1
ATOM 2511 O O . LYS A 1 325 ? -19.284 -10.449 5.824 1.00 85.00 325 LYS A O 1
ATOM 2516 N N . CYS A 1 326 ? -19.085 -8.727 4.407 1.00 87.94 326 CYS A N 1
ATOM 2517 C CA . CYS A 1 326 ? -18.222 -7.915 5.262 1.00 87.94 326 CYS A CA 1
ATOM 2518 C C . CYS A 1 326 ? -18.793 -6.506 5.463 1.00 87.94 326 CYS A C 1
ATOM 2520 O O . CYS A 1 326 ? -19.745 -6.096 4.798 1.00 87.94 326 CYS A O 1
ATOM 2522 N N . GLY A 1 327 ? -18.189 -5.755 6.380 1.00 87.94 327 GLY A N 1
ATOM 2523 C CA . GLY A 1 327 ? -18.534 -4.368 6.679 1.00 87.94 327 GLY A CA 1
ATOM 2524 C C . GLY A 1 327 ? -18.901 -4.155 8.144 1.00 87.94 327 GLY A C 1
ATOM 2525 O O . GLY A 1 327 ? -19.013 -5.101 8.923 1.00 87.94 327 GLY A O 1
ATOM 2526 N N . LEU A 1 328 ? -19.131 -2.892 8.515 1.00 88.69 328 LEU A N 1
ATOM 2527 C CA . LEU A 1 328 ? -19.397 -2.502 9.906 1.00 88.69 328 LEU A CA 1
ATOM 2528 C C . LEU A 1 328 ? -20.563 -3.258 10.554 1.00 88.69 328 LEU A C 1
ATOM 2530 O O . LEU A 1 328 ? -20.470 -3.614 11.724 1.00 88.69 328 LEU A O 1
ATOM 2534 N N . LYS A 1 329 ? -21.625 -3.572 9.799 1.00 85.81 329 LYS A N 1
ATOM 2535 C CA . LYS A 1 329 ? -22.796 -4.307 10.315 1.00 85.81 329 LYS A CA 1
ATOM 2536 C C . LYS A 1 329 ? -22.440 -5.666 10.932 1.00 85.81 329 LYS A C 1
ATOM 2538 O O . LYS A 1 329 ? -23.186 -6.146 11.779 1.00 85.81 329 LYS A O 1
ATOM 2543 N N . GLY A 1 330 ? -21.344 -6.284 10.487 1.00 85.00 330 GLY A N 1
ATOM 2544 C CA . GLY A 1 330 ? -20.881 -7.578 10.987 1.00 85.00 330 GLY A CA 1
ATOM 2545 C C . GLY A 1 330 ? -20.023 -7.495 12.249 1.00 85.00 330 GLY A C 1
ATOM 2546 O O . GLY A 1 330 ? -19.842 -8.514 12.904 1.00 85.00 330 GLY A O 1
ATOM 2547 N N . ILE A 1 331 ? -19.501 -6.311 12.595 1.00 90.69 331 ILE A N 1
ATOM 2548 C CA . ILE A 1 331 ? -18.599 -6.147 13.744 1.00 90.69 331 ILE A CA 1
ATOM 2549 C C . ILE A 1 331 ? -19.171 -5.257 14.845 1.00 90.69 331 ILE A C 1
ATOM 2551 O O . ILE A 1 331 ? -18.767 -5.403 15.990 1.00 90.69 331 ILE A O 1
ATOM 2555 N N . VAL A 1 332 ? -20.097 -4.344 14.537 1.00 91.25 332 VAL A N 1
ATOM 2556 C CA . VAL A 1 332 ? -20.696 -3.457 15.544 1.00 91.25 332 VAL A CA 1
ATOM 2557 C C . VAL A 1 332 ? -21.641 -4.265 16.448 1.00 91.25 332 VAL A C 1
ATOM 2559 O O . VAL A 1 332 ? -22.549 -4.927 15.935 1.00 91.25 332 VAL A O 1
ATOM 2562 N N . PRO A 1 333 ? -21.465 -4.222 17.782 1.00 89.31 333 PRO A N 1
ATOM 2563 C CA . PRO A 1 333 ? -22.300 -4.977 18.710 1.00 89.31 333 PRO A CA 1
ATOM 2564 C C . PRO A 1 333 ? -23.735 -4.427 18.733 1.00 89.31 333 PRO A C 1
ATOM 2566 O O . PRO A 1 333 ? -23.948 -3.217 18.813 1.00 89.31 333 PRO A O 1
ATOM 2569 N N . ARG A 1 334 ? -24.733 -5.318 18.674 1.00 86.31 334 ARG A N 1
ATOM 2570 C CA . ARG A 1 334 ? -26.161 -4.952 18.715 1.00 86.31 334 ARG A CA 1
ATOM 2571 C C . ARG A 1 334 ? -26.628 -4.760 20.158 1.00 86.31 334 ARG A C 1
ATOM 2573 O O . ARG A 1 334 ? -26.284 -5.578 21.004 1.00 86.31 334 ARG A O 1
ATOM 2580 N N . GLY A 1 335 ? -27.421 -3.715 20.415 1.00 84.69 335 GLY A N 1
ATOM 2581 C CA . GLY A 1 335 ? -27.971 -3.427 21.750 1.00 84.69 335 GLY A CA 1
ATOM 2582 C C . GLY A 1 335 ? -26.890 -3.212 22.812 1.00 84.69 335 GLY A C 1
ATOM 2583 O O . GLY A 1 335 ? -27.035 -3.642 23.951 1.00 84.69 335 GLY A O 1
ATOM 2584 N N . CYS A 1 336 ? -25.745 -2.655 22.410 1.00 88.19 336 CYS A N 1
ATOM 2585 C CA . CYS A 1 336 ? -24.622 -2.445 23.306 1.00 88.19 336 CYS A CA 1
ATOM 2586 C C . CYS A 1 336 ? -24.850 -1.185 24.152 1.00 88.19 336 CYS A C 1
ATOM 2588 O O . CYS A 1 336 ? -24.878 -0.095 23.577 1.00 88.19 336 CYS A O 1
ATOM 2590 N N . PRO A 1 337 ? -24.890 -1.283 25.496 1.00 89.06 337 PRO A N 1
ATOM 2591 C CA . PRO A 1 337 ? -25.112 -0.116 26.346 1.00 89.06 337 PRO A CA 1
ATOM 2592 C C . PRO A 1 337 ? -24.024 0.955 26.198 1.00 89.06 337 PRO A C 1
ATOM 2594 O O . PRO A 1 337 ? -24.300 2.137 26.353 1.00 89.06 337 PRO A O 1
ATOM 2597 N N . ILE A 1 338 ? -22.787 0.561 25.865 1.00 90.31 338 ILE A N 1
ATOM 2598 C CA . ILE A 1 338 ? -21.692 1.507 25.589 1.00 90.31 338 ILE A CA 1
ATOM 2599 C C . ILE A 1 338 ? -21.944 2.261 24.277 1.00 90.31 338 ILE A C 1
ATOM 2601 O O . ILE A 1 338 ? -21.681 3.458 24.207 1.00 90.31 338 ILE A O 1
ATOM 2605 N N . MET A 1 339 ? -22.475 1.584 23.250 1.00 90.12 339 MET A N 1
ATOM 2606 C CA . MET A 1 339 ? -22.824 2.226 21.976 1.00 90.12 339 MET A CA 1
ATOM 2607 C C . MET A 1 339 ? -24.014 3.182 22.130 1.00 90.12 339 MET A C 1
ATOM 2609 O O . MET A 1 339 ? -24.050 4.226 21.489 1.00 90.12 339 MET A O 1
ATOM 2613 N N . GLU A 1 340 ? -24.962 2.866 23.011 1.00 89.88 340 GLU A N 1
ATOM 2614 C CA . GLU A 1 340 ? -26.070 3.766 23.363 1.00 89.88 340 GLU A CA 1
ATOM 2615 C C . GLU A 1 340 ? -25.590 4.976 24.179 1.00 89.88 340 GLU A C 1
ATOM 2617 O O . GLU A 1 340 ? -26.138 6.068 24.069 1.00 89.88 340 GLU A O 1
ATOM 2622 N N . SER A 1 341 ? -24.522 4.815 24.966 1.00 91.50 341 SER A N 1
ATOM 2623 C CA . SER A 1 341 ? -23.922 5.896 25.756 1.00 91.50 341 SER A CA 1
ATOM 2624 C C . SER A 1 341 ? -22.976 6.811 24.965 1.00 91.50 341 SER A C 1
ATOM 2626 O O . SER A 1 341 ? -22.452 7.759 25.548 1.00 91.50 341 SER A O 1
ATOM 2628 N N . LEU A 1 342 ? -22.764 6.610 23.657 1.00 93.12 342 LEU A N 1
ATOM 2629 C CA . LEU A 1 342 ? -21.878 7.487 22.872 1.00 93.12 342 LEU A CA 1
ATOM 2630 C C . LEU A 1 342 ? -22.331 8.955 22.904 1.00 93.12 342 LEU A C 1
ATOM 2632 O O . LEU A 1 342 ? -21.499 9.855 22.984 1.00 93.12 342 LEU A O 1
ATOM 2636 N N . SER A 1 343 ? -23.641 9.208 22.924 1.00 93.69 343 SER A N 1
ATOM 2637 C CA . SER A 1 343 ? -24.194 10.569 22.994 1.00 93.69 343 SER A CA 1
ATOM 2638 C C . SER A 1 343 ? -24.009 11.249 24.355 1.00 93.69 343 SER A C 1
ATOM 2640 O O . SER A 1 343 ? -24.270 12.438 24.479 1.00 93.69 343 SER A O 1
ATOM 2642 N N . SER A 1 344 ? -23.541 10.524 25.378 1.00 91.38 344 SER A N 1
ATOM 2643 C CA . SER A 1 344 ? -23.251 11.086 26.707 1.00 91.38 344 SER A CA 1
ATOM 2644 C C . SER A 1 344 ? -21.811 11.589 26.861 1.00 91.38 344 SER A C 1
ATOM 2646 O O . SER A 1 344 ? -21.485 12.231 27.859 1.00 91.38 344 SER A O 1
ATOM 2648 N N . LYS A 1 345 ? -20.934 11.310 25.886 1.00 94.12 345 LYS A N 1
ATOM 2649 C CA . LYS A 1 345 ? -19.507 11.635 25.956 1.00 94.12 345 LYS A CA 1
ATOM 2650 C C . LYS A 1 345 ? -19.158 12.759 24.988 1.00 94.12 345 LYS A C 1
ATOM 2652 O O . LYS A 1 345 ? -19.201 12.566 23.776 1.00 94.12 345 LYS A O 1
ATOM 2657 N N . ALA A 1 346 ? -18.754 13.904 25.530 1.00 96.31 346 ALA A N 1
ATOM 2658 C CA . ALA A 1 346 ? -18.164 14.985 24.747 1.00 96.31 346 ALA A CA 1
ATOM 2659 C C . ALA A 1 346 ? -16.719 14.642 24.346 1.00 96.31 346 ALA A C 1
ATOM 2661 O O . ALA A 1 346 ? -15.961 14.092 25.153 1.00 96.31 346 ALA A O 1
ATOM 2662 N N . VAL A 1 347 ? -16.348 14.975 23.110 1.00 97.00 347 VAL A N 1
ATOM 2663 C CA . VAL A 1 347 ? -14.998 14.820 22.554 1.00 97.00 347 VAL A CA 1
ATOM 2664 C C . VAL A 1 347 ? -14.664 15.972 21.605 1.00 97.00 347 VAL A C 1
ATOM 2666 O O . VAL A 1 347 ? -15.551 16.609 21.036 1.00 97.00 347 VAL A O 1
ATOM 2669 N N . SER A 1 348 ? -13.370 16.203 21.399 1.00 94.69 348 SER A N 1
ATOM 2670 C CA . SER A 1 348 ? -12.854 17.242 20.506 1.00 94.69 348 SER A CA 1
ATOM 2671 C C . SER A 1 348 ? -12.008 16.606 19.407 1.00 94.69 348 SER A C 1
ATOM 2673 O O . SER A 1 348 ? -11.151 15.767 19.694 1.00 94.69 348 SER A O 1
ATOM 2675 N N . TRP A 1 349 ? -12.247 16.973 18.146 1.00 92.75 349 TRP A N 1
ATOM 2676 C CA . TRP A 1 349 ? -11.469 16.502 16.994 1.00 92.75 349 TRP A CA 1
ATOM 2677 C C . TRP A 1 349 ? -11.267 17.593 15.949 1.00 92.75 349 TRP A C 1
ATOM 2679 O O . TRP A 1 349 ? -11.936 18.616 15.957 1.00 92.75 349 TRP A O 1
ATOM 2689 N N . ASN A 1 350 ? -10.334 17.377 15.020 1.00 86.25 350 ASN A N 1
ATOM 2690 C CA . ASN A 1 350 ? -10.101 18.329 13.939 1.00 86.25 350 ASN A CA 1
ATOM 2691 C C . ASN A 1 350 ? -11.045 18.022 12.781 1.00 86.25 350 ASN A C 1
ATOM 2693 O O . ASN A 1 350 ? -11.119 16.878 12.325 1.00 86.25 350 ASN A O 1
ATOM 2697 N N . LYS A 1 351 ? -11.719 19.055 12.279 1.00 86.06 351 LYS A N 1
ATOM 2698 C CA . LYS A 1 351 ? -12.648 18.981 11.154 1.00 86.06 351 LYS A CA 1
ATOM 2699 C C . LYS A 1 351 ? -12.310 20.047 10.120 1.00 86.06 351 LYS A C 1
ATOM 2701 O O . LYS A 1 351 ? -11.923 21.166 10.454 1.00 86.06 351 LYS A O 1
ATOM 2706 N N . ARG A 1 352 ? -12.436 19.687 8.845 1.00 82.44 352 ARG A N 1
ATOM 2707 C CA . ARG A 1 352 ? -12.258 20.608 7.720 1.00 82.44 352 ARG A CA 1
ATOM 2708 C C . ARG A 1 352 ? -13.503 21.470 7.568 1.00 82.44 352 ARG A C 1
ATOM 2710 O O . ARG A 1 352 ? -14.602 20.940 7.443 1.00 82.44 352 ARG A O 1
ATOM 2717 N N . VAL A 1 353 ? -13.314 22.784 7.591 1.00 81.94 353 VAL A N 1
ATOM 2718 C CA . VAL A 1 353 ? -14.382 23.782 7.492 1.00 81.94 353 VAL A CA 1
ATOM 2719 C C . VAL A 1 353 ? -14.032 24.762 6.381 1.00 81.94 353 VAL A C 1
ATOM 2721 O O . VAL A 1 353 ? -12.904 25.262 6.320 1.00 81.94 353 VAL A O 1
ATOM 2724 N N . GLU A 1 354 ? -14.990 25.042 5.501 1.00 86.94 354 GLU A N 1
ATOM 2725 C CA . GLU A 1 354 ? -14.860 26.116 4.520 1.00 86.94 354 GLU A CA 1
ATOM 2726 C C . GLU A 1 354 ? -14.893 27.458 5.241 1.00 86.94 354 GLU A C 1
ATOM 2728 O O . GLU A 1 354 ? -15.840 27.790 5.949 1.00 86.94 354 GLU A O 1
ATOM 2733 N N . THR A 1 355 ? -13.808 28.214 5.118 1.00 76.88 355 THR A N 1
ATOM 2734 C CA . THR A 1 355 ? -13.680 29.535 5.723 1.00 76.88 355 THR A CA 1
ATOM 2735 C C . THR A 1 355 ? -13.526 30.571 4.614 1.00 76.88 355 THR A C 1
ATOM 2737 O O . THR A 1 355 ? -12.624 30.426 3.780 1.00 76.88 355 THR A O 1
ATOM 2740 N N . PRO A 1 356 ? -14.372 31.614 4.589 1.00 85.69 356 PRO A N 1
ATOM 2741 C CA . PRO A 1 356 ? -14.219 32.704 3.642 1.00 85.69 356 PRO A CA 1
ATOM 2742 C C . PRO A 1 356 ? -12.951 33.505 3.957 1.00 85.69 356 PRO A C 1
ATOM 2744 O O . PRO A 1 356 ? -12.624 33.754 5.119 1.00 85.69 356 PRO A O 1
ATOM 2747 N N . TYR A 1 357 ? -12.237 33.916 2.917 1.00 76.81 357 TYR A N 1
ATOM 2748 C CA . TYR A 1 357 ? -11.077 34.795 3.000 1.00 76.81 357 TYR A CA 1
ATOM 2749 C C . TYR A 1 357 ? -11.074 35.775 1.824 1.00 76.81 357 TYR A C 1
ATOM 2751 O O . TYR A 1 357 ? -11.614 35.483 0.756 1.00 76.81 357 TYR A O 1
ATOM 2759 N N . LYS A 1 358 ? -10.456 36.943 2.014 1.00 70.19 358 LYS A N 1
ATOM 2760 C CA . LYS A 1 358 ? -10.260 37.924 0.943 1.00 70.19 358 LYS A CA 1
ATOM 2761 C C . LYS A 1 358 ? -8.957 37.650 0.199 1.00 70.19 358 LYS A C 1
ATOM 2763 O O . LYS A 1 358 ? -7.908 37.461 0.821 1.00 70.19 358 LYS A O 1
ATOM 2768 N N . THR A 1 359 ? -9.018 37.615 -1.129 1.00 73.94 359 THR A N 1
ATOM 2769 C CA . THR A 1 359 ? -7.826 37.513 -1.978 1.00 73.94 359 THR A CA 1
ATOM 2770 C C . THR A 1 359 ? -7.082 38.853 -2.026 1.00 73.94 359 THR A C 1
ATOM 2772 O O . THR A 1 359 ? -7.585 39.885 -1.587 1.00 73.94 359 THR A O 1
ATOM 2775 N N . LYS A 1 360 ? -5.880 38.873 -2.619 1.00 74.19 360 LYS A N 1
ATOM 2776 C CA . LYS A 1 360 ? -5.130 40.121 -2.867 1.00 74.19 360 LYS A CA 1
ATOM 2777 C C . LYS A 1 360 ? -5.875 41.118 -3.771 1.00 74.19 360 LYS A C 1
ATOM 2779 O O . LYS A 1 360 ? -5.482 42.275 -3.817 1.00 74.19 360 LYS A O 1
ATOM 2784 N N . LYS A 1 361 ? -6.912 40.669 -4.487 1.00 81.50 361 LYS A N 1
ATOM 2785 C CA . LYS A 1 361 ? -7.764 41.487 -5.364 1.00 81.50 361 LYS A CA 1
ATOM 2786 C C . LYS A 1 361 ? -9.048 41.972 -4.671 1.00 81.50 361 LYS A C 1
ATOM 2788 O O . LYS A 1 361 ? -9.945 42.453 -5.343 1.00 81.50 361 LYS A O 1
ATOM 2793 N N . ASP A 1 362 ? -9.143 41.814 -3.350 1.00 82.06 362 ASP A N 1
ATOM 2794 C CA . ASP A 1 362 ? -10.331 42.122 -2.534 1.00 82.06 362 ASP A CA 1
ATOM 2795 C C . ASP A 1 362 ? -11.590 41.295 -2.873 1.00 82.06 362 ASP A C 1
ATOM 2797 O O . ASP A 1 362 ? -12.700 41.604 -2.446 1.00 82.06 362 ASP A O 1
ATOM 2801 N N . GLU A 1 363 ? -11.416 40.186 -3.592 1.00 84.12 363 GLU A N 1
ATOM 2802 C CA . GLU A 1 363 ? -12.488 39.243 -3.914 1.00 84.12 363 GLU A CA 1
ATOM 2803 C C . GLU A 1 363 ? -12.663 38.220 -2.785 1.00 84.12 363 GLU A C 1
ATOM 2805 O O . GLU A 1 363 ? -11.683 37.738 -2.204 1.00 84.12 363 GLU A O 1
ATOM 2810 N N . TRP A 1 364 ? -13.911 37.851 -2.492 1.00 84.44 364 TRP A N 1
ATOM 2811 C CA . TRP A 1 364 ? -14.214 36.775 -1.551 1.00 84.44 364 TRP A CA 1
ATOM 2812 C C . TRP A 1 364 ? -13.969 35.412 -2.193 1.00 84.44 364 TRP A C 1
ATOM 2814 O O . TRP A 1 364 ? -14.500 35.107 -3.256 1.00 84.44 364 TRP A O 1
ATOM 2824 N N . SER A 1 365 ? -13.191 34.580 -1.510 1.00 80.00 365 SER A N 1
ATOM 2825 C CA . SER A 1 365 ? -12.964 33.182 -1.866 1.00 80.00 365 SER A CA 1
ATOM 2826 C C . SER A 1 365 ? -13.090 32.300 -0.622 1.00 80.00 365 SER A C 1
ATOM 2828 O O . SER A 1 365 ? -13.108 32.792 0.506 1.00 80.00 365 SER A O 1
ATOM 2830 N N . THR A 1 366 ? -13.201 30.989 -0.802 1.00 78.75 366 THR A N 1
ATOM 2831 C CA . THR A 1 366 ? -13.319 30.009 0.284 1.00 78.75 366 THR A CA 1
ATOM 2832 C C . THR A 1 366 ? -12.079 29.135 0.339 1.00 78.75 366 THR A C 1
ATOM 2834 O O . THR A 1 366 ? -11.620 28.619 -0.678 1.00 78.75 366 THR A O 1
ATOM 2837 N N . LYS A 1 367 ? -11.534 28.932 1.541 1.00 73.44 367 LYS A N 1
ATOM 2838 C CA . LYS A 1 367 ? -10.450 27.976 1.780 1.00 73.44 367 LYS A CA 1
ATOM 2839 C C . LYS A 1 367 ? -10.876 26.962 2.825 1.00 73.44 367 LYS A C 1
ATOM 2841 O O . LYS A 1 367 ? -11.377 27.319 3.889 1.00 73.44 367 LYS A O 1
ATOM 2846 N N . THR A 1 368 ? -10.626 25.691 2.547 1.00 74.25 368 THR A N 1
ATOM 2847 C CA . THR A 1 368 ? -10.815 24.616 3.517 1.00 74.25 368 THR A CA 1
ATOM 2848 C C . THR A 1 368 ? -9.682 24.641 4.540 1.00 74.25 368 THR A C 1
ATOM 2850 O O . THR A 1 368 ? -8.514 24.465 4.186 1.00 74.25 368 THR A O 1
ATOM 2853 N N . ILE A 1 369 ? -10.012 24.839 5.815 1.00 73.62 369 ILE A N 1
ATOM 2854 C CA . ILE A 1 369 ? -9.039 24.823 6.915 1.00 73.62 369 ILE A CA 1
ATOM 2855 C C . ILE A 1 369 ? -9.444 23.818 7.988 1.00 73.62 369 ILE A C 1
ATOM 2857 O O . ILE A 1 369 ? -10.628 23.570 8.207 1.00 73.62 369 ILE A O 1
ATOM 2861 N N . LEU A 1 370 ? -8.453 23.224 8.651 1.00 77.94 370 LEU A N 1
ATOM 2862 C CA . LEU A 1 370 ? -8.683 22.375 9.816 1.00 77.94 370 LEU A CA 1
ATOM 2863 C C . LEU A 1 370 ? -8.957 23.264 11.028 1.00 77.94 370 LEU A C 1
ATOM 2865 O O . LEU A 1 370 ? -8.160 24.148 11.342 1.00 77.94 370 LEU A O 1
ATOM 2869 N N . ARG A 1 371 ? -10.077 23.019 11.702 1.00 76.69 371 ARG A N 1
ATOM 2870 C CA . ARG A 1 371 ? -10.419 23.636 12.983 1.00 76.69 371 ARG A CA 1
ATOM 2871 C C . ARG A 1 371 ? -10.765 22.560 13.994 1.00 76.69 371 ARG A C 1
ATOM 2873 O O . ARG A 1 371 ? -11.285 21.507 13.626 1.00 76.69 371 ARG A O 1
ATOM 2880 N N . GLU A 1 372 ? -10.491 22.846 15.256 1.00 88.50 372 GLU A N 1
ATOM 2881 C CA . GLU A 1 372 ? -11.004 22.038 16.351 1.00 88.50 372 GLU A CA 1
ATOM 2882 C C . GLU A 1 372 ? -12.534 22.139 16.385 1.00 88.50 372 GLU A C 1
ATOM 2884 O O . GLU A 1 372 ? -13.118 23.215 16.237 1.00 88.50 372 GLU A O 1
ATOM 2889 N N . HIS A 1 373 ? -13.176 20.992 16.537 1.00 91.69 373 HIS A N 1
ATOM 2890 C CA . HIS A 1 373 ? -14.609 20.823 16.627 1.00 91.69 373 HIS A CA 1
ATOM 2891 C C . HIS A 1 373 ? -14.913 20.058 17.912 1.00 91.69 373 HIS A C 1
ATOM 2893 O O . HIS A 1 373 ? -14.337 19.000 18.158 1.00 91.69 373 HIS A O 1
ATOM 2899 N N . ASN A 1 374 ? -15.810 20.616 18.721 1.00 96.19 374 ASN A N 1
ATOM 2900 C CA . ASN A 1 374 ? -16.292 20.014 19.956 1.00 96.19 374 ASN A CA 1
ATOM 2901 C C . ASN A 1 374 ? -17.681 19.445 19.688 1.00 96.19 374 ASN A C 1
ATOM 2903 O O . ASN A 1 374 ? -18.569 20.190 19.272 1.00 96.19 374 ASN A O 1
ATOM 2907 N N . GLY A 1 375 ? -17.850 18.152 19.927 1.00 96.00 375 GLY A N 1
ATOM 2908 C CA . GLY A 1 375 ? -19.094 17.445 19.658 1.00 96.00 375 GLY A CA 1
ATOM 2909 C C . GLY A 1 375 ? -19.229 16.199 20.520 1.00 96.00 375 GLY A C 1
ATOM 2910 O O . GLY A 1 375 ? -18.501 16.004 21.499 1.00 96.00 375 GLY A O 1
ATOM 2911 N N . LEU A 1 376 ? -20.175 15.344 20.157 1.00 97.56 376 LEU A N 1
ATOM 2912 C CA . LEU A 1 376 ? -20.432 14.091 20.857 1.00 97.56 376 LEU A CA 1
ATOM 2913 C C . LEU A 1 376 ? -19.675 12.931 20.209 1.00 97.56 376 LEU A C 1
ATOM 2915 O O . LEU A 1 376 ? -19.455 12.887 18.998 1.00 97.56 376 LEU A O 1
ATOM 2919 N N . LEU A 1 377 ? -19.335 11.922 21.008 1.00 96.75 377 LEU A N 1
ATOM 2920 C CA . LEU A 1 377 ? -18.691 10.710 20.506 1.00 96.75 377 LEU A CA 1
ATOM 2921 C C . LEU A 1 377 ? -19.593 9.954 19.510 1.00 96.75 377 LEU A C 1
ATOM 2923 O O . LEU A 1 377 ? -19.080 9.279 18.617 1.00 96.75 377 LEU A O 1
ATOM 2927 N N . SER A 1 378 ? -20.921 10.099 19.623 1.00 96.62 378 SER A N 1
ATOM 2928 C CA . SER A 1 378 ? -21.879 9.590 18.631 1.00 96.62 378 SER A CA 1
ATOM 2929 C C . SER A 1 378 ? -21.738 10.283 17.276 1.00 96.62 378 SER A C 1
ATOM 2931 O O . SER A 1 378 ? -21.690 9.605 16.256 1.00 96.62 378 SER A O 1
ATOM 2933 N N . GLU A 1 379 ? -21.580 11.608 17.261 1.00 96.81 379 GLU A N 1
ATOM 2934 C CA . GLU A 1 379 ? -21.395 12.381 16.025 1.00 96.81 379 GLU A CA 1
ATOM 2935 C C . GLU A 1 379 ? -20.079 12.001 15.336 1.00 96.81 379 GLU A C 1
ATOM 2937 O O . GLU A 1 379 ? -20.035 11.784 14.124 1.00 96.81 379 GLU A O 1
ATOM 2942 N N . LEU A 1 380 ? -19.007 11.838 16.121 1.00 96.94 380 LEU A N 1
ATOM 2943 C CA . LEU A 1 380 ? -17.722 11.359 15.616 1.00 96.94 380 LEU A CA 1
ATOM 2944 C C . LEU A 1 380 ? -17.840 9.959 14.990 1.00 96.94 380 LEU A C 1
ATOM 2946 O O . LEU A 1 380 ? -17.232 9.682 13.952 1.00 96.94 380 LEU A O 1
ATOM 2950 N N . TRP A 1 381 ? -18.619 9.068 15.608 1.00 96.00 381 TRP A N 1
ATOM 2951 C CA . TRP A 1 381 ? -18.859 7.725 15.085 1.00 96.00 381 TRP A CA 1
ATOM 2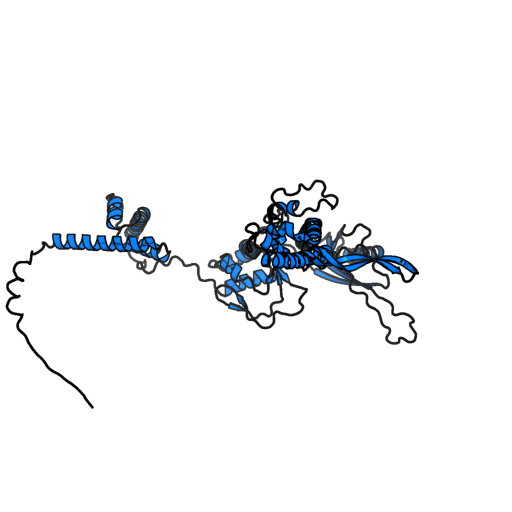952 C C . TRP A 1 381 ? -19.646 7.742 13.771 1.00 96.00 381 TRP A C 1
ATOM 2954 O O . TRP A 1 381 ? -19.289 7.018 12.837 1.00 96.00 381 TRP A O 1
ATOM 2964 N N . ASP A 1 382 ? -20.650 8.609 13.656 1.00 95.44 382 ASP A N 1
ATOM 2965 C CA . ASP A 1 382 ? -21.407 8.796 12.417 1.00 95.44 382 ASP A CA 1
ATOM 2966 C C . ASP A 1 382 ? -20.513 9.324 11.282 1.00 95.44 382 ASP A C 1
ATOM 2968 O O . ASP A 1 382 ? -20.594 8.835 10.150 1.00 95.44 382 ASP A O 1
ATOM 2972 N N . GLU A 1 383 ? -19.573 10.235 11.576 1.00 94.75 383 GLU A N 1
ATOM 2973 C CA . GLU A 1 383 ? -18.562 10.676 10.602 1.00 94.75 383 GLU A CA 1
ATOM 2974 C C . GLU A 1 383 ? -17.648 9.522 10.148 1.00 94.75 383 GLU A C 1
ATOM 2976 O O . GLU A 1 383 ? -17.323 9.413 8.958 1.00 94.75 383 GLU A O 1
ATOM 2981 N N . ILE A 1 384 ? -17.249 8.627 11.060 1.00 94.75 384 ILE A N 1
ATOM 2982 C CA . ILE A 1 384 ? -16.466 7.423 10.727 1.00 94.75 384 ILE A CA 1
ATOM 2983 C C . ILE A 1 384 ? -17.284 6.488 9.827 1.00 94.75 384 ILE A C 1
ATOM 2985 O O . ILE A 1 384 ? -16.779 6.043 8.792 1.00 94.75 384 ILE A O 1
ATOM 2989 N N . ILE A 1 385 ? -18.552 6.222 10.164 1.00 92.56 385 ILE A N 1
ATOM 2990 C CA . ILE A 1 385 ? -19.453 5.393 9.344 1.00 92.56 385 ILE A CA 1
ATOM 2991 C C . ILE A 1 385 ? -19.623 5.998 7.944 1.00 92.56 385 ILE A C 1
ATOM 2993 O O . ILE A 1 385 ? -19.581 5.268 6.948 1.00 92.56 385 ILE A O 1
ATOM 2997 N N . GLY A 1 386 ? -19.797 7.318 7.865 1.00 89.69 386 GLY A N 1
ATOM 2998 C CA . GLY A 1 386 ? -20.018 8.041 6.615 1.00 89.69 386 GLY A CA 1
ATOM 2999 C C . GLY A 1 386 ? -18.795 8.101 5.695 1.00 89.69 386 GLY A C 1
ATOM 3000 O O . GLY A 1 386 ? -18.963 8.209 4.477 1.00 89.69 386 GLY A O 1
ATOM 3001 N N . SER A 1 387 ? -17.582 8.001 6.254 1.00 89.56 387 SER A N 1
ATOM 3002 C CA . SER A 1 387 ? -16.310 8.149 5.524 1.00 89.56 387 SER A CA 1
ATOM 3003 C C . SER A 1 387 ? -15.525 6.847 5.318 1.00 89.56 387 SER A C 1
ATOM 3005 O O . SER A 1 387 ? -14.690 6.783 4.416 1.00 89.56 387 SER A O 1
ATOM 3007 N N . GLN A 1 388 ? -15.807 5.780 6.076 1.00 90.81 388 GLN A N 1
ATOM 3008 C CA . GLN A 1 388 ? -15.047 4.522 6.000 1.00 90.81 388 GLN A CA 1
ATOM 3009 C C . GLN A 1 388 ? -14.952 3.919 4.593 1.00 90.81 388 GLN A C 1
ATOM 3011 O O . GLN A 1 388 ? -13.902 3.401 4.234 1.00 90.81 388 GLN A O 1
ATOM 3016 N N . ARG A 1 389 ? -16.016 3.960 3.781 1.00 87.62 389 ARG A N 1
ATOM 3017 C CA . ARG A 1 389 ? -15.998 3.369 2.431 1.00 87.62 389 ARG A CA 1
ATOM 3018 C C . ARG A 1 389 ? -15.046 4.120 1.513 1.00 87.62 389 ARG A C 1
ATOM 3020 O O . ARG A 1 389 ? -14.228 3.490 0.855 1.00 87.62 389 ARG A O 1
ATOM 3027 N N . HIS A 1 390 ? -15.090 5.446 1.569 1.00 87.25 390 HIS A N 1
ATOM 3028 C CA . HIS A 1 390 ? -14.179 6.303 0.828 1.00 87.25 390 HIS A CA 1
ATOM 3029 C C . HIS A 1 390 ? -12.717 6.066 1.239 1.00 87.25 390 HIS A C 1
ATOM 3031 O O . HIS A 1 390 ? -11.847 5.877 0.392 1.00 87.25 390 HIS A O 1
ATOM 3037 N N . TYR A 1 391 ? -12.457 5.969 2.547 1.00 89.19 391 TYR A N 1
ATOM 3038 C CA . TYR A 1 391 ? -11.137 5.621 3.077 1.00 89.19 391 TYR A CA 1
ATOM 3039 C C . TYR A 1 391 ? -10.657 4.240 2.597 1.00 89.19 391 TYR A C 1
ATOM 3041 O O . TYR A 1 391 ? -9.539 4.094 2.101 1.00 89.19 391 TYR A O 1
ATOM 3049 N N . LEU A 1 392 ? -11.501 3.210 2.705 1.00 89.50 392 LEU A N 1
ATOM 3050 C CA . LEU A 1 392 ? -11.166 1.850 2.281 1.00 89.50 392 LEU A CA 1
ATOM 3051 C C . LEU A 1 392 ? -10.865 1.783 0.781 1.00 89.50 392 LEU A C 1
ATOM 3053 O O . LEU A 1 392 ? -9.856 1.178 0.410 1.00 89.50 392 LEU A O 1
ATOM 3057 N N . TYR A 1 393 ? -11.690 2.432 -0.049 1.00 88.19 393 TYR A N 1
ATOM 3058 C CA . TYR A 1 393 ? -11.456 2.580 -1.484 1.00 88.19 393 TYR A CA 1
ATOM 3059 C C . TYR A 1 393 ? -10.104 3.239 -1.749 1.00 88.19 393 TYR A C 1
ATOM 3061 O O . TYR A 1 393 ? -9.281 2.678 -2.463 1.00 88.19 393 TYR A O 1
ATOM 3069 N N . HIS A 1 394 ? -9.830 4.377 -1.110 1.00 85.62 394 HIS A N 1
ATOM 3070 C CA . HIS A 1 394 ? -8.594 5.123 -1.314 1.00 85.62 394 HIS A CA 1
ATOM 3071 C C . HIS A 1 394 ? -7.349 4.301 -0.935 1.00 85.62 394 HIS A C 1
ATOM 3073 O O . HIS A 1 394 ? -6.398 4.212 -1.710 1.00 85.62 394 HIS A O 1
ATOM 3079 N N . THR A 1 395 ? -7.365 3.599 0.207 1.00 85.12 395 THR A N 1
ATOM 3080 C CA . THR A 1 395 ? -6.243 2.710 0.580 1.00 85.12 395 THR A CA 1
ATOM 3081 C C . THR A 1 395 ? -6.071 1.530 -0.379 1.00 85.12 395 THR A C 1
ATOM 3083 O O . THR A 1 395 ? -4.955 1.041 -0.572 1.00 85.12 395 THR A O 1
ATOM 3086 N N . TRP A 1 396 ? -7.169 1.023 -0.946 1.00 87.19 396 TRP A N 1
ATOM 3087 C CA . TRP A 1 396 ? -7.123 -0.016 -1.968 1.00 87.19 396 TRP A CA 1
ATOM 3088 C C . TRP A 1 396 ? -6.538 0.527 -3.271 1.00 87.19 396 TRP A C 1
ATOM 3090 O O . TRP A 1 396 ? -5.614 -0.091 -3.792 1.00 87.19 396 TRP A O 1
ATOM 3100 N N . ALA A 1 397 ? -6.990 1.700 -3.720 1.00 84.94 397 ALA A N 1
ATOM 3101 C CA . ALA A 1 397 ? -6.516 2.362 -4.928 1.00 84.94 397 ALA A CA 1
ATOM 3102 C C . ALA A 1 397 ? -5.009 2.616 -4.859 1.00 84.94 397 ALA A C 1
ATOM 3104 O O . ALA A 1 397 ? -4.303 2.215 -5.771 1.00 84.94 397 ALA A O 1
ATOM 3105 N N . ILE A 1 398 ? -4.490 3.142 -3.741 1.00 82.31 398 ILE A N 1
ATOM 3106 C CA . ILE A 1 398 ? -3.038 3.307 -3.532 1.00 82.31 398 ILE A CA 1
ATOM 3107 C C . ILE A 1 398 ? -2.298 1.974 -3.692 1.00 82.31 398 ILE A C 1
ATOM 3109 O O . ILE A 1 398 ? -1.273 1.905 -4.367 1.00 82.31 398 ILE A O 1
ATOM 3113 N N . SER A 1 399 ? -2.801 0.910 -3.058 1.00 82.94 399 SER A N 1
ATOM 3114 C CA . SER A 1 399 ? -2.149 -0.405 -3.108 1.00 82.94 399 SER A CA 1
ATOM 3115 C C . SER A 1 399 ? -2.138 -0.962 -4.533 1.00 82.94 399 SER A C 1
ATOM 3117 O O . SER A 1 399 ? -1.130 -1.510 -4.970 1.00 82.94 399 SER A O 1
ATOM 3119 N N . TYR A 1 400 ? -3.260 -0.817 -5.241 1.00 86.50 400 TYR A N 1
ATOM 3120 C CA . TYR A 1 400 ? -3.426 -1.253 -6.621 1.00 86.50 400 TYR A CA 1
ATOM 3121 C C . TYR A 1 400 ? -2.522 -0.455 -7.565 1.00 86.50 400 TYR A C 1
ATOM 3123 O O . TYR A 1 400 ? -1.725 -1.049 -8.276 1.00 86.50 400 TYR A O 1
ATOM 3131 N N . ILE A 1 401 ? -2.576 0.878 -7.505 1.00 85.12 401 ILE A N 1
ATOM 3132 C CA . ILE A 1 401 ? -1.773 1.807 -8.312 1.00 85.12 401 ILE A CA 1
ATOM 3133 C C . ILE A 1 401 ? -0.279 1.522 -8.152 1.00 85.12 401 ILE A C 1
ATOM 3135 O O . ILE A 1 401 ? 0.426 1.405 -9.147 1.00 85.12 401 ILE A O 1
ATOM 3139 N N . ARG A 1 402 ? 0.210 1.333 -6.921 1.00 83.75 402 ARG A N 1
ATOM 3140 C CA . ARG A 1 402 ? 1.621 0.983 -6.680 1.00 83.75 402 ARG A CA 1
ATOM 3141 C C . ARG A 1 402 ? 2.024 -0.325 -7.355 1.00 83.75 402 ARG A C 1
ATOM 3143 O O . ARG A 1 402 ? 3.153 -0.453 -7.818 1.00 83.75 402 ARG A O 1
ATOM 3150 N N . TRP A 1 403 ? 1.127 -1.306 -7.380 1.00 88.19 403 TRP A N 1
ATOM 3151 C CA . TRP A 1 403 ? 1.391 -2.568 -8.060 1.00 88.19 403 TRP A CA 1
ATOM 3152 C C . TRP A 1 403 ? 1.311 -2.427 -9.579 1.00 88.19 403 TRP A C 1
ATOM 3154 O O . TRP A 1 403 ? 2.193 -2.917 -10.275 1.00 88.19 403 TRP A O 1
ATOM 3164 N N . GLN A 1 404 ? 0.303 -1.714 -10.081 1.00 88.81 404 GLN A N 1
ATOM 3165 C CA . GLN A 1 404 ? 0.157 -1.404 -11.499 1.00 88.81 404 GLN A CA 1
ATOM 3166 C C . GLN A 1 404 ? 1.399 -0.683 -12.023 1.00 88.81 404 GLN A C 1
ATOM 3168 O O . GLN A 1 404 ? 1.942 -1.079 -13.039 1.00 88.81 404 GLN A O 1
ATOM 3173 N N . PHE A 1 405 ? 1.929 0.281 -11.274 1.00 88.06 405 PHE A N 1
ATOM 3174 C CA . PHE A 1 405 ? 3.164 0.970 -11.631 1.00 88.06 405 PHE A CA 1
ATOM 3175 C C . PHE A 1 405 ? 4.363 0.018 -11.782 1.00 88.06 405 PHE A C 1
ATOM 3177 O O . PHE A 1 405 ? 5.143 0.141 -12.724 1.00 88.06 405 PHE A O 1
ATOM 3184 N N . LYS A 1 406 ? 4.499 -0.979 -10.896 1.00 88.19 406 LYS A N 1
ATOM 3185 C CA . LYS A 1 406 ? 5.538 -2.018 -11.034 1.00 88.19 406 LYS A CA 1
ATOM 3186 C C . LYS A 1 406 ? 5.335 -2.866 -12.280 1.00 88.19 406 LYS A C 1
ATOM 3188 O O . LYS A 1 406 ? 6.310 -3.217 -12.939 1.00 88.19 406 LYS A O 1
ATOM 3193 N N . LEU A 1 407 ? 4.083 -3.213 -12.570 1.00 90.50 407 LEU A N 1
ATOM 3194 C CA . LEU A 1 407 ? 3.734 -3.987 -13.750 1.00 90.50 407 LEU A CA 1
ATOM 3195 C C . LEU A 1 407 ? 4.048 -3.200 -15.024 1.00 90.50 407 LEU A C 1
ATOM 3197 O O . LEU A 1 407 ? 4.700 -3.743 -15.910 1.00 90.50 407 LEU A O 1
ATOM 3201 N N . ASP A 1 408 ? 3.686 -1.920 -15.076 1.00 91.38 408 ASP A N 1
ATOM 3202 C CA . ASP A 1 408 ? 3.970 -1.031 -16.200 1.00 91.38 408 ASP A CA 1
ATOM 3203 C C . ASP A 1 408 ? 5.477 -0.936 -16.448 1.00 91.38 408 ASP A C 1
ATOM 3205 O O . ASP A 1 408 ? 5.918 -1.183 -17.567 1.00 91.38 408 ASP A O 1
ATOM 3209 N N . ILE A 1 409 ? 6.293 -0.695 -15.407 1.00 90.75 409 ILE A N 1
ATOM 3210 C CA . ILE A 1 409 ? 7.766 -0.694 -15.528 1.00 90.75 409 ILE A CA 1
ATOM 3211 C C . ILE A 1 409 ? 8.269 -2.004 -16.133 1.00 90.75 409 ILE A C 1
ATOM 3213 O O . ILE A 1 409 ? 9.179 -1.984 -16.964 1.00 90.75 409 ILE A O 1
ATOM 3217 N N . ALA A 1 410 ? 7.696 -3.131 -15.714 1.00 89.69 410 ALA A N 1
ATOM 3218 C CA . ALA A 1 410 ? 8.116 -4.453 -16.146 1.00 89.69 410 ALA A CA 1
ATOM 3219 C C . ALA A 1 410 ? 7.609 -4.846 -17.545 1.00 89.69 410 ALA A C 1
ATOM 3221 O O . ALA A 1 410 ? 8.101 -5.829 -18.086 1.00 89.69 410 ALA A O 1
ATOM 3222 N N . THR A 1 411 ? 6.637 -4.128 -18.120 1.00 91.56 411 THR A N 1
ATOM 3223 C CA . THR A 1 411 ? 5.928 -4.572 -19.337 1.00 91.56 411 THR A CA 1
ATOM 3224 C C . THR A 1 411 ? 5.870 -3.547 -20.462 1.00 91.56 411 THR A C 1
ATOM 3226 O O . THR A 1 411 ? 5.543 -3.937 -21.579 1.00 91.56 411 THR A O 1
ATOM 3229 N N . PHE A 1 412 ? 6.195 -2.270 -20.222 1.00 92.81 412 PHE A N 1
ATOM 3230 C CA . PHE A 1 412 ? 6.093 -1.259 -21.277 1.00 92.81 412 PHE A CA 1
ATOM 3231 C C . PHE A 1 412 ? 7.005 -1.588 -22.471 1.00 92.81 412 PHE A C 1
ATOM 3233 O O . PHE A 1 412 ? 8.134 -2.068 -22.292 1.00 92.81 412 PHE A O 1
ATOM 3240 N N . ASP A 1 413 ? 6.493 -1.331 -23.677 1.00 92.50 413 ASP A N 1
ATOM 3241 C CA . ASP A 1 413 ? 7.171 -1.618 -24.939 1.00 92.50 413 ASP A CA 1
ATOM 3242 C C . ASP A 1 413 ? 8.404 -0.705 -25.096 1.00 92.50 413 ASP A C 1
ATOM 3244 O O . ASP A 1 413 ? 8.250 0.519 -25.068 1.00 92.50 413 ASP A O 1
ATOM 3248 N N . PRO A 1 414 ? 9.620 -1.264 -25.263 1.00 91.19 414 PRO A N 1
ATOM 3249 C CA . PRO A 1 414 ? 10.855 -0.484 -25.359 1.00 91.19 414 PRO A CA 1
ATOM 3250 C C . PRO A 1 414 ? 10.926 0.456 -26.568 1.00 91.19 414 PRO A C 1
ATOM 3252 O O . PRO A 1 414 ? 11.671 1.435 -26.525 1.00 91.19 414 PRO A O 1
ATOM 3255 N N . ALA A 1 415 ? 10.222 0.131 -27.653 1.00 91.12 415 ALA A N 1
ATOM 3256 C CA . ALA A 1 415 ? 10.255 0.876 -28.904 1.00 91.12 415 ALA A CA 1
ATOM 3257 C C . ALA A 1 415 ? 9.132 1.913 -28.979 1.00 91.12 415 ALA A C 1
ATOM 3259 O O . ALA A 1 415 ? 9.346 2.995 -29.525 1.00 91.12 415 ALA A O 1
ATOM 3260 N N . LYS A 1 416 ? 7.956 1.572 -28.441 1.00 95.12 416 LYS A N 1
ATOM 3261 C CA . LYS A 1 416 ? 6.737 2.373 -28.599 1.00 95.12 416 LYS A CA 1
ATOM 3262 C C . LYS A 1 416 ? 6.400 3.253 -27.413 1.00 95.12 416 LYS A C 1
ATOM 3264 O O . LYS A 1 416 ? 5.724 4.256 -27.622 1.00 95.12 416 LYS A O 1
ATOM 3269 N N . HIS A 1 417 ? 6.816 2.904 -26.195 1.00 95.88 417 HIS A N 1
ATOM 3270 C CA . HIS A 1 417 ? 6.333 3.569 -24.984 1.00 95.88 417 HIS A CA 1
ATOM 3271 C C . HIS A 1 417 ? 7.477 4.069 -24.091 1.00 95.88 417 HIS A C 1
ATOM 3273 O O . HIS A 1 417 ? 8.547 3.466 -24.000 1.00 95.88 417 HIS A O 1
ATOM 3279 N N . ILE A 1 418 ? 7.209 5.146 -23.353 1.00 96.19 418 ILE A N 1
ATOM 3280 C CA . ILE A 1 418 ? 8.004 5.570 -22.189 1.00 96.19 418 ILE A CA 1
ATOM 3281 C C . ILE A 1 418 ? 7.087 5.805 -20.988 1.00 96.19 418 ILE A C 1
ATOM 3283 O O . ILE A 1 418 ? 5.916 6.161 -21.150 1.00 96.19 418 ILE A O 1
ATOM 3287 N N . LEU A 1 419 ? 7.624 5.648 -19.776 1.00 95.75 419 LEU A N 1
ATOM 3288 C CA . LEU A 1 419 ? 6.915 6.018 -18.547 1.00 95.75 419 LEU A CA 1
ATOM 3289 C C . LEU A 1 419 ? 7.486 7.327 -18.007 1.00 95.75 419 LEU A C 1
ATOM 3291 O O . LEU A 1 419 ? 8.697 7.461 -17.849 1.00 95.75 419 LEU A O 1
ATOM 3295 N N . VAL A 1 420 ? 6.623 8.280 -17.680 1.00 93.62 420 VAL A N 1
ATOM 3296 C CA . VAL A 1 420 ? 7.012 9.592 -17.162 1.00 93.62 420 VAL A CA 1
ATOM 3297 C C . VAL A 1 420 ? 6.385 9.778 -15.790 1.00 93.62 420 VAL A C 1
ATOM 3299 O O . VAL A 1 420 ? 5.168 9.886 -15.667 1.00 93.62 420 VAL A O 1
ATOM 3302 N N . LEU A 1 421 ? 7.209 9.824 -14.746 1.00 91.50 421 LEU A N 1
ATOM 3303 C CA . LEU A 1 421 ? 6.762 10.207 -13.413 1.00 91.50 421 LEU A CA 1
ATOM 3304 C C . LEU A 1 421 ? 6.975 11.695 -13.245 1.00 91.50 421 LEU A C 1
ATOM 3306 O O . LEU A 1 421 ? 8.081 12.179 -13.473 1.00 91.50 421 LEU A O 1
ATOM 3310 N N . VAL A 1 422 ? 5.946 12.399 -12.805 1.00 87.44 422 VAL A N 1
ATOM 3311 C CA . VAL A 1 422 ? 5.966 13.853 -12.729 1.00 87.44 422 VAL A CA 1
ATOM 3312 C C . VAL A 1 422 ? 5.622 14.338 -11.334 1.00 87.44 422 VAL A C 1
ATOM 3314 O O . VAL A 1 422 ? 4.714 13.814 -10.688 1.00 87.44 422 VAL A O 1
ATOM 3317 N N . ASP A 1 423 ? 6.348 15.358 -10.895 1.00 80.44 423 ASP A N 1
ATOM 3318 C CA . ASP A 1 423 ? 6.116 16.049 -9.633 1.00 80.44 423 ASP A CA 1
ATOM 3319 C C . ASP A 1 423 ? 6.475 17.535 -9.788 1.00 80.44 423 ASP A C 1
ATOM 3321 O O . ASP A 1 423 ? 7.423 17.897 -10.496 1.00 80.44 423 ASP A O 1
ATOM 3325 N N . PHE A 1 424 ? 5.722 18.411 -9.129 1.00 71.12 424 PHE A N 1
ATOM 3326 C CA . PHE A 1 424 ? 6.102 19.814 -9.009 1.00 71.12 424 PHE A CA 1
ATOM 3327 C C . PHE A 1 424 ? 6.949 19.974 -7.753 1.00 71.12 424 PHE A C 1
ATOM 3329 O O . PHE A 1 424 ? 6.453 19.921 -6.627 1.00 71.12 424 PHE A O 1
ATOM 3336 N N . ALA A 1 425 ? 8.245 20.209 -7.945 1.00 61.47 425 ALA A N 1
ATOM 3337 C CA . ALA A 1 425 ? 9.105 20.569 -6.836 1.00 61.47 425 ALA A CA 1
ATOM 3338 C C . ALA A 1 425 ? 8.722 21.959 -6.298 1.00 61.47 425 ALA A C 1
ATOM 3340 O O . ALA A 1 425 ? 8.147 22.804 -6.990 1.00 61.47 425 ALA A O 1
ATOM 3341 N N . SER A 1 426 ? 9.017 22.174 -5.015 1.00 59.00 426 SER A N 1
ATOM 3342 C CA . SER A 1 426 ? 8.695 23.395 -4.272 1.00 59.00 426 SER A CA 1
ATOM 3343 C C . SER A 1 426 ? 9.024 24.677 -5.047 1.00 59.00 426 SER A C 1
ATOM 3345 O O . SER A 1 426 ? 10.062 24.769 -5.695 1.00 59.00 426 SER A O 1
ATOM 3347 N N . GLN A 1 427 ? 8.175 25.702 -4.916 1.00 61.00 427 GLN A N 1
ATOM 3348 C CA . GLN A 1 427 ? 8.440 27.026 -5.489 1.00 61.00 427 GLN A CA 1
ATOM 3349 C C . GLN A 1 427 ? 9.735 27.601 -4.906 1.00 61.00 427 GLN A C 1
ATOM 3351 O O . GLN A 1 427 ? 9.838 27.784 -3.689 1.00 61.00 427 GLN A O 1
ATOM 3356 N N . PHE A 1 428 ? 10.701 27.926 -5.763 1.00 61.78 428 PHE A N 1
ATOM 3357 C CA . PHE A 1 428 ? 11.912 28.624 -5.355 1.00 61.78 428 PHE A CA 1
ATOM 3358 C C . PHE A 1 428 ? 11.706 30.128 -5.521 1.00 61.78 428 PHE A C 1
ATOM 3360 O O . PHE A 1 428 ? 11.395 30.623 -6.607 1.00 61.78 428 PHE A O 1
ATOM 3367 N N . GLU A 1 429 ? 11.895 30.883 -4.440 1.00 59.53 429 GLU A N 1
ATOM 3368 C CA . GLU A 1 429 ? 12.074 32.328 -4.551 1.00 59.53 429 GLU A CA 1
ATOM 3369 C C . GLU A 1 429 ? 13.521 32.587 -4.963 1.00 59.53 429 GLU A C 1
ATOM 3371 O O . GLU A 1 429 ? 14.453 32.379 -4.185 1.00 59.53 429 GLU A O 1
ATOM 3376 N N . MET A 1 430 ? 13.723 33.015 -6.211 1.00 58.91 430 MET A N 1
ATOM 3377 C CA . MET A 1 430 ? 15.040 33.453 -6.645 1.00 58.91 430 MET A CA 1
ATOM 3378 C C . MET A 1 430 ? 15.321 34.817 -6.020 1.00 58.91 430 MET A C 1
ATOM 3380 O O . MET A 1 430 ? 14.732 35.835 -6.392 1.00 58.91 430 MET A O 1
ATOM 3384 N N . HIS A 1 431 ? 16.222 34.841 -5.044 1.00 53.16 431 HIS A N 1
ATOM 3385 C CA . HIS A 1 431 ? 16.767 36.085 -4.522 1.00 53.16 431 HIS A CA 1
ATOM 3386 C C . HIS A 1 431 ? 17.916 36.539 -5.426 1.00 53.16 431 HIS A C 1
ATOM 3388 O O . HIS A 1 431 ? 18.884 35.805 -5.612 1.00 53.16 431 HIS A O 1
ATOM 3394 N N . ALA A 1 432 ? 17.827 37.750 -5.978 1.00 54.19 432 ALA A N 1
ATOM 3395 C CA . ALA A 1 432 ? 18.981 38.388 -6.600 1.00 54.19 432 ALA A CA 1
ATOM 3396 C C . ALA A 1 432 ? 20.048 38.689 -5.530 1.00 54.19 432 ALA A C 1
ATOM 3398 O O . ALA A 1 432 ? 19.708 39.079 -4.409 1.00 54.19 432 ALA A O 1
ATOM 3399 N N . GLU A 1 433 ? 21.329 38.547 -5.883 1.00 53.53 433 GLU A N 1
ATOM 3400 C CA . GLU A 1 433 ? 22.471 38.878 -5.012 1.00 53.53 433 GLU A CA 1
ATOM 3401 C C . GLU A 1 433 ? 22.464 40.367 -4.607 1.00 53.53 433 GLU A C 1
ATOM 3403 O O . GLU A 1 433 ? 22.843 40.725 -3.493 1.00 53.53 433 GLU A O 1
ATOM 3408 N N . VAL A 1 434 ? 21.918 41.231 -5.473 1.00 56.66 434 VAL A N 1
ATOM 3409 C CA . VAL A 1 434 ? 21.759 42.671 -5.245 1.00 56.66 434 VAL A CA 1
ATOM 3410 C C . VAL A 1 434 ? 20.271 43.031 -5.251 1.00 56.66 434 VAL A C 1
ATOM 3412 O O . VAL A 1 434 ? 19.647 43.194 -6.296 1.00 56.66 434 VAL A O 1
ATOM 3415 N N . LYS A 1 435 ? 19.685 43.174 -4.058 1.00 51.00 435 LYS A N 1
ATOM 3416 C CA . LYS A 1 435 ? 18.256 43.499 -3.856 1.00 51.00 435 LYS A CA 1
ATOM 3417 C C . LYS A 1 435 ? 17.871 44.941 -4.224 1.00 51.00 435 LYS A C 1
ATOM 3419 O O . LYS A 1 435 ? 16.696 45.277 -4.185 1.00 51.00 435 LYS A O 1
ATOM 3424 N N . GLY A 1 436 ? 18.846 45.798 -4.536 1.00 49.06 436 GLY A N 1
ATOM 3425 C CA . GLY A 1 436 ? 18.641 47.243 -4.695 1.00 49.06 436 GLY A CA 1
ATOM 3426 C C . GLY A 1 436 ? 17.992 47.686 -6.010 1.00 49.06 436 GLY A C 1
ATOM 3427 O O . GLY A 1 436 ? 17.524 48.816 -6.078 1.00 49.06 436 GLY A O 1
ATOM 3428 N N . THR A 1 437 ? 17.961 46.837 -7.044 1.00 53.69 437 THR A N 1
ATOM 3429 C CA . THR A 1 437 ? 17.486 47.224 -8.392 1.00 53.69 437 THR A CA 1
ATOM 3430 C C . THR A 1 437 ? 16.441 46.285 -8.999 1.00 53.69 437 THR A C 1
ATOM 3432 O O . THR A 1 437 ? 15.892 46.595 -10.051 1.00 53.69 437 THR A O 1
ATOM 3435 N N . CYS A 1 438 ? 16.135 45.152 -8.359 1.00 45.69 438 CYS A N 1
ATOM 3436 C CA . CYS A 1 438 ? 15.105 44.214 -8.814 1.00 45.69 438 CYS A CA 1
ATOM 3437 C C . CYS A 1 438 ? 13.929 44.253 -7.835 1.00 45.69 438 CYS A C 1
ATOM 3439 O O . CYS A 1 438 ? 14.008 43.682 -6.750 1.00 45.69 438 CYS A O 1
ATOM 3441 N N . GLU A 1 439 ? 12.847 44.938 -8.206 1.00 47.38 439 GLU A N 1
ATOM 3442 C CA . GLU A 1 439 ? 11.738 45.249 -7.292 1.00 47.38 439 GLU A CA 1
ATOM 3443 C C . GLU A 1 439 ? 10.938 44.029 -6.801 1.00 47.38 439 GLU A C 1
ATOM 3445 O O . GLU A 1 439 ? 10.154 44.160 -5.866 1.00 47.38 439 GLU A O 1
ATOM 3450 N N . ILE A 1 440 ? 11.120 42.825 -7.356 1.00 50.19 440 ILE A N 1
ATOM 3451 C CA . ILE A 1 440 ? 10.416 41.616 -6.900 1.00 50.19 440 ILE A CA 1
ATOM 3452 C C . ILE A 1 440 ? 11.311 40.392 -7.136 1.00 50.19 440 ILE A C 1
ATOM 3454 O O . ILE A 1 440 ? 11.826 40.203 -8.237 1.00 50.19 440 ILE A O 1
ATOM 3458 N N . GLY A 1 441 ? 11.483 39.533 -6.125 1.00 51.56 441 GLY A N 1
ATOM 3459 C CA . GLY A 1 441 ? 12.092 38.214 -6.323 1.00 51.56 441 GLY A CA 1
ATOM 3460 C C . GLY A 1 441 ? 11.240 37.400 -7.297 1.00 51.56 441 GLY A C 1
ATOM 3461 O O . GLY A 1 441 ? 10.059 37.162 -7.032 1.00 51.56 441 GLY A O 1
ATOM 3462 N N . GLN A 1 442 ? 11.803 37.006 -8.440 1.00 59.84 442 GLN A N 1
ATOM 3463 C CA . GLN A 1 442 ? 11.082 36.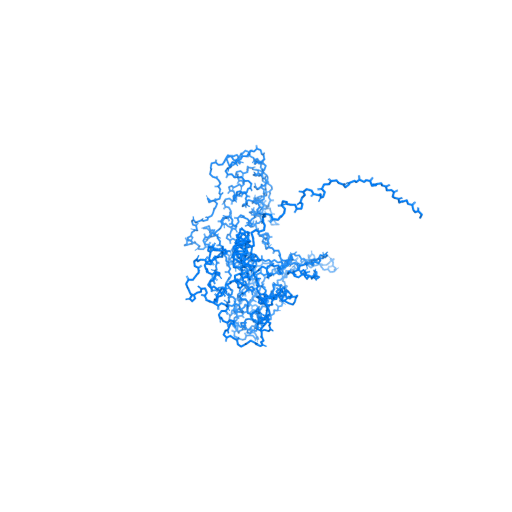166 -9.391 1.00 59.84 442 GLN A CA 1
ATOM 3464 C C . GLN A 1 442 ? 10.864 34.791 -8.752 1.00 59.84 442 GLN A C 1
ATOM 3466 O O . GLN A 1 442 ? 11.803 34.128 -8.308 1.00 59.84 442 GLN A O 1
ATOM 3471 N N . LYS A 1 443 ? 9.601 34.372 -8.660 1.00 64.88 443 LYS A N 1
ATOM 3472 C CA . LYS A 1 443 ? 9.264 33.000 -8.282 1.00 64.88 443 LYS A CA 1
ATOM 3473 C C . LYS A 1 443 ? 9.558 32.105 -9.476 1.00 64.88 443 LYS A C 1
ATOM 3475 O O . LYS A 1 443 ? 9.050 32.365 -10.564 1.00 64.88 443 LYS A O 1
ATOM 3480 N N . CYS A 1 444 ? 10.374 31.081 -9.266 1.00 72.88 444 CYS A N 1
ATOM 3481 C CA . CYS A 1 444 ? 10.679 30.070 -10.263 1.00 72.88 444 CYS A CA 1
ATOM 3482 C C . CYS A 1 444 ? 10.161 28.723 -9.758 1.00 72.88 444 CYS A C 1
ATOM 3484 O O . CYS A 1 444 ? 10.469 28.300 -8.642 1.00 72.88 444 CYS A O 1
ATOM 3486 N N . ASN A 1 445 ? 9.331 28.076 -10.564 1.00 75.75 445 ASN A N 1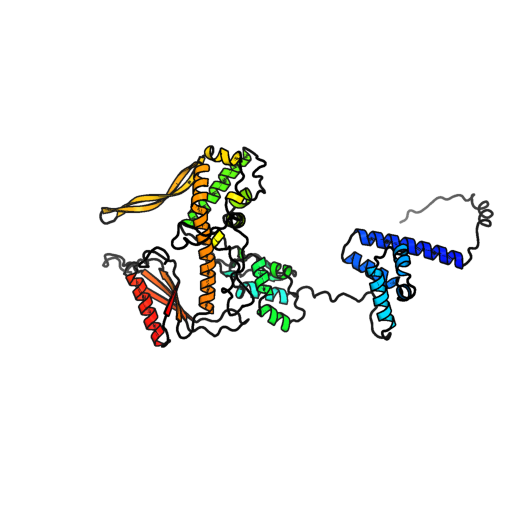
ATOM 3487 C CA . ASN A 1 445 ? 8.811 26.746 -10.300 1.00 75.75 445 ASN A CA 1
ATOM 3488 C C . ASN A 1 445 ? 9.722 25.730 -10.986 1.00 75.75 445 ASN A C 1
ATOM 3490 O O . ASN A 1 445 ? 10.089 25.907 -12.151 1.00 75.75 445 ASN A O 1
ATOM 3494 N N . GLU A 1 446 ? 10.077 24.675 -10.260 1.00 82.19 446 GLU A N 1
ATOM 3495 C CA . GLU A 1 446 ? 10.804 23.535 -10.805 1.00 82.19 446 GLU A CA 1
ATOM 3496 C C . GLU A 1 446 ? 9.811 22.398 -11.036 1.00 82.19 446 GLU A C 1
ATOM 3498 O O . GLU A 1 446 ? 9.184 21.888 -10.109 1.00 82.19 446 GLU A O 1
ATOM 3503 N N . TYR A 1 447 ? 9.665 22.005 -12.292 1.00 83.69 447 TYR A N 1
ATOM 3504 C CA . TYR A 1 447 ? 8.893 20.841 -12.678 1.00 83.69 447 TYR A CA 1
ATOM 3505 C C . TYR A 1 447 ? 9.839 19.680 -12.948 1.00 83.69 447 TYR A C 1
ATOM 3507 O O . TYR A 1 447 ? 10.750 19.780 -13.778 1.00 83.69 447 TYR A O 1
ATOM 3515 N N . VAL A 1 448 ? 9.654 18.601 -12.194 1.00 87.12 448 VAL A N 1
ATOM 3516 C CA . VAL A 1 448 ? 10.570 17.468 -12.148 1.00 87.12 448 VAL A CA 1
ATOM 3517 C C . VAL A 1 448 ? 9.908 16.268 -12.798 1.00 87.12 448 VAL A C 1
ATOM 3519 O O . VAL A 1 448 ? 8.794 15.887 -12.443 1.00 87.12 448 VAL A O 1
ATOM 3522 N N . CYS A 1 449 ? 10.615 15.656 -13.744 1.00 90.31 449 CYS A N 1
ATOM 3523 C CA . CYS A 1 449 ? 10.179 14.438 -14.408 1.00 90.31 449 CYS A CA 1
ATOM 3524 C C . CYS A 1 449 ? 11.259 13.356 -14.307 1.00 90.31 449 CYS A C 1
ATOM 3526 O O . CYS A 1 449 ? 12.429 13.607 -14.602 1.00 90.31 449 CYS A O 1
ATOM 3528 N N . LEU A 1 450 ? 10.855 12.141 -13.941 1.00 93.62 450 LEU A N 1
ATOM 3529 C CA . LEU A 1 450 ? 11.647 10.930 -14.139 1.00 93.62 450 LEU A CA 1
ATOM 3530 C C . LEU A 1 450 ? 11.122 10.229 -15.382 1.00 93.62 450 LEU A C 1
ATOM 3532 O O . LEU A 1 450 ? 9.965 9.811 -15.403 1.00 93.62 450 LEU A O 1
ATOM 3536 N N . VAL A 1 451 ? 11.960 10.102 -16.403 1.00 95.25 451 VAL A N 1
ATOM 3537 C CA . VAL A 1 451 ? 11.585 9.434 -17.648 1.00 95.25 451 VAL A CA 1
ATOM 3538 C C . VAL A 1 451 ? 12.256 8.073 -17.695 1.00 95.25 451 VAL A C 1
ATOM 3540 O O . VAL A 1 451 ? 13.480 7.973 -17.733 1.00 95.25 451 VAL A O 1
ATOM 3543 N N . LEU A 1 452 ? 11.442 7.025 -17.676 1.00 96.00 452 LEU A N 1
ATOM 3544 C CA . LEU A 1 452 ? 11.874 5.643 -17.801 1.00 96.00 452 LEU A CA 1
ATOM 3545 C C . LEU A 1 452 ? 11.739 5.207 -19.259 1.00 96.00 452 LEU A C 1
ATOM 3547 O O . LEU A 1 452 ? 10.643 5.246 -19.824 1.00 96.00 452 LEU A O 1
ATOM 3551 N N . HIS A 1 453 ? 12.848 4.785 -19.857 1.00 94.75 453 HIS A N 1
ATOM 3552 C CA . HIS A 1 453 ? 12.915 4.385 -21.261 1.00 94.75 453 HIS A CA 1
ATOM 3553 C C . HIS A 1 453 ? 13.982 3.308 -21.486 1.00 94.75 453 HIS A C 1
ATOM 3555 O O . HIS A 1 453 ? 14.728 2.949 -20.571 1.00 94.75 453 HIS A O 1
ATOM 3561 N N . SER A 1 454 ? 14.047 2.798 -22.720 1.00 92.44 454 SER A N 1
ATOM 3562 C CA . SER A 1 454 ? 15.051 1.817 -23.165 1.00 92.44 454 SER A CA 1
ATOM 3563 C C . SER A 1 454 ? 15.279 0.685 -22.149 1.00 92.44 454 SER A C 1
ATOM 3565 O O . SER A 1 454 ? 16.394 0.516 -21.650 1.00 92.44 454 SER A O 1
ATOM 3567 N N . PRO A 1 455 ? 14.215 -0.033 -21.759 1.00 93.50 455 PRO A N 1
ATOM 3568 C CA . PRO A 1 455 ? 14.324 -1.134 -20.824 1.00 93.50 455 PRO A CA 1
ATOM 3569 C C . PRO A 1 455 ? 15.035 -2.333 -21.460 1.00 93.50 455 PRO A C 1
ATOM 3571 O O . PRO A 1 455 ? 14.897 -2.581 -22.657 1.00 93.50 455 PRO A O 1
ATOM 3574 N N . GLU A 1 456 ? 15.748 -3.105 -20.641 1.00 91.06 456 GLU A N 1
ATOM 3575 C CA . GLU A 1 456 ? 16.239 -4.431 -21.028 1.00 91.06 456 GLU A CA 1
ATOM 3576 C C . GLU A 1 456 ? 15.065 -5.419 -21.186 1.00 91.06 456 GLU A C 1
ATOM 3578 O O . GLU A 1 456 ? 13.945 -5.187 -20.705 1.00 91.06 456 GLU A O 1
ATOM 3583 N N . GLU A 1 457 ? 15.317 -6.543 -21.860 1.00 86.62 457 GLU A N 1
ATOM 3584 C CA . GLU A 1 457 ? 14.350 -7.636 -21.922 1.00 86.62 457 GLU A CA 1
ATOM 3585 C C . GLU A 1 457 ? 14.045 -8.171 -20.518 1.00 86.62 457 GLU A C 1
ATOM 3587 O O . GLU A 1 457 ? 14.867 -8.121 -19.602 1.00 86.62 457 GLU A O 1
ATOM 3592 N N . THR A 1 458 ? 12.815 -8.648 -20.329 1.00 82.19 458 THR A N 1
ATOM 3593 C CA . THR A 1 458 ? 12.427 -9.256 -19.055 1.00 82.19 458 THR A CA 1
ATOM 3594 C C . THR A 1 458 ? 12.615 -10.753 -19.146 1.00 82.19 458 THR A C 1
ATOM 3596 O O . THR A 1 458 ? 11.846 -11.428 -19.826 1.00 82.19 458 THR A O 1
ATOM 3599 N N . GLU A 1 459 ? 13.615 -11.266 -18.442 1.00 81.25 459 GLU A N 1
ATOM 3600 C CA . GLU A 1 459 ? 13.834 -12.700 -18.321 1.00 81.25 459 GLU A CA 1
ATOM 3601 C C . GLU A 1 459 ? 13.129 -13.237 -17.070 1.00 81.25 459 GLU A C 1
ATOM 3603 O O . GLU A 1 459 ? 13.022 -12.579 -16.029 1.00 81.25 459 GLU A O 1
ATOM 3608 N N . ILE A 1 460 ? 12.593 -14.450 -17.181 1.00 80.00 460 ILE A N 1
ATOM 3609 C CA . ILE A 1 460 ? 11.946 -15.110 -16.052 1.00 80.00 460 ILE A CA 1
ATOM 3610 C C . ILE A 1 460 ? 13.035 -15.492 -15.041 1.00 80.00 460 ILE A C 1
ATOM 3612 O O . ILE A 1 460 ? 14.069 -16.045 -15.414 1.00 80.00 460 ILE A O 1
ATOM 3616 N N . GLY A 1 461 ? 12.840 -15.111 -13.777 1.00 69.38 461 GLY A N 1
ATOM 3617 C CA . GLY A 1 461 ? 13.756 -15.443 -12.687 1.00 69.38 461 GLY A CA 1
ATOM 3618 C C . GLY A 1 461 ? 15.054 -14.642 -12.621 1.00 69.38 461 GLY A C 1
ATOM 3619 O O . GLY A 1 461 ? 15.845 -14.866 -11.705 1.00 69.38 461 GLY A O 1
ATOM 3620 N N . SER A 1 462 ? 15.267 -13.679 -13.524 1.00 68.31 462 SER A N 1
ATOM 3621 C CA . SER A 1 462 ? 16.423 -12.770 -13.494 1.00 68.31 462 SER A CA 1
ATOM 3622 C C . SER A 1 462 ? 16.211 -11.538 -12.599 1.00 68.31 462 SER A C 1
ATOM 3624 O O . SER A 1 462 ? 17.043 -10.629 -12.586 1.00 68.31 462 SER A O 1
ATOM 3626 N N . GLY A 1 463 ? 15.087 -11.472 -11.878 1.00 71.75 463 GLY A N 1
ATOM 3627 C CA . GLY A 1 463 ? 14.668 -10.301 -11.110 1.00 71.75 463 GLY A CA 1
ATOM 3628 C C . GLY A 1 463 ? 14.084 -9.176 -11.976 1.00 71.75 463 GLY A C 1
ATOM 3629 O O . GLY A 1 463 ? 13.683 -9.376 -13.121 1.00 71.75 463 GLY A O 1
ATOM 3630 N N . ALA A 1 464 ? 13.984 -7.969 -11.413 1.00 80.56 464 ALA A N 1
ATOM 3631 C CA . ALA A 1 464 ? 13.439 -6.818 -12.131 1.00 80.56 464 ALA A CA 1
ATOM 3632 C C . ALA A 1 464 ? 14.335 -6.419 -13.320 1.00 80.56 464 ALA A C 1
ATOM 3634 O O . ALA A 1 464 ? 15.547 -6.273 -13.159 1.00 80.56 464 ALA A O 1
ATOM 3635 N N . ARG A 1 465 ? 13.730 -6.185 -14.496 1.00 86.44 465 ARG A N 1
ATOM 3636 C CA . ARG A 1 465 ? 14.452 -5.704 -15.685 1.00 86.44 465 ARG A CA 1
ATOM 3637 C C . ARG A 1 465 ? 15.101 -4.348 -15.411 1.00 86.44 465 ARG A C 1
ATOM 3639 O O . ARG A 1 465 ? 14.509 -3.504 -14.728 1.00 86.44 465 ARG A O 1
ATOM 3646 N N . LYS A 1 466 ? 16.292 -4.105 -15.961 1.00 88.88 466 LYS A N 1
ATOM 3647 C CA . LYS A 1 466 ? 16.909 -2.777 -15.870 1.00 88.88 466 LYS A CA 1
ATOM 3648 C C . LYS A 1 466 ? 16.210 -1.815 -16.814 1.00 88.88 466 LYS A C 1
ATOM 3650 O O . LYS A 1 466 ? 15.830 -2.176 -17.924 1.00 88.88 466 LYS A O 1
ATOM 3655 N N . VAL A 1 467 ? 16.055 -0.578 -16.361 1.00 92.06 467 VAL A N 1
ATOM 3656 C CA . VAL A 1 467 ? 15.427 0.493 -17.134 1.00 92.06 467 VAL A CA 1
ATOM 3657 C C . VAL A 1 467 ? 16.277 1.745 -17.007 1.00 92.06 467 VAL A C 1
ATOM 3659 O O . VAL A 1 467 ? 16.714 2.082 -15.903 1.00 92.06 467 VAL A O 1
ATOM 3662 N N . THR A 1 468 ? 16.519 2.425 -18.127 1.00 94.31 468 THR A N 1
ATOM 3663 C CA . THR A 1 468 ? 17.219 3.712 -18.113 1.00 94.31 468 THR A CA 1
ATOM 3664 C C . THR A 1 468 ? 16.281 4.769 -17.541 1.00 94.31 468 THR A C 1
ATOM 3666 O O . THR A 1 468 ? 15.113 4.831 -17.921 1.00 94.31 468 THR A O 1
ATOM 3669 N N . CYS A 1 469 ? 16.774 5.567 -16.593 1.00 95.25 469 CYS A N 1
ATOM 3670 C CA . CYS A 1 469 ? 16.014 6.629 -15.943 1.00 95.25 469 CYS A CA 1
ATOM 3671 C C . CYS A 1 469 ? 16.728 7.964 -16.130 1.00 95.25 469 CYS A C 1
ATOM 3673 O O . CYS A 1 469 ? 17.748 8.223 -15.487 1.00 95.25 469 CYS A O 1
ATOM 3675 N N . ASP A 1 470 ? 16.128 8.829 -16.932 1.00 95.00 470 ASP A N 1
ATOM 3676 C CA . ASP A 1 470 ? 16.581 10.196 -17.130 1.00 95.00 470 ASP A CA 1
ATOM 3677 C C . ASP A 1 470 ? 15.869 11.144 -16.159 1.00 95.00 470 ASP A C 1
ATOM 3679 O O . ASP A 1 470 ? 14.669 11.032 -15.892 1.00 95.00 470 ASP A O 1
ATOM 3683 N N . TYR A 1 471 ? 16.628 12.098 -15.619 1.00 92.75 471 TYR A N 1
ATOM 3684 C CA . TYR A 1 471 ? 16.130 13.135 -14.717 1.00 92.75 471 TYR A CA 1
ATOM 3685 C C . TYR A 1 471 ? 15.988 14.457 -15.474 1.00 92.75 471 TYR A C 1
ATOM 3687 O O . TYR A 1 471 ? 16.984 15.116 -15.785 1.00 92.75 471 TYR A O 1
ATOM 3695 N N . VAL A 1 472 ? 14.748 14.856 -15.760 1.00 91.25 472 VAL A N 1
ATOM 3696 C CA . VAL A 1 472 ? 14.432 16.079 -16.504 1.00 91.25 472 VAL A CA 1
ATOM 3697 C C . VAL A 1 472 ? 13.914 17.143 -15.539 1.00 91.25 472 VAL A C 1
ATOM 3699 O O . VAL A 1 472 ? 12.991 16.903 -14.764 1.00 91.25 472 VAL A O 1
ATOM 3702 N N . ARG A 1 473 ? 14.509 18.338 -15.602 1.00 88.50 473 ARG A N 1
ATOM 3703 C CA . ARG A 1 473 ? 14.073 19.521 -14.851 1.00 88.50 473 ARG A CA 1
ATOM 3704 C C . ARG A 1 473 ? 13.670 20.623 -15.803 1.00 88.50 473 ARG A C 1
ATOM 3706 O O . ARG A 1 473 ? 14.458 20.993 -16.674 1.00 88.50 473 ARG A O 1
ATOM 3713 N N . ILE A 1 474 ? 12.491 21.180 -15.583 1.00 86.50 474 ILE A N 1
ATOM 3714 C CA . ILE A 1 474 ? 11.969 22.305 -16.348 1.00 86.50 474 ILE A CA 1
ATOM 3715 C C . ILE A 1 474 ? 11.741 23.456 -15.374 1.00 86.50 474 ILE A C 1
ATOM 3717 O O . ILE A 1 474 ? 10.979 23.337 -14.419 1.00 86.50 474 ILE A O 1
ATOM 3721 N N . TRP A 1 475 ? 12.428 24.569 -15.616 1.00 83.56 475 TRP A N 1
ATOM 3722 C CA . TRP A 1 475 ? 12.318 25.782 -14.812 1.00 83.56 475 TRP A CA 1
ATOM 3723 C C . TRP A 1 475 ? 11.377 26.759 -15.500 1.00 83.56 475 TRP A C 1
ATOM 3725 O O . TRP A 1 475 ? 11.534 27.034 -16.690 1.00 83.56 475 TRP A O 1
ATOM 3735 N N . SER A 1 476 ? 10.403 27.282 -14.762 1.00 76.44 476 SER A N 1
ATOM 3736 C CA . SER A 1 476 ? 9.413 28.203 -15.313 1.00 76.44 476 SER A CA 1
ATOM 3737 C C . SER A 1 476 ? 9.007 29.270 -14.310 1.00 76.44 476 SER A C 1
ATOM 3739 O O . SER A 1 476 ? 8.785 28.993 -13.134 1.00 76.44 476 SER A O 1
ATOM 3741 N N . THR A 1 477 ? 8.853 30.502 -14.785 1.00 74.88 477 THR A N 1
ATOM 3742 C CA . THR A 1 477 ? 8.225 31.586 -14.017 1.00 74.88 477 THR A CA 1
ATOM 3743 C C . THR A 1 477 ? 6.697 31.499 -14.040 1.00 74.88 477 THR A C 1
ATOM 3745 O O . THR A 1 477 ? 6.031 32.161 -13.242 1.00 74.88 477 THR A O 1
ATOM 3748 N N . ALA A 1 478 ? 6.122 30.673 -14.924 1.00 68.44 478 ALA A N 1
ATOM 3749 C CA . ALA A 1 478 ? 4.693 30.395 -14.940 1.00 68.44 478 ALA A CA 1
ATOM 3750 C C . ALA A 1 478 ? 4.310 29.542 -13.725 1.00 68.44 478 ALA A C 1
ATOM 3752 O O . ALA A 1 478 ? 5.027 28.608 -13.368 1.00 68.44 478 ALA A O 1
ATOM 3753 N N . GLY A 1 479 ? 3.178 29.864 -13.094 1.00 66.25 479 GLY A N 1
ATOM 3754 C CA . GLY A 1 479 ? 2.595 29.031 -12.041 1.00 66.25 479 GLY A CA 1
ATOM 3755 C C . GLY A 1 479 ? 2.183 27.647 -12.551 1.00 66.25 479 GLY A C 1
ATOM 3756 O O . GLY A 1 479 ? 2.096 27.417 -13.760 1.00 66.25 479 GLY A O 1
ATOM 3757 N N . THR A 1 480 ? 1.903 26.733 -11.621 1.00 71.00 480 THR A N 1
ATOM 3758 C CA . THR A 1 480 ? 1.355 25.412 -11.952 1.00 71.00 480 THR A CA 1
ATOM 3759 C C . THR A 1 480 ? 0.053 25.581 -12.737 1.00 71.00 480 THR A C 1
ATOM 3761 O O . THR A 1 480 ? -0.840 26.332 -12.342 1.00 71.00 480 THR A O 1
ATOM 3764 N N . SER A 1 481 ? -0.013 24.958 -13.912 1.00 74.88 481 SER A N 1
ATOM 3765 C CA . SER A 1 481 ? -1.181 24.990 -14.793 1.00 74.88 481 SER A CA 1
ATOM 3766 C C . SER A 1 481 ? -1.179 23.774 -15.709 1.00 74.88 481 SER A C 1
ATOM 3768 O O . SER A 1 481 ? -0.115 23.243 -16.049 1.00 74.88 481 SER A O 1
ATOM 3770 N N . ALA A 1 482 ? -2.369 23.370 -16.149 1.00 79.00 482 ALA A N 1
ATOM 3771 C CA . ALA A 1 482 ? -2.532 22.278 -17.100 1.00 79.00 482 ALA A CA 1
ATOM 3772 C C . ALA A 1 482 ? -1.853 22.564 -18.444 1.00 79.00 482 ALA A C 1
ATOM 3774 O O . ALA A 1 482 ? -1.279 21.667 -19.059 1.00 79.00 482 ALA A O 1
ATOM 3775 N N . GLU A 1 483 ? -1.868 23.818 -18.894 1.00 81.25 483 GLU A N 1
ATOM 3776 C CA . GLU A 1 483 ? -1.195 24.233 -20.121 1.00 81.25 483 GLU A CA 1
ATOM 3777 C C . GLU A 1 483 ? 0.318 24.014 -20.034 1.00 81.25 483 GLU A C 1
ATOM 3779 O O . GLU A 1 483 ? 0.901 23.416 -20.941 1.00 81.25 483 GLU A O 1
ATOM 3784 N N . PHE A 1 484 ? 0.943 24.456 -18.936 1.00 82.12 484 PHE A N 1
ATOM 3785 C CA . PHE A 1 484 ? 2.375 24.266 -18.712 1.00 82.12 484 PHE A CA 1
ATOM 3786 C C . PHE A 1 484 ? 2.733 22.779 -18.597 1.00 82.12 484 PHE A C 1
ATOM 3788 O O . PHE A 1 484 ? 3.673 22.322 -19.247 1.00 82.12 484 PHE A O 1
ATOM 3795 N N . HIS A 1 485 ? 1.948 22.013 -17.838 1.00 84.12 485 HIS A N 1
ATOM 3796 C CA . HIS A 1 485 ? 2.137 20.574 -17.671 1.00 84.12 485 HIS A CA 1
ATOM 3797 C C . HIS A 1 485 ? 2.072 19.813 -19.006 1.00 84.12 485 HIS A C 1
ATOM 3799 O O . HIS A 1 485 ? 2.995 19.078 -19.355 1.00 84.12 485 HIS A O 1
ATOM 3805 N N . HIS A 1 486 ? 1.027 20.042 -19.806 1.00 85.62 486 HIS A N 1
ATOM 3806 C CA . HIS A 1 486 ? 0.896 19.405 -21.116 1.00 85.62 486 HIS A CA 1
ATOM 3807 C C . HIS A 1 486 ? 1.991 19.835 -22.094 1.00 85.62 486 HIS A C 1
ATOM 3809 O O . HIS A 1 486 ? 2.409 19.030 -22.925 1.00 85.62 486 HIS A O 1
ATOM 3815 N N . GLN A 1 487 ? 2.457 21.087 -22.022 1.00 88.06 487 GLN A N 1
ATOM 3816 C CA . GLN A 1 487 ? 3.576 21.523 -22.851 1.00 88.06 487 GLN A CA 1
ATOM 3817 C C . GLN A 1 487 ? 4.864 20.787 -22.473 1.00 88.06 487 GLN A C 1
ATOM 3819 O O . GLN A 1 487 ? 5.522 20.253 -23.359 1.00 88.06 487 GLN A O 1
ATOM 3824 N N . ALA A 1 488 ? 5.164 20.669 -21.178 1.00 89.12 488 ALA A N 1
ATOM 3825 C CA . ALA A 1 488 ? 6.315 19.911 -20.697 1.00 89.12 488 ALA A CA 1
ATOM 3826 C C . ALA A 1 488 ? 6.286 18.446 -21.171 1.00 89.12 488 ALA A C 1
ATOM 3828 O O . ALA A 1 488 ? 7.296 17.927 -21.642 1.00 89.12 488 ALA A O 1
ATOM 3829 N N . LEU A 1 489 ? 5.120 17.793 -21.118 1.00 91.25 489 LEU A N 1
ATOM 3830 C CA . LEU A 1 489 ? 4.948 16.428 -21.623 1.00 91.25 489 LEU A CA 1
ATOM 3831 C C . LEU A 1 489 ? 5.141 16.321 -23.145 1.00 91.25 489 LEU A C 1
ATOM 3833 O O . LEU A 1 489 ? 5.757 15.363 -23.611 1.00 91.25 489 LEU A O 1
ATOM 3837 N N . ARG A 1 490 ? 4.661 17.303 -23.923 1.00 92.19 490 ARG A N 1
ATOM 3838 C CA . ARG A 1 490 ? 4.905 17.364 -25.377 1.00 92.19 490 ARG A CA 1
ATOM 3839 C C . ARG A 1 490 ? 6.386 17.532 -25.700 1.00 92.19 490 ARG A C 1
ATOM 3841 O O . ARG A 1 490 ? 6.879 16.863 -26.605 1.00 92.19 490 ARG A O 1
ATOM 3848 N N . ASP A 1 491 ? 7.086 18.382 -24.955 1.00 93.06 491 ASP A N 1
ATOM 3849 C CA . ASP A 1 491 ? 8.519 18.622 -25.142 1.00 93.06 491 ASP A CA 1
ATOM 3850 C C . ASP A 1 491 ? 9.336 17.369 -24.797 1.00 93.06 491 ASP A C 1
ATOM 3852 O O . ASP A 1 491 ? 10.256 17.006 -25.534 1.00 93.06 491 ASP A O 1
ATOM 3856 N N . ILE A 1 492 ? 8.956 16.658 -23.725 1.00 94.19 492 ILE A N 1
ATOM 3857 C CA . ILE A 1 492 ? 9.508 15.339 -23.393 1.00 94.19 492 ILE A CA 1
ATOM 3858 C C . ILE A 1 492 ? 9.253 14.377 -24.556 1.00 94.19 492 ILE A C 1
ATOM 3860 O O . ILE A 1 492 ? 10.211 13.863 -25.123 1.00 94.19 492 ILE A O 1
ATOM 3864 N N . HIS A 1 493 ? 8.005 14.182 -24.987 1.00 94.56 493 HIS A N 1
ATOM 3865 C CA . HIS A 1 493 ? 7.703 13.276 -26.099 1.00 94.56 493 HIS A CA 1
ATOM 3866 C C . HIS A 1 493 ? 8.540 13.595 -27.351 1.00 94.56 493 HIS A C 1
ATOM 3868 O O . HIS A 1 493 ? 9.197 12.709 -27.895 1.00 94.56 493 HIS A O 1
ATOM 3874 N N . ALA A 1 494 ? 8.602 14.866 -27.762 1.00 94.44 494 ALA A N 1
ATOM 3875 C CA . ALA A 1 494 ? 9.393 15.299 -28.913 1.00 94.44 494 ALA A CA 1
ATOM 3876 C C . ALA A 1 494 ? 10.891 14.993 -28.749 1.00 94.44 494 ALA A C 1
ATOM 3878 O O . ALA A 1 494 ? 11.532 14.531 -29.693 1.00 94.44 494 ALA A O 1
ATOM 3879 N N . ARG A 1 495 ? 11.450 15.206 -27.550 1.00 93.75 495 ARG A N 1
ATOM 3880 C CA . ARG A 1 495 ? 12.853 14.905 -27.242 1.00 93.75 495 ARG A CA 1
ATOM 3881 C C . ARG A 1 495 ? 13.158 13.415 -27.371 1.00 93.75 495 ARG A C 1
ATOM 3883 O O . ARG A 1 495 ? 14.159 13.077 -27.999 1.00 93.75 495 ARG A O 1
ATOM 3890 N N . TYR A 1 496 ? 12.331 12.546 -26.789 1.00 94.88 496 TYR A N 1
ATOM 3891 C CA . TYR A 1 496 ? 12.562 11.096 -26.814 1.00 94.88 496 TYR A CA 1
ATOM 3892 C C . TYR A 1 496 ? 12.287 10.493 -28.191 1.00 94.88 496 TYR A C 1
ATOM 3894 O O . TYR A 1 496 ? 13.012 9.594 -28.609 1.00 94.88 496 TYR A O 1
ATOM 3902 N N . HIS A 1 497 ? 11.348 11.055 -28.953 1.00 94.75 497 HIS A N 1
ATOM 3903 C CA . HIS A 1 497 ? 11.088 10.642 -30.332 1.00 94.75 497 HIS A CA 1
ATOM 3904 C C . HIS A 1 497 ? 12.320 10.809 -31.249 1.00 94.75 497 HIS A C 1
ATOM 3906 O O . HIS A 1 497 ? 12.470 10.077 -32.223 1.00 94.75 497 HIS A O 1
ATOM 3912 N N . MET A 1 498 ? 13.260 11.711 -30.920 1.00 93.12 498 MET A N 1
ATOM 3913 C CA . MET A 1 498 ? 14.509 11.873 -31.685 1.00 93.12 498 MET A CA 1
ATOM 3914 C C . MET A 1 498 ? 15.419 10.634 -31.663 1.00 93.12 498 MET A C 1
ATOM 3916 O O . MET A 1 498 ? 16.222 10.464 -32.579 1.00 93.12 498 MET A O 1
ATOM 3920 N N . PHE A 1 499 ? 15.346 9.802 -30.621 1.00 90.50 499 PHE A N 1
ATOM 3921 C CA . PHE A 1 499 ? 16.188 8.605 -30.472 1.00 90.50 499 PHE A CA 1
ATOM 3922 C C . PHE A 1 499 ? 15.393 7.313 -30.242 1.00 90.50 499 PHE A C 1
ATOM 3924 O O . PHE A 1 499 ? 15.956 6.226 -30.347 1.00 90.50 499 PHE A O 1
ATOM 3931 N N . LEU A 1 500 ? 14.083 7.418 -30.016 1.00 92.19 500 LEU A N 1
ATOM 3932 C CA . LEU A 1 500 ? 13.104 6.337 -30.078 1.00 92.19 500 LEU A CA 1
ATOM 3933 C C . LEU A 1 500 ? 12.119 6.659 -31.216 1.00 92.19 500 LEU A C 1
ATOM 3935 O O . LEU A 1 500 ? 11.029 7.167 -30.961 1.00 92.19 500 LEU A O 1
ATOM 3939 N N . PRO A 1 501 ? 12.486 6.406 -32.486 1.00 91.31 501 PRO A N 1
ATOM 3940 C CA . PRO A 1 501 ? 11.702 6.857 -33.641 1.00 91.31 501 PRO A CA 1
ATOM 3941 C C . PRO A 1 501 ? 10.331 6.173 -33.761 1.00 91.31 501 PRO A C 1
ATOM 3943 O O . PRO A 1 501 ? 9.475 6.644 -34.503 1.00 91.31 501 PRO A O 1
ATOM 3946 N N . LEU A 1 502 ? 10.122 5.060 -33.050 1.00 95.50 502 LEU A N 1
ATOM 3947 C CA . LEU A 1 502 ? 8.850 4.336 -32.990 1.00 95.50 502 LEU A CA 1
ATOM 3948 C C . LEU A 1 502 ? 7.997 4.726 -31.773 1.00 95.50 502 LEU A C 1
ATOM 3950 O O . LEU A 1 502 ? 6.975 4.090 -31.543 1.00 95.50 502 LEU A O 1
ATOM 3954 N N . LEU A 1 503 ? 8.403 5.744 -31.002 1.00 95.81 503 LEU A N 1
ATOM 3955 C CA . LEU A 1 503 ? 7.658 6.222 -29.839 1.00 95.81 503 LEU A CA 1
ATOM 3956 C C . LEU A 1 503 ? 6.264 6.710 -30.263 1.00 95.81 503 LEU A C 1
ATOM 3958 O O . LEU A 1 503 ? 6.154 7.657 -31.044 1.00 95.81 503 LEU A O 1
ATOM 3962 N N . GLU A 1 504 ? 5.233 6.062 -29.723 1.00 94.31 504 GLU A N 1
ATOM 3963 C CA . GLU A 1 504 ? 3.811 6.313 -29.978 1.00 94.31 504 GLU A CA 1
ATOM 3964 C C . GLU A 1 504 ? 3.126 6.943 -28.754 1.00 94.31 504 GLU A C 1
ATOM 3966 O O . GLU A 1 504 ? 2.338 7.877 -28.906 1.00 94.31 504 GLU A O 1
ATOM 3971 N N . GLU A 1 505 ? 3.436 6.465 -27.542 1.00 93.00 505 GLU A N 1
ATOM 3972 C CA . GLU A 1 505 ? 2.713 6.846 -26.321 1.00 93.00 505 GLU A CA 1
ATOM 3973 C C . GLU A 1 505 ? 3.644 7.190 -25.146 1.00 93.00 505 GLU A C 1
ATOM 3975 O O . GLU A 1 505 ? 4.715 6.607 -24.954 1.00 93.00 505 GLU A O 1
ATOM 3980 N N . ILE A 1 506 ? 3.195 8.131 -24.308 1.00 92.81 506 ILE A N 1
ATOM 3981 C CA . ILE A 1 506 ? 3.773 8.396 -22.985 1.00 92.81 506 ILE A CA 1
ATOM 3982 C C . ILE A 1 506 ? 2.766 7.997 -21.909 1.00 92.81 506 ILE A C 1
ATOM 3984 O O . ILE A 1 506 ? 1.606 8.405 -21.945 1.00 92.81 506 ILE A O 1
ATOM 3988 N N . HIS A 1 507 ? 3.215 7.237 -20.918 1.00 92.50 507 HIS A N 1
ATOM 3989 C CA . HIS A 1 507 ? 2.395 6.874 -19.766 1.00 92.50 507 HIS A CA 1
ATOM 3990 C C . HIS A 1 507 ? 2.777 7.769 -18.595 1.00 92.50 507 HIS A C 1
ATOM 3992 O O . HIS A 1 507 ? 3.913 7.722 -18.117 1.00 92.50 507 HIS A O 1
ATOM 3998 N N . VAL A 1 508 ? 1.841 8.590 -18.129 1.00 89.38 508 VAL A N 1
ATOM 3999 C CA . VAL A 1 508 ? 2.118 9.606 -17.110 1.00 89.38 508 VAL A CA 1
ATOM 4000 C C . VAL A 1 508 ? 1.666 9.126 -15.735 1.00 89.38 508 VAL A C 1
ATOM 4002 O O . VAL A 1 508 ? 0.520 8.731 -15.542 1.00 89.38 508 VAL A O 1
ATOM 4005 N N . TRP A 1 509 ? 2.573 9.209 -14.766 1.00 87.81 509 TRP A N 1
ATOM 4006 C CA . TRP A 1 509 ? 2.337 8.918 -13.356 1.00 87.81 509 TRP A CA 1
ATOM 4007 C C . TRP A 1 509 ? 2.530 10.190 -12.532 1.00 87.81 509 TRP A C 1
ATOM 4009 O O . TRP A 1 509 ? 3.611 10.771 -12.530 1.00 87.81 509 TRP A O 1
ATOM 4019 N N . SER A 1 510 ? 1.495 10.623 -11.813 1.00 79.88 510 SER A N 1
ATOM 4020 C CA . SER A 1 510 ? 1.477 11.906 -11.101 1.00 79.88 510 SER A CA 1
ATOM 4021 C C . SER A 1 510 ? 0.737 11.818 -9.773 1.00 79.88 510 SER A C 1
ATOM 4023 O O . SER A 1 510 ? -0.025 10.880 -9.537 1.00 79.88 510 SER A O 1
ATOM 4025 N N . ASP A 1 511 ? 0.949 12.814 -8.914 1.00 69.81 511 ASP A N 1
ATOM 4026 C CA . ASP A 1 511 ? 0.218 13.018 -7.663 1.00 69.81 511 ASP A CA 1
ATOM 4027 C C . ASP A 1 511 ? -1.242 13.479 -7.859 1.00 69.81 511 ASP A C 1
ATOM 4029 O O . ASP A 1 511 ? -2.016 13.465 -6.899 1.00 69.81 511 ASP A O 1
ATOM 4033 N N . GLY A 1 512 ? -1.631 13.825 -9.094 1.00 64.06 512 GLY A N 1
ATOM 4034 C CA . GLY A 1 512 ? -3.018 14.091 -9.475 1.00 64.06 512 GLY A CA 1
ATOM 4035 C C . GLY A 1 512 ? -3.540 15.458 -9.035 1.00 64.06 512 GLY A C 1
ATOM 4036 O O . GLY A 1 512 ? -4.750 15.613 -8.837 1.00 64.06 512 GLY A O 1
ATOM 4037 N N . ASP A 1 513 ? -2.665 16.458 -8.864 1.00 65.44 513 ASP A N 1
ATOM 4038 C CA . ASP A 1 513 ? -3.109 17.812 -8.523 1.00 65.44 513 ASP A CA 1
ATOM 4039 C C . ASP A 1 513 ? -4.081 18.365 -9.581 1.00 65.44 513 ASP A C 1
ATOM 4041 O O . ASP A 1 513 ? -3.737 18.585 -10.741 1.00 65.44 513 ASP A O 1
ATOM 4045 N N . SER A 1 514 ? -5.309 18.658 -9.153 1.00 58.00 514 SER A N 1
ATOM 4046 C CA . SER A 1 514 ? -6.366 19.260 -9.973 1.00 58.00 514 SER A CA 1
ATOM 4047 C C . SER A 1 514 ? -5.980 20.581 -10.648 1.00 58.00 514 SER A C 1
ATOM 4049 O O . SER A 1 514 ? -6.590 20.943 -11.648 1.00 58.00 514 SER A O 1
ATOM 4051 N N . SER A 1 515 ? -4.982 21.309 -10.129 1.00 58.19 515 SER A N 1
ATOM 4052 C CA . SER A 1 515 ? -4.477 22.529 -10.779 1.00 58.19 515 SER A CA 1
ATOM 4053 C C . SER A 1 515 ? -3.603 22.239 -12.013 1.00 58.19 515 SER A C 1
ATOM 4055 O O . SER A 1 515 ? -3.413 23.103 -12.872 1.00 58.19 515 SER A O 1
ATOM 4057 N N . THR A 1 516 ? -3.116 21.001 -12.113 1.00 54.91 516 THR A N 1
ATOM 4058 C CA . THR A 1 516 ? -2.157 20.510 -13.109 1.00 54.91 516 THR A CA 1
ATOM 4059 C C . THR A 1 516 ? -2.829 19.731 -14.244 1.00 54.91 516 THR A C 1
ATOM 4061 O O . THR A 1 516 ? -2.249 19.596 -15.318 1.00 54.91 516 THR A O 1
ATOM 4064 N N . TYR A 1 517 ? -4.070 19.272 -14.062 1.00 55.09 517 TYR A N 1
ATOM 4065 C CA . TYR A 1 517 ? -4.811 18.502 -15.065 1.00 55.09 517 TYR A CA 1
ATOM 4066 C C . TYR A 1 517 ? -6.096 19.213 -15.479 1.00 55.09 517 TYR A C 1
ATOM 4068 O O . TYR A 1 517 ? -6.844 19.732 -14.653 1.00 55.09 517 TYR A O 1
ATOM 4076 N N . LYS A 1 518 ? -6.392 19.221 -16.783 1.00 42.84 518 LYS A N 1
ATOM 4077 C CA . LYS A 1 518 ? -7.658 19.748 -17.306 1.00 42.84 518 LYS A CA 1
ATOM 4078 C C . LYS A 1 518 ? -8.745 18.678 -17.146 1.00 42.84 518 LYS A C 1
ATOM 4080 O O . LYS A 1 518 ? -9.048 17.965 -18.095 1.00 42.84 518 LYS A O 1
ATOM 4085 N N . GLY A 1 519 ? -9.309 18.547 -15.946 1.00 44.84 519 GLY A N 1
ATOM 4086 C CA . GLY A 1 519 ? -10.254 17.473 -15.628 1.00 44.84 519 GLY A CA 1
ATOM 4087 C C . GLY A 1 519 ? -10.563 17.358 -14.136 1.00 44.84 519 GLY A C 1
ATOM 4088 O O . GLY A 1 519 ? -10.031 18.101 -13.316 1.00 44.84 519 GLY A O 1
ATOM 4089 N N . SER A 1 520 ? -11.478 16.450 -13.787 1.00 32.66 520 SER A N 1
ATOM 4090 C CA . SER A 1 520 ? -11.847 16.165 -12.391 1.00 32.66 520 SER A CA 1
ATOM 4091 C C . SER A 1 520 ? -10.639 15.632 -11.600 1.00 32.66 520 SER A C 1
ATOM 4093 O O . SER A 1 520 ? -9.755 15.025 -12.198 1.00 32.66 520 SER A O 1
ATOM 4095 N N . PRO A 1 521 ? -10.582 15.812 -10.264 1.00 37.78 521 PRO A N 1
ATOM 4096 C CA . PRO A 1 521 ? -9.447 15.363 -9.461 1.00 37.78 521 PRO A CA 1
ATOM 4097 C C . PRO A 1 521 ? -9.284 13.840 -9.574 1.00 37.78 521 PRO A C 1
ATOM 4099 O O . PRO A 1 521 ? -10.090 13.084 -9.027 1.00 37.78 521 PRO A O 1
ATOM 4102 N N . ASN A 1 522 ? -8.214 13.422 -10.254 1.00 35.69 522 ASN A N 1
ATOM 4103 C CA . ASN A 1 522 ? -7.776 12.044 -10.514 1.00 35.69 522 ASN A CA 1
ATOM 4104 C C . ASN A 1 522 ? -8.445 11.269 -11.662 1.00 35.69 522 ASN A C 1
ATOM 4106 O O . ASN A 1 522 ? -8.697 10.079 -11.477 1.00 35.69 522 ASN A O 1
ATOM 4110 N N . PHE A 1 523 ? -8.673 11.885 -12.828 1.00 34.28 523 PHE A N 1
ATOM 4111 C CA . PHE A 1 523 ? -8.748 11.158 -14.108 1.00 34.28 523 PHE A CA 1
ATOM 4112 C C . PHE A 1 523 ? -8.216 11.994 -15.268 1.00 34.28 523 PHE A C 1
ATOM 4114 O O . PHE A 1 523 ? -8.745 13.114 -15.467 1.00 34.28 523 PHE A O 1
#

Foldseek 3Di:
DDDDDDDDDDDDDPPVPPVVVVPPPPVPDPVRVVVVVLLVVLVVLQVLLVVLVVVPDPVSVLVLLLSLLVPAALVCVVVVVLVVCCVRRVRDSVSNVVSNVVNVVVVPDDPDDDDDPVPPPPPPLPQADPVLLVLLLCCLAPFQLQKDAPPVDPDFPPDDQWQAFPVRPGDDRSDGQMEGADDLQLSLQQCVQFVLVVVVCVVPVSHDSDSVRSSSSPTPSYYYPALVPDPDPLSVLLFQLLCQLLVQLVVLCVVPPDPQDPCPALQVQLSNGVVSVLVQFFDFWDFDPPLAQPQRNSRTDTATPLLSQDDCVDPPCVVRNHDPPGGPVVRDGPPDVSLVCQQVDKTKTWDWDWDWDADPVRDIDTDTDIDIDIHTSNVSVVVNNVSVSVSSNVSRCVSVVSSVVLNCQRDPDQQAEKEKEKDKDDWDQADDPDPPPDVGRQTKIKIKIWIWHNWDHRDHNPGGTDTDIDIDIDIDSDDAALVVLVVVVVVVQVVVCVVSVNHHDYHYHYPQPPRNHPDDRPD

Radius of gyration: 38.21 Å; chains: 1; bounding box: 74×124×103 Å

pLDDT: mean 77.38, std 16.24, range [31.41, 97.56]

Secondary structure (DSSP, 8-state):
------------SSSSSTTTSTT------HHHHHHHHHHHHHHHHHHHHHHHHHH--HHHHHHHHHHHHHH--THHHHTT-HHHHHHHH---HHHHHHHHHHHHHHHHS-TTS---TT-----------HHHHHHHHHIIIII-TTEEE-TT--S--TT-PEEETTTTEEE---PPPEEESS-HHHHHHHHHH-HHHHHHHHH-TT----HHHHHHHS-TTEEE--GGG--SHHHHHHHHHHHHHHHHHHHHHHH---TTS-TTSHHHHHHT-HHHHHHHHSPPPEE-TT--BTTBTT---EE--HHHH--TTSTTGGG----SS-SGGGTSPTT-HHHHGGGG-EEEEEEEEEEEEE-TTS-EEEEEEEEEEEEEHHHHHHHHHHHHHHHHHHHHHHHHHHHHHHHHHHH--TTTEEEEEEEEEEEEE---S-TTS-SSPPEEEEEEEEEEESPPP--TTS-SPP-EEEEEEEEESSPS-HHHHHHHHHHHHHHHHTT-TT--EEEEEE---TTTSSSSTT-

Organism: NCBI:txid3111310

Sequence (523 aa):
SDYSSSSFSSCEIASKFCDEIVSNSKVRSVKQADEDANDSLLVQLRSVTEELSKKGTDQNRHAISILAQAVCSPDIIENNLVAATIRLTGLKRNTVIDACTSNAARTKGNTSNMPSISQQKSKRRRRSTVRDEAFYYELIHESCPLVELDRSKKTRWKGKKVKIGRSNSEHNSTCMPHIRHGTKNDIVSWVLGSEELNGHKQQHPDCSASPLLIQSCICDCIKEAKTGECVCPVCYDFEHRLKIFNTGISELREQRSCSCCPTDSIFVGATKSPVAFKKAVCCEKAEFNGLQLPHNPGFTPKFTAFKCVVDCKLPPHKDANICNKCGLKGIVPRGCPIMESLSSKAVSWNKRVETPYKTKKDEWSTKTILREHNGLLSELWDEIIGSQRHYLYHTWAISYIRWQFKLDIATFDPAKHILVLVDFASQFEMHAEVKGTCEIGQKCNEYVCLVLHSPEETEIGSGARKVTCDYVRIWSTAGTSAEFHHQALRDIHARYHMFLPLLEEIHVWSDGDSSTYKGSPNF